Protein 4FZV (pdb70)

Radius of gyration: 33.19 Å; Cα contacts (8 Å, |Δi|>4): 968; chains: 2; bounding box: 108×56×53 Å

Solvent-accessible surface area: 26305 Å² total

Secondary structure (DSSP, 8-state):
--HHHHHHHHH--HHHHHGGGHHHHHHHHTSPPP--EEE-TTS-HHHHHHHHHHTT-EEHHHHHHHTTT-----SS-HHHHS-SS--EEEPPTT----PPPP---TT---EE--GGGHHHHHHH---TTEEEEESS-TT-HHHHHHHHTT-EEEEEEE-S-HHHHHHHHHHHHHHS-TTTTTSSSEEEE---GGGHHHHSTT-EEEEEEE-----HHHHTT--TT-TTSGGGHHHHHTHHHHHHHHHHHHHHTEEEEEEEEEE-S---TTTTHHHHHHHHHHHHHHH---B-----HHHHHH----EE-TT-SSSB-EE---------EE--B--/-HHHHHHHHHHS---SSHHHHHHHH--TTTHHHHHHHHH---TTHHHHHHHS-GGGGTS-HHHHHHHHHHHIIIII-SS--HHHHHH-GGGGTS-HHHHHHHHHHHHHHS---HHHHHHHHHH-GGGGTSPTTHHHHHHHIIIIIS---HHHHHHTTGGGS-HHHHHHHHHHHHHHT------SSS--SS----HHHHHTS-HHHIIIIIS-S-HHHHHHHHHHHHHHHHHH-

Structure (mmCIF, N/CA/C/O backbone):
data_4FZV
#
_entry.id   4FZV
#
_cell.length_a   298.667
_cell.length_b   53.226
_cell.length_c   52.963
_cell.angle_alpha   90.00
_cell.angle_beta   98.75
_cell.angle_gamma   90.00
#
_symmetry.space_group_name_H-M   'C 1 2 1'
#
loop_
_entity.id
_entity.type
_entity.pdbx_description
1 polymer 'Putative methyltransferase NSUN4'
2 polymer 'mTERF domain-containing protein 2'
3 non-polymer S-ADENOSYLMETHIONINE
4 non-polymer 'FORMIC ACID'
5 non-polymer 1,2-ETHANEDIOL
6 water water
#
loop_
_atom_site.group_PDB
_atom_site.id
_atom_site.type_symbol
_atom_site.label_atom_id
_atom_site.label_alt_id
_atom_site.label_comp_id
_atom_site.label_asym_id
_atom_site.label_entity_id
_atom_site.label_seq_id
_atom_site.pdbx_PDB_ins_code
_atom_site.Cartn_x
_atom_site.Cartn_y
_atom_site.Cartn_z
_atom_site.occupancy
_atom_site.B_iso_or_equiv
_atom_site.auth_seq_id
_atom_site.auth_comp_id
_atom_site.auth_asym_id
_atom_site.auth_atom_id
_atom_site.pdbx_PDB_model_num
ATOM 1 N N . PHE A 1 13 ? 108.817 -5.197 4.301 1.00 90.44 38 PHE A N 1
ATOM 2 C CA . PHE A 1 13 ? 108.392 -6.541 4.690 1.00 83.07 38 PHE A CA 1
ATOM 3 C C . PHE A 1 13 ? 107.798 -6.616 6.106 1.00 77.17 38 PHE A C 1
ATOM 4 O O . PHE A 1 13 ? 106.817 -7.330 6.328 1.00 79.86 38 PHE A O 1
ATOM 6 N N . PRO A 1 14 ? 108.395 -5.903 7.079 1.00 73.01 39 PRO A N 1
ATOM 7 C CA . PRO A 1 14 ? 107.613 -5.795 8.308 1.00 62.76 39 PRO A CA 1
ATOM 8 C C . PRO A 1 14 ? 106.327 -5.051 7.967 1.00 62.82 39 PRO A C 1
ATOM 9 O O . PRO A 1 14 ? 106.357 -4.174 7.101 1.00 57.99 39 PRO A O 1
ATOM 13 N N . ALA A 1 15 ? 105.217 -5.414 8.602 1.00 50.18 40 ALA A N 1
ATOM 14 C CA . ALA A 1 15 ? 103.953 -4.727 8.359 1.00 52.44 40 ALA A CA 1
ATOM 15 C C . ALA A 1 15 ? 104.069 -3.269 8.790 1.00 52.69 40 ALA A C 1
ATOM 16 O O . ALA A 1 15 ? 103.463 -2.377 8.195 1.00 50.54 40 ALA A O 1
ATOM 18 N N . VAL A 1 16 ? 104.855 -3.031 9.834 1.00 48.20 41 VAL A N 1
ATOM 19 C CA . VAL A 1 16 ? 105.102 -1.677 10.306 1.00 47.12 41 VAL A CA 1
ATOM 20 C C . VAL A 1 16 ? 105.736 -0.838 9.187 1.00 52.42 41 VAL A C 1
ATOM 21 O O . VAL A 1 16 ? 105.457 0.361 9.054 1.00 55.24 41 VAL A O 1
ATOM 25 N N . ARG A 1 17 ? 106.553 -1.479 8.357 1.00 51.45 42 ARG A N 1
ATOM 26 C CA . ARG A 1 17 ? 107.195 -0.787 7.241 1.00 55.29 42 ARG A CA 1
ATOM 27 C C . ARG A 1 17 ? 106.270 -0.575 6.041 1.00 54.00 42 ARG A C 1
ATOM 28 O O . ARG A 1 17 ? 106.368 0.437 5.347 1.00 51.74 42 ARG A O 1
ATOM 32 N N . LEU A 1 18 ? 105.389 -1.535 5.782 1.00 54.78 43 LEU A N 1
ATOM 33 C CA . LEU A 1 18 ? 104.382 -1.366 4.737 1.00 56.41 43 LEU A CA 1
ATOM 34 C C . LEU A 1 18 ? 103.408 -0.244 5.116 1.00 41.60 43 LEU A C 1
ATOM 35 O O . LEU A 1 18 ? 102.903 0.475 4.253 1.00 50.84 43 LEU A O 1
ATOM 40 N N . ALA A 1 19 ? 103.160 -0.088 6.412 1.00 39.52 44 ALA A N 1
ATOM 41 C CA . ALA A 1 19 ? 102.309 1.001 6.886 1.00 36.98 44 ALA A CA 1
ATOM 42 C C . ALA A 1 19 ? 102.939 2.353 6.558 1.00 49.42 44 ALA A C 1
ATOM 43 O O . ALA A 1 19 ? 102.277 3.233 6.029 1.00 36.26 44 ALA A O 1
ATOM 45 N N . LEU A 1 20 ? 104.221 2.512 6.872 1.00 38.43 45 LEU A N 1
ATOM 46 C CA . LEU A 1 20 ? 104.907 3.784 6.663 1.00 39.63 45 LEU A CA 1
ATOM 47 C C . LEU A 1 20 ? 105.004 4.124 5.174 1.00 41.84 45 LEU A C 1
ATOM 48 O O . LEU A 1 20 ? 104.847 5.274 4.762 1.00 43.53 45 LEU A O 1
ATOM 53 N N . GLN A 1 21 ? 105.256 3.103 4.372 1.00 41.98 46 GLN A N 1
ATOM 54 C CA . GLN A 1 21 ? 105.315 3.259 2.932 1.00 43.98 46 GLN A CA 1
ATOM 55 C C . GLN A 1 21 ? 103.950 3.702 2.386 1.00 42.86 46 GLN A C 1
ATOM 56 O O . GLN A 1 21 ? 103.860 4.615 1.560 1.00 44.24 46 GLN A O 1
ATOM 62 N N . ASN A 1 22 ? 102.887 3.067 2.863 1.00 43.84 47 ASN A N 1
ATOM 63 C CA A ASN A 1 22 ? 101.549 3.413 2.463 0.54 40.33 47 ASN A CA 1
ATOM 64 C CA B ASN A 1 22 ? 101.548 3.412 2.454 0.46 40.35 47 ASN A CA 1
ATOM 65 C C . ASN A 1 22 ? 101.232 4.837 2.910 1.00 51.34 47 ASN A C 1
ATOM 66 O O . ASN A 1 22 ? 100.664 5.608 2.178 1.00 38.69 47 ASN A O 1
ATOM 75 N N . PHE A 1 23 ? 101.606 5.199 4.144 1.00 39.30 48 PHE A N 1
ATOM 76 C CA . PHE A 1 23 ? 101.277 6.545 4.636 1.00 35.31 48 PHE A CA 1
ATOM 77 C C . PHE A 1 23 ? 102.094 7.596 3.864 1.00 43.13 48 PHE A C 1
ATOM 78 O O . PHE A 1 23 ? 101.620 8.691 3.611 1.00 45.49 48 PHE A O 1
ATOM 86 N N . ASP A 1 24 ? 103.327 7.267 3.536 1.00 38.74 49 ASP A N 1
ATOM 87 C CA . ASP A 1 24 ? 104.175 8.227 2.853 1.00 47.11 49 ASP A CA 1
ATOM 88 C C . ASP A 1 24 ? 103.554 8.605 1.510 1.00 51.18 49 ASP A C 1
ATOM 89 O O . ASP A 1 24 ? 103.577 9.749 1.116 1.00 51.68 49 ASP A O 1
ATOM 102 N N . THR A 1 26 ? 100.326 8.234 0.569 1.00 40.12 51 THR A N 1
ATOM 103 C CA . THR A 1 26 ? 99.029 8.862 0.585 1.00 44.18 51 THR A CA 1
ATOM 104 C C . THR A 1 26 ? 99.003 10.237 1.307 1.00 43.36 51 THR A C 1
ATOM 105 O O . THR A 1 26 ? 98.260 11.145 0.932 1.00 37.59 51 THR A O 1
ATOM 109 N N . TYR A 1 27 ? 99.809 10.380 2.350 1.00 37.16 52 TYR A N 1
ATOM 110 C CA . TYR A 1 27 ? 99.645 11.535 3.241 1.00 35.86 52 TYR A CA 1
ATOM 111 C C . TYR A 1 27 ? 100.586 12.669 2.733 1.00 38.02 52 TYR A C 1
ATOM 112 O O . TYR A 1 27 ? 100.307 13.848 2.968 1.00 38.93 52 TYR A O 1
ATOM 121 N N . SER A 1 28 ? 101.664 12.320 2.027 1.00 38.85 53 SER A N 1
ATOM 122 C CA . SER A 1 28 ? 102.414 13.396 1.393 1.00 42.40 53 SER A CA 1
ATOM 123 C C . SER A 1 28 ? 101.479 14.051 0.315 1.00 52.35 53 SER A C 1
ATOM 124 O O . SER A 1 28 ? 101.432 15.256 0.165 1.00 42.49 53 SER A O 1
ATOM 127 N N . VAL A 1 29 ? 100.647 13.260 -0.347 1.00 49.19 54 VAL A N 1
ATOM 128 C CA . VAL A 1 29 ? 99.637 13.828 -1.241 1.00 50.20 54 VAL A CA 1
ATOM 129 C C . VAL A 1 29 ? 98.601 14.637 -0.433 1.00 52.64 54 VAL A C 1
ATOM 130 O O . VAL A 1 29 ? 98.280 15.764 -0.771 1.00 41.80 54 VAL A O 1
ATOM 134 N N . GLN A 1 30 ? 98.066 14.080 0.656 1.00 38.99 55 GLN A N 1
ATOM 135 C CA . GLN A 1 30 ? 97.006 14.820 1.327 1.00 36.90 55 GLN A CA 1
ATOM 136 C C . GLN A 1 30 ? 97.488 16.120 1.943 1.00 43.37 55 GLN A C 1
ATOM 137 O O . GLN A 1 30 ? 96.767 17.114 1.933 1.00 40.84 55 GLN A O 1
ATOM 143 N N . PHE A 1 31 ? 98.689 16.090 2.526 1.00 42.62 56 PHE A N 1
ATOM 144 C CA . PHE A 1 31 ? 99.137 17.164 3.405 1.00 36.36 56 PHE A CA 1
ATOM 145 C C . PHE A 1 31 ? 100.245 18.051 2.838 1.00 38.66 56 PHE A C 1
ATOM 146 O O . PHE A 1 31 ? 100.481 19.142 3.354 1.00 53.32 56 PHE A O 1
ATOM 154 N N . GLY A 1 32 ? 100.932 17.575 1.804 1.00 41.18 57 GLY A N 1
ATOM 155 C CA . GLY A 1 32 ? 101.997 18.348 1.179 1.00 43.01 57 GLY A CA 1
ATOM 156 C C . GLY A 1 32 ? 103.113 18.695 2.157 1.00 45.30 57 GLY A C 1
ATOM 157 O O . GLY A 1 32 ? 103.601 17.828 2.881 1.00 44.42 57 GLY A O 1
ATOM 158 N N . ASP A 1 33 ? 103.486 19.973 2.201 1.00 44.49 58 ASP A N 1
ATOM 159 C CA . ASP A 1 33 ? 104.594 20.447 3.030 1.00 49.88 58 ASP A CA 1
ATOM 160 C C . ASP A 1 33 ? 104.366 20.187 4.515 1.00 43.61 58 ASP A C 1
ATOM 161 O O . ASP A 1 33 ? 105.280 20.302 5.326 1.00 42.41 58 ASP A O 1
ATOM 166 N N . LEU A 1 34 ? 103.138 19.840 4.866 1.00 39.78 59 LEU A N 1
ATOM 167 C CA . LEU A 1 34 ? 102.767 19.634 6.255 1.00 37.46 59 LEU A CA 1
ATOM 168 C C . LEU A 1 34 ? 103.081 18.206 6.711 1.00 42.69 59 LEU A C 1
ATOM 169 O O . LEU A 1 34 ? 103.250 17.942 7.913 1.00 34.81 59 LEU A O 1
ATOM 174 N N . TRP A 1 35 ? 103.171 17.290 5.748 1.00 38.02 60 TRP A N 1
ATOM 175 C CA . TRP A 1 35 ? 103.384 15.865 6.049 1.00 37.40 60 TRP A CA 1
ATOM 176 C C . TRP A 1 35 ? 104.611 15.530 6.947 1.00 36.13 60 TRP A C 1
ATOM 177 O O . TRP A 1 35 ? 104.463 14.797 7.929 1.00 36.88 60 TRP A O 1
ATOM 188 N N . PRO A 1 36 ? 105.805 16.064 6.629 1.00 38.14 61 PRO A N 1
ATOM 189 C CA . PRO A 1 36 ? 106.963 15.762 7.490 1.00 38.47 61 PRO A CA 1
ATOM 190 C C . PRO A 1 36 ? 106.729 16.014 8.989 1.00 36.70 61 PRO A C 1
ATOM 191 O O . PRO A 1 36 ? 107.068 15.155 9.809 1.00 41.25 61 PRO A O 1
ATOM 195 N N . SER A 1 37 ? 106.135 17.153 9.337 1.00 37.65 62 SER A N 1
ATOM 196 C CA . SER A 1 37 ? 105.907 17.491 10.743 1.00 37.27 62 SER A CA 1
ATOM 197 C C . SER A 1 37 ? 104.962 16.490 11.405 1.00 39.17 62 SER A C 1
ATOM 198 O O . SER A 1 37 ? 105.086 16.189 12.589 1.00 33.57 62 SER A O 1
ATOM 201 N N . ILE A 1 38 ? 104.011 15.976 10.632 1.00 31.86 63 ILE A N 1
ATOM 202 C CA . ILE A 1 38 ? 103.098 14.961 11.133 1.00 29.99 63 ILE A CA 1
ATOM 203 C C . ILE A 1 38 ? 103.807 13.615 11.251 1.00 30.26 63 ILE A C 1
ATOM 204 O O . ILE A 1 38 ? 103.678 12.909 12.246 1.00 29.45 63 ILE A O 1
ATOM 209 N N . ARG A 1 39 ? 104.547 13.271 10.206 1.00 31.95 64 ARG A N 1
ATOM 210 C CA . ARG A 1 39 ? 105.321 12.034 10.143 1.00 36.60 64 ARG A CA 1
ATOM 211 C C . ARG A 1 39 ? 106.284 11.860 11.331 1.00 36.31 64 ARG A C 1
ATOM 212 O O . ARG A 1 39 ? 106.296 10.814 11.985 1.00 32.40 64 ARG A O 1
ATOM 220 N N . VAL A 1 40 ? 107.083 12.885 11.613 1.00 33.88 65 VAL A N 1
ATOM 221 C CA . VAL A 1 40 ? 108.041 12.794 12.728 1.00 34.35 65 VAL A CA 1
ATOM 222 C C . VAL A 1 40 ? 107.310 12.571 14.063 1.00 32.43 65 VAL A C 1
ATOM 223 O O . VAL A 1 40 ? 107.810 11.884 14.956 1.00 33.44 65 VAL A O 1
ATOM 227 N N . SER A 1 41 ? 106.104 13.125 14.173 1.00 31.44 66 SER A N 1
ATOM 228 C CA . SER A 1 41 ? 105.314 13.022 15.396 1.00 32.50 66 SER A CA 1
ATOM 229 C C . SER A 1 41 ? 104.711 11.628 15.555 1.00 32.06 66 SER A C 1
ATOM 230 O O . SER A 1 41 ? 104.663 11.080 16.664 1.00 30.66 66 SER A O 1
ATOM 233 N N . LEU A 1 42 ? 104.228 11.070 14.449 1.00 28.13 67 LEU A N 1
ATOM 234 C CA . LEU A 1 42 ? 103.752 9.686 14.420 1.00 31.88 67 LEU A CA 1
ATOM 235 C C . LEU A 1 42 ? 104.836 8.703 14.840 1.00 33.27 67 LEU A C 1
ATOM 236 O O . LEU A 1 42 ? 104.541 7.655 15.403 1.00 36.47 67 LEU A O 1
ATOM 241 N N . LEU A 1 43 ? 106.089 9.043 14.554 1.00 30.58 68 LEU A N 1
ATOM 242 C CA . LEU A 1 43 ? 107.205 8.156 14.839 1.00 35.07 68 LEU A CA 1
ATOM 243 C C . LEU A 1 43 ? 107.907 8.482 16.161 1.00 36.81 68 LEU A C 1
ATOM 244 O O . LEU A 1 43 ? 108.972 7.939 16.445 1.00 39.59 68 LEU A O 1
ATOM 249 N N . SER A 1 44 ? 107.330 9.384 16.945 1.00 34.96 69 SER A N 1
ATOM 250 C CA . SER A 1 44 ? 107.901 9.760 18.248 1.00 37.58 69 SER A CA 1
ATOM 251 C C . SER A 1 44 ? 106.870 9.556 19.357 1.00 35.19 69 SER A C 1
ATOM 252 O O . SER A 1 44 ? 105.702 9.316 19.080 1.00 31.27 69 SER A O 1
ATOM 255 N N . GLU A 1 45 ? 107.280 9.652 20.615 1.00 33.89 70 GLU A N 1
ATOM 256 C CA . GLU A 1 45 ? 106.336 9.348 21.693 1.00 29.96 70 GLU A CA 1
ATOM 257 C C . GLU A 1 45 ? 105.103 10.261 21.728 1.00 26.98 70 GLU A C 1
ATOM 258 O O . GLU A 1 45 ? 105.223 11.490 21.708 1.00 32.09 70 GLU A O 1
ATOM 264 N N . GLN A 1 46 ? 103.927 9.626 21.760 1.00 25.62 71 GLN A N 1
ATOM 265 C CA . GLN A 1 46 ? 102.634 10.286 21.870 1.00 28.30 71 GLN A CA 1
ATOM 266 C C . GLN A 1 46 ? 102.505 11.031 23.199 1.00 32.03 71 GLN A C 1
ATOM 267 O O . GLN A 1 46 ? 103.031 10.592 24.224 1.00 27.61 71 GLN A O 1
ATOM 273 N N . LYS A 1 47 ? 101.793 12.151 23.175 1.00 27.69 72 LYS A N 1
ATOM 274 C CA . LYS A 1 47 ? 101.545 12.939 24.382 1.00 27.01 72 LYS A CA 1
ATOM 275 C C . LYS A 1 47 ? 100.237 12.461 25.009 1.00 31.45 72 LYS A C 1
ATOM 276 O O . LYS A 1 47 ? 99.303 12.144 24.291 1.00 25.38 72 LYS A O 1
ATOM 282 N N . TYR A 1 48 ? 100.154 12.426 26.338 1.00 24.88 73 TYR A N 1
ATOM 283 C CA . TYR A 1 48 ? 98.945 11.932 26.997 1.00 28.69 73 TYR A CA 1
ATOM 284 C C . TYR A 1 48 ? 98.234 12.987 27.839 1.00 26.11 73 TYR A C 1
ATOM 285 O O . TYR A 1 48 ? 98.855 13.906 28.353 1.00 26.49 73 TYR A O 1
ATOM 294 N N . GLY A 1 49 ? 96.925 12.837 27.977 1.00 22.58 74 GLY A N 1
ATOM 295 C CA . GLY A 1 49 ? 96.182 13.598 28.963 1.00 22.64 74 GLY A CA 1
ATOM 296 C C . GLY A 1 49 ? 95.685 12.674 30.064 1.00 28.64 74 GLY A C 1
ATOM 297 O O . GLY A 1 49 ? 95.530 11.472 29.848 1.00 24.62 74 GLY A O 1
ATOM 298 N N . ALA A 1 50 ? 95.430 13.243 31.241 1.00 22.99 75 ALA A N 1
ATOM 299 C CA . ALA A 1 50 ? 94.935 12.479 32.381 1.00 23.21 75 ALA A CA 1
ATOM 300 C C . ALA A 1 50 ? 93.488 12.869 32.638 1.00 22.11 75 ALA A C 1
ATOM 301 O O . ALA A 1 50 ? 93.212 13.961 33.145 1.00 21.10 75 ALA A O 1
ATOM 303 N N . LEU A 1 51 ? 92.574 11.995 32.233 1.00 21.18 76 LEU A N 1
ATOM 304 C CA . LEU A 1 51 ? 91.147 12.187 32.480 1.00 20.02 76 LEU A CA 1
ATOM 305 C C . LEU A 1 51 ? 90.836 11.859 33.922 1.00 20.49 76 LEU A C 1
ATOM 306 O O . LEU A 1 51 ? 90.949 10.697 34.334 1.00 20.36 76 LEU A O 1
ATOM 311 N N . VAL A 1 52 ? 90.427 12.873 34.673 1.00 20.49 77 VAL A N 1
ATOM 312 C CA . VAL A 1 52 ? 90.178 12.692 36.104 1.00 22.69 77 VAL A CA 1
ATOM 313 C C . VAL A 1 52 ? 88.950 11.828 36.287 1.00 20.44 77 VAL A C 1
ATOM 314 O O . VAL A 1 52 ? 87.933 12.019 35.598 1.00 21.62 77 VAL A O 1
ATOM 318 N N . ASN A 1 53 ? 89.027 10.868 37.202 1.00 27.41 78 ASN A N 1
ATOM 319 C CA . ASN A 1 53 ? 87.847 10.078 37.533 1.00 28.55 78 ASN A CA 1
ATOM 320 C C . ASN A 1 53 ? 86.843 10.869 38.382 1.00 27.49 78 ASN A C 1
ATOM 321 O O . ASN A 1 53 ? 87.072 11.074 39.570 1.00 22.95 78 ASN A O 1
ATOM 326 N N . ASN A 1 54 ? 85.703 11.275 37.812 1.00 22.31 79 ASN A N 1
ATOM 327 C CA . ASN A 1 54 ? 84.712 12.015 38.629 1.00 24.30 79 ASN A CA 1
ATOM 328 C C . ASN A 1 54 ? 84.071 11.173 39.726 1.00 28.13 79 ASN A C 1
ATOM 329 O O . ASN A 1 54 ? 83.396 11.718 40.600 1.00 28.19 79 ASN A O 1
ATOM 334 N N . PHE A 1 55 ? 84.258 9.853 39.667 1.00 24.12 80 PHE A N 1
ATOM 335 C CA . PHE A 1 55 ? 83.747 8.959 40.718 1.00 29.10 80 PHE A CA 1
ATOM 336 C C . PHE A 1 55 ? 84.758 8.812 41.861 1.00 31.98 80 PHE A C 1
ATOM 337 O O . PHE A 1 55 ? 84.428 8.263 42.895 1.00 39.45 80 PHE A O 1
ATOM 345 N N . ALA A 1 56 ? 85.993 9.273 41.650 1.00 36.13 81 ALA A N 1
ATOM 346 C CA . ALA A 1 56 ? 86.983 9.330 42.739 1.00 36.17 81 ALA A CA 1
ATOM 347 C C . ALA A 1 56 ? 86.919 10.706 43.410 1.00 30.81 81 ALA A C 1
ATOM 348 O O . ALA A 1 56 ? 85.929 11.431 43.257 1.00 39.18 81 ALA A O 1
ATOM 350 N N . ALA A 1 57 ? 87.966 11.075 44.146 1.00 29.95 82 ALA A N 1
ATOM 351 C CA . ALA A 1 57 ? 87.992 12.384 44.796 1.00 32.85 82 ALA A CA 1
ATOM 352 C C . ALA A 1 57 ? 88.525 13.383 43.759 1.00 33.82 82 ALA A C 1
ATOM 353 O O . ALA A 1 57 ? 89.717 13.710 43.742 1.00 30.47 82 ALA A O 1
ATOM 355 N N . TRP A 1 58 ? 87.631 13.826 42.875 1.00 28.30 83 TRP A N 1
ATOM 356 C CA . TRP A 1 58 ? 88.038 14.510 41.629 1.00 26.94 83 TRP A CA 1
ATOM 357 C C . TRP A 1 58 ? 88.745 15.839 41.889 1.00 29.93 83 TRP A C 1
ATOM 358 O O . TRP A 1 58 ? 89.675 16.212 41.165 1.00 35.75 83 TRP A O 1
ATOM 369 N N . ASP A 1 59 ? 88.340 16.517 42.959 1.00 30.01 84 ASP A N 1
ATOM 370 C CA . ASP A 1 59 ? 88.877 17.826 43.299 1.00 31.61 84 ASP A CA 1
ATOM 371 C C . ASP A 1 59 ? 90.315 17.666 43.790 1.00 41.47 84 ASP A C 1
ATOM 372 O O . ASP A 1 59 ? 91.217 18.391 43.367 1.00 33.27 84 ASP A O 1
ATOM 377 N N . HIS A 1 60 ? 90.507 16.706 44.689 1.00 34.31 85 HIS A N 1
ATOM 378 C CA . HIS A 1 60 ? 91.817 16.357 45.208 1.00 39.43 85 HIS A CA 1
ATOM 379 C C . HIS A 1 60 ? 92.777 15.927 44.091 1.00 33.77 85 HIS A C 1
ATOM 380 O O . HIS A 1 60 ? 93.922 16.391 44.010 1.00 36.29 85 HIS A O 1
ATOM 387 N N . VAL A 1 61 ? 92.299 15.025 43.247 1.00 31.69 86 VAL A N 1
ATOM 388 C CA . VAL A 1 61 ? 93.097 14.487 42.165 1.00 30.76 86 VAL A CA 1
ATOM 389 C C . VAL A 1 61 ? 93.459 15.603 41.184 1.00 39.68 86 VAL A C 1
ATOM 390 O O . VAL A 1 61 ? 94.605 15.699 40.758 1.00 31.36 86 VAL A O 1
ATOM 394 N N . SER A 1 62 ? 92.488 16.452 40.846 1.00 34.84 87 SER A N 1
ATOM 395 C CA . SER A 1 62 ? 92.758 17.640 40.031 1.00 33.71 87 SER A CA 1
ATOM 396 C C . SER A 1 62 ? 93.867 18.511 40.623 1.00 37.42 87 SER A C 1
ATOM 397 O O . SER A 1 62 ? 94.736 18.979 39.884 1.00 35.63 87 SER A O 1
ATOM 400 N N . ALA A 1 63 ? 93.833 18.734 41.943 1.00 33.04 88 ALA A N 1
ATOM 401 C CA . ALA A 1 63 ? 94.882 19.497 42.606 1.00 35.40 88 ALA A CA 1
ATOM 402 C C . ALA A 1 63 ? 96.255 18.828 42.498 1.00 42.19 88 ALA A C 1
ATOM 403 O O . ALA A 1 63 ? 97.263 19.502 42.283 1.00 37.49 88 ALA A O 1
ATOM 405 N N . LYS A 1 64 ? 96.310 17.511 42.662 1.00 38.72 89 LYS A N 1
ATOM 406 C CA . LYS A 1 64 ? 97.590 16.810 42.506 1.00 37.01 89 LYS A CA 1
ATOM 407 C C . LYS A 1 64 ? 98.104 16.944 41.066 1.00 34.13 89 LYS A C 1
ATOM 408 O O . LYS A 1 64 ? 99.301 17.114 40.839 1.00 39.16 89 LYS A O 1
ATOM 414 N N . LEU A 1 65 ? 97.204 16.872 40.091 1.00 31.91 90 LEU A N 1
ATOM 415 C CA . LEU A 1 65 ? 97.659 16.989 38.701 1.00 32.47 90 LEU A CA 1
ATOM 416 C C . LEU A 1 65 ? 98.185 18.401 38.407 1.00 34.74 90 LEU A C 1
ATOM 417 O O . LEU A 1 65 ? 99.221 18.558 37.768 1.00 39.81 90 LEU A O 1
ATOM 422 N N . GLU A 1 66 ? 97.479 19.415 38.899 1.00 33.37 91 GLU A N 1
ATOM 423 C CA . GLU A 1 66 ? 97.928 20.799 38.799 1.00 37.96 91 GLU A CA 1
ATOM 424 C C . GLU A 1 66 ? 99.316 21.003 39.400 1.00 40.65 91 GLU A C 1
ATOM 425 O O . GLU A 1 66 ? 100.144 21.718 38.833 1.00 42.37 91 GLU A O 1
ATOM 431 N N . GLN A 1 67 ? 99.575 20.361 40.538 1.00 39.44 92 GLN A N 1
ATOM 432 C CA . GLN A 1 67 ? 100.874 20.489 41.210 1.00 39.80 92 GLN A CA 1
ATOM 433 C C . GLN A 1 67 ? 102.018 19.947 40.364 1.00 43.27 92 GLN A C 1
ATOM 434 O O . GLN A 1 67 ? 103.165 20.333 40.545 1.00 44.73 92 GLN A O 1
ATOM 440 N N . LEU A 1 68 ? 101.699 19.045 39.440 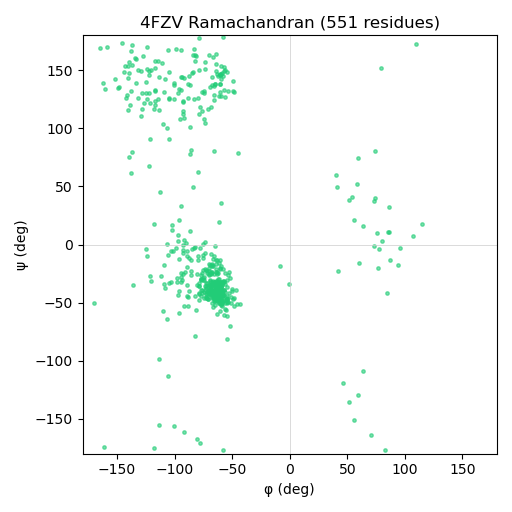1.00 40.20 93 LEU A N 1
ATOM 441 C CA . LEU A 1 68 ? 102.693 18.503 38.524 1.00 45.62 93 LEU A CA 1
ATOM 442 C C . LEU A 1 68 ? 103.073 19.503 37.430 1.00 43.01 93 LEU A C 1
ATOM 443 O O . LEU A 1 68 ? 103.998 19.243 36.666 1.00 44.96 93 LEU A O 1
ATOM 448 N N . SER A 1 69 ? 102.330 20.615 37.369 1.00 41.42 94 SER A N 1
ATOM 449 C CA . SER A 1 69 ? 102.399 21.661 36.327 1.00 44.70 94 SER A CA 1
ATOM 450 C C . SER A 1 69 ? 101.541 21.361 35.090 1.00 40.22 94 SER A C 1
ATOM 451 O O . SER A 1 69 ? 101.648 22.045 34.078 1.00 40.30 94 SER A O 1
ATOM 454 N N . ALA A 1 70 ? 100.686 20.348 35.183 1.00 35.96 95 ALA A N 1
ATOM 455 C CA . ALA A 1 70 ? 99.715 20.066 34.131 1.00 35.44 95 ALA A CA 1
ATOM 456 C C . ALA A 1 70 ? 98.482 20.965 34.296 1.00 38.08 95 ALA A C 1
ATOM 457 O O . ALA A 1 70 ? 98.269 21.541 35.359 1.00 31.71 95 ALA A O 1
ATOM 459 N N . LYS A 1 71 ? 97.663 21.084 33.252 1.00 30.06 96 LYS A N 1
ATOM 460 C CA . LYS A 1 71 ? 96.478 21.945 33.339 1.00 32.17 96 LYS A CA 1
ATOM 461 C C . LYS A 1 71 ? 95.282 21.297 32.668 1.00 29.26 96 LYS A C 1
ATOM 462 O O . LYS A 1 71 ? 95.438 20.554 31.699 1.00 25.78 96 LYS A O 1
ATOM 468 N N . ASP A 1 72 ? 94.089 21.580 33.199 1.00 26.03 97 ASP A N 1
ATOM 469 C CA . ASP A 1 72 ? 92.872 20.963 32.615 1.00 27.48 97 ASP A CA 1
ATOM 470 C C . ASP A 1 72 ? 92.619 21.691 31.271 1.00 26.33 97 ASP A C 1
ATOM 471 O O . ASP A 1 72 ? 92.096 22.798 31.269 1.00 24.88 97 ASP A O 1
ATOM 476 N N . PHE A 1 73 ? 92.934 21.020 30.136 1.00 28.05 98 PHE A N 1
ATOM 477 C CA . PHE A 1 73 ? 92.785 21.681 28.836 1.00 27.59 98 PHE A CA 1
ATOM 478 C C . PHE A 1 73 ? 91.305 21.876 28.506 1.00 26.86 98 PHE A C 1
ATOM 479 O O . PHE A 1 73 ? 90.976 22.744 27.726 1.00 24.28 98 PHE A O 1
ATOM 487 N N . VAL A 1 74 ? 90.411 21.059 29.061 1.00 23.66 99 VAL A N 1
ATOM 488 C CA . VAL A 1 74 ? 88.962 21.262 28.847 1.00 23.66 99 VAL A CA 1
ATOM 489 C C . VAL A 1 74 ? 88.467 22.528 29.506 1.00 28.75 99 VAL A C 1
ATOM 490 O O . VAL A 1 74 ? 87.828 23.402 28.877 1.00 31.12 99 VAL A O 1
ATOM 494 N N . ASN A 1 75 ? 88.808 22.696 30.781 1.00 23.16 100 ASN A N 1
ATOM 495 C CA . ASN A 1 75 ? 88.396 23.920 31.430 1.00 26.26 100 ASN A CA 1
ATOM 496 C C . ASN A 1 75 ? 89.013 25.157 30.718 1.00 30.90 100 ASN A C 1
ATOM 497 O O . ASN A 1 75 ? 88.412 26.208 30.602 1.00 32.67 100 ASN A O 1
ATOM 502 N N . GLU A 1 76 ? 90.255 25.033 30.298 1.00 32.34 101 GLU A N 1
ATOM 503 C CA . GLU A 1 76 ? 90.943 26.144 29.694 1.00 37.36 101 GLU A CA 1
ATOM 504 C C . GLU A 1 76 ? 90.242 26.533 28.365 1.00 42.56 101 GLU A C 1
ATOM 505 O O . GLU A 1 76 ? 90.007 27.685 28.111 1.00 44.21 101 GLU A O 1
ATOM 511 N N . ALA A 1 77 ? 89.940 25.552 27.516 1.00 33.95 102 ALA A N 1
ATOM 512 C CA . ALA A 1 77 ? 89.195 25.811 26.271 1.00 36.89 102 ALA A CA 1
ATOM 513 C C . ALA A 1 77 ? 87.808 26.394 26.539 1.00 33.44 102 ALA A C 1
ATOM 514 O O . ALA A 1 77 ? 87.408 27.438 25.999 1.00 39.67 102 ALA A O 1
ATOM 516 N N . ILE A 1 78 ? 87.082 25.769 27.452 1.00 28.81 103 ILE A N 1
ATOM 517 C CA . ILE A 1 78 ? 85.728 26.233 27.794 1.00 35.30 103 ILE A CA 1
ATOM 518 C C . ILE A 1 78 ? 85.671 27.636 28.384 1.00 47.56 103 ILE A C 1
ATOM 519 O O . ILE A 1 78 ? 84.730 28.446 28.151 1.00 42.88 103 ILE A O 1
ATOM 524 N N . SER A 1 79 ? 86.704 27.989 29.125 1.00 40.73 104 SER A N 1
ATOM 525 C CA . SER A 1 79 ? 86.690 29.294 29.696 1.00 44.84 104 SER A CA 1
ATOM 526 C C . SER A 1 79 ? 86.844 30.310 28.550 1.00 45.42 104 SER A C 1
ATOM 527 O O . SER A 1 79 ? 86.552 31.470 28.728 1.00 44.06 104 SER A O 1
ATOM 530 N N . HIS A 1 80 ? 87.308 29.887 27.381 1.00 38.85 105 HIS A N 1
ATOM 531 C CA . HIS A 1 80 ? 87.453 30.829 26.252 1.00 46.66 105 HIS A CA 1
ATOM 532 C C . HIS A 1 80 ? 86.330 30.698 25.213 1.00 41.59 105 HIS A C 1
ATOM 533 O O . HIS A 1 80 ? 86.450 31.225 24.106 1.00 40.49 105 HIS A O 1
ATOM 540 N N . TRP A 1 81 ? 85.246 30.048 25.594 1.00 33.27 106 TRP A N 1
ATOM 541 C CA . TRP A 1 81 ? 84.166 29.757 24.661 1.00 38.09 106 TRP A CA 1
ATOM 542 C C . TRP A 1 81 ? 83.557 30.997 24.003 1.00 42.83 106 TRP A C 1
ATOM 543 O O . TRP A 1 81 ? 83.348 30.999 22.796 1.00 39.54 106 TRP A O 1
ATOM 554 N N . GLU A 1 82 ? 83.288 32.038 24.796 1.00 39.49 107 GLU A N 1
ATOM 555 C CA . GLU A 1 82 ? 82.610 33.249 24.319 1.00 58.71 107 GLU A CA 1
ATOM 556 C C . GLU A 1 82 ? 83.617 34.336 23.975 1.00 64.07 107 GLU A C 1
ATOM 557 O O . GLU A 1 82 ? 83.255 35.441 23.588 1.00 67.45 107 GLU A O 1
ATOM 563 N N . LEU A 1 83 ? 84.892 33.990 24.098 1.00 68.64 108 LEU A N 1
ATOM 564 C CA . LEU A 1 83 ? 85.969 34.759 23.497 1.00 82.47 108 LEU A CA 1
ATOM 565 C C . LEU A 1 83 ? 85.946 34.282 22.055 1.00 91.76 108 LEU A C 1
ATOM 566 O O . LEU A 1 83 ? 84.956 33.680 21.635 1.00 96.80 108 LEU A O 1
ATOM 568 N N . GLN A 1 84 ? 86.986 34.606 21.288 1.00 94.73 109 GLN A N 1
ATOM 569 C CA . GLN A 1 84 ? 87.038 34.411 19.826 1.00 97.57 109 GLN A CA 1
ATOM 570 C C . GLN A 1 84 ? 86.223 35.520 19.160 1.00 98.89 109 GLN A C 1
ATOM 571 O O . GLN A 1 84 ? 86.152 35.607 17.932 1.00 107.07 109 GLN A O 1
ATOM 577 N N . SER A 1 85 ? 85.596 36.346 19.998 1.00 91.34 110 SER A N 1
ATOM 578 C CA . SER A 1 85 ? 84.726 37.439 19.569 1.00 88.24 110 SER A CA 1
ATOM 579 C C . SER A 1 85 ? 83.536 36.942 18.755 1.00 85.78 110 SER A C 1
ATOM 580 O O . SER A 1 85 ? 82.435 37.482 18.860 1.00 87.62 110 SER A O 1
ATOM 583 N N . ALA A 1 91 ? 80.829 34.461 16.339 1.00 73.58 116 ALA A N 1
ATOM 584 C CA . ALA A 1 91 ? 80.626 34.224 17.760 1.00 71.53 116 ALA A CA 1
ATOM 585 C C . ALA A 1 91 ? 80.271 32.755 18.000 1.00 64.85 116 ALA A C 1
ATOM 586 O O . ALA A 1 91 ? 80.087 31.978 17.057 1.00 58.69 116 ALA A O 1
ATOM 588 N N . ALA A 1 92 ? 80.196 32.364 19.263 1.00 50.55 117 ALA A N 1
ATOM 589 C CA . ALA A 1 92 ? 79.752 31.017 19.581 1.00 46.11 117 ALA A CA 1
ATOM 590 C C . ALA A 1 92 ? 78.292 30.820 19.153 1.00 35.83 117 ALA A C 1
ATOM 591 O O . ALA A 1 92 ? 77.463 31.693 19.351 1.00 41.91 117 ALA A O 1
ATOM 593 N N . PRO A 1 93 ? 77.980 29.662 18.567 1.00 41.98 118 PRO A N 1
ATOM 594 C CA . PRO A 1 93 ? 76.607 29.272 18.212 1.00 53.69 118 PRO A CA 1
ATOM 595 C C . PRO A 1 93 ? 75.688 29.171 19.441 1.00 46.55 118 PRO A C 1
ATOM 596 O O . PRO A 1 93 ? 74.483 29.370 19.329 1.00 37.22 118 PRO A O 1
ATOM 600 N N . SER A 1 94 ? 76.269 28.836 20.588 1.00 36.21 119 SER A N 1
ATOM 601 C CA . SER A 1 94 ? 75.499 28.615 21.809 1.00 33.54 119 SER A CA 1
ATOM 602 C C . SER A 1 94 ? 76.469 28.632 22.996 1.00 46.31 119 SER A C 1
ATOM 603 O O . SER A 1 94 ? 77.686 28.587 22.797 1.00 30.99 119 SER A O 1
ATOM 606 N N . PRO A 1 95 ? 75.943 28.672 24.237 1.00 37.32 120 PRO A N 1
ATOM 607 C CA . PRO A 1 95 ? 76.870 28.541 25.368 1.00 31.23 120 PRO A CA 1
ATOM 608 C C . PRO A 1 95 ? 77.616 27.213 25.301 1.00 28.61 120 PRO A C 1
ATOM 609 O O . PRO A 1 95 ? 77.085 26.252 24.708 1.00 27.29 120 PRO A O 1
ATOM 613 N N . ALA A 1 96 ? 78.814 27.155 25.886 1.00 28.08 121 ALA A N 1
ATOM 614 C CA . ALA A 1 96 ? 79.556 25.899 25.952 1.00 27.20 121 ALA A CA 1
ATOM 615 C C . ALA A 1 96 ? 78.715 24.734 26.479 1.00 24.52 121 ALA A C 1
ATOM 616 O O . ALA A 1 96 ? 78.827 23.622 25.992 1.00 23.71 121 ALA A O 1
ATOM 618 N N . SER A 1 97 ? 77.868 24.999 27.464 1.00 25.50 122 SER A N 1
ATOM 619 C CA . SER A 1 97 ? 77.072 23.934 28.075 1.00 30.39 122 SER A CA 1
ATOM 620 C C . SER A 1 97 ? 76.011 23.374 27.123 1.00 28.60 122 SER A C 1
ATOM 621 O O . SER A 1 97 ? 75.553 22.252 27.305 1.00 24.58 122 SER A O 1
ATOM 624 N N . TRP A 1 98 ? 75.598 24.166 26.141 1.00 25.17 123 TRP A N 1
ATOM 625 C CA . TRP A 1 98 ? 74.714 23.645 25.108 1.00 28.54 123 TRP A CA 1
ATOM 626 C C . TRP A 1 98 ? 75.491 22.743 24.159 1.00 28.63 123 TRP A C 1
ATOM 627 O O . TRP A 1 98 ? 74.959 21.772 23.656 1.00 27.84 123 TRP A O 1
ATOM 638 N N . ALA A 1 99 ? 76.747 23.089 23.901 1.00 28.22 124 ALA A N 1
ATOM 639 C CA . ALA A 1 99 ? 77.500 22.449 22.823 1.00 26.13 124 ALA A CA 1
ATOM 640 C C . ALA A 1 99 ? 78.376 21.261 23.241 1.00 28.36 124 ALA A C 1
ATOM 641 O O . ALA A 1 99 ? 78.570 20.346 22.447 1.00 23.93 124 ALA A O 1
ATOM 643 N N . CYS A 1 100 ? 78.918 21.283 24.460 1.00 20.69 125 CYS A N 1
ATOM 644 C CA . CYS A 1 100 ? 79.894 20.271 24.884 1.00 19.07 125 CYS A CA 1
ATOM 645 C C . CYS A 1 100 ? 79.374 19.380 25.993 1.00 24.20 125 CYS A C 1
ATOM 646 O O . CYS A 1 100 ? 78.640 19.838 26.873 1.00 26.96 125 CYS A O 1
ATOM 649 N N . SER A 1 101 ? 79.751 18.104 25.955 1.00 20.03 126 SER A N 1
ATOM 650 C CA . SER A 1 101 ? 79.436 17.210 27.065 1.00 17.71 126 SER A CA 1
ATOM 651 C C . SER A 1 101 ? 80.119 17.766 28.349 1.00 23.28 126 SER A C 1
ATOM 652 O O . SER A 1 101 ? 81.258 18.229 28.290 1.00 23.47 126 SER A O 1
ATOM 655 N N . PRO A 1 102 ? 79.415 17.743 29.493 1.00 23.36 127 PRO A N 1
ATOM 656 C CA . PRO A 1 102 ? 79.922 18.467 30.676 1.00 23.29 127 PRO A CA 1
ATOM 657 C C . PRO A 1 102 ? 80.754 17.612 31.643 1.00 22.27 127 PRO A C 1
ATOM 658 O O . PRO A 1 102 ? 80.789 16.389 31.505 1.00 20.70 127 PRO A O 1
ATOM 662 N N . ASN A 1 103 ? 81.439 18.277 32.579 1.00 21.15 128 ASN A N 1
ATOM 663 C CA . ASN A 1 103 ? 82.066 17.634 33.741 1.00 24.27 128 ASN A CA 1
ATOM 664 C C . ASN A 1 103 ? 83.350 16.877 33.447 1.00 31.52 128 ASN A C 1
ATOM 665 O O . ASN A 1 103 ? 83.849 16.146 34.305 1.00 24.21 128 ASN A O 1
ATOM 670 N N . LEU A 1 104 ? 83.888 17.038 32.239 1.00 19.49 129 LEU A N 1
ATOM 671 C CA . LEU A 1 104 ? 85.093 16.301 31.882 1.00 20.04 129 LEU A CA 1
ATOM 672 C C . LEU A 1 104 ? 86.340 17.117 32.189 1.00 24.00 129 LEU A C 1
ATOM 673 O O . LEU A 1 104 ? 86.499 18.245 31.710 1.00 26.30 129 LEU A O 1
ATOM 678 N N . ARG A 1 105 ? 87.214 16.551 33.012 1.00 21.40 130 ARG A N 1
ATOM 679 C CA . ARG A 1 105 ? 88.452 17.221 33.387 1.00 23.30 130 ARG A CA 1
ATOM 680 C C . ARG A 1 105 ? 89.620 16.396 32.897 1.00 24.69 130 ARG A C 1
ATOM 681 O O . ARG A 1 105 ? 89.780 15.235 33.291 1.00 25.23 130 ARG A O 1
ATOM 689 N N . CYS A 1 106 ? 90.440 16.987 32.036 1.00 22.08 131 CYS A N 1
ATOM 690 C CA . CYS A 1 106 ? 91.540 16.235 31.447 1.00 21.47 131 CYS A CA 1
ATOM 691 C C . CYS A 1 106 ? 92.798 17.103 31.405 1.00 26.29 131 CYS A C 1
ATOM 692 O O . CYS A 1 106 ? 92.828 18.170 30.775 1.00 23.39 131 CYS A O 1
ATOM 695 N N . PHE A 1 107 ? 93.839 16.636 32.083 1.00 21.07 132 PHE A N 1
ATOM 696 C CA . PHE A 1 107 ? 95.008 17.442 32.331 1.00 22.54 132 PHE A CA 1
ATOM 697 C C . PHE A 1 107 ? 96.085 17.066 31.347 1.00 29.20 132 PHE A C 1
ATOM 698 O O . PHE A 1 107 ? 96.287 15.887 31.082 1.00 27.37 132 PHE A O 1
ATOM 706 N N . THR A 1 108 ? 96.761 18.077 30.808 1.00 24.29 133 THR A N 1
ATOM 707 C CA . THR A 1 108 ? 97.870 17.868 29.890 1.00 23.86 133 THR A CA 1
ATOM 708 C C . THR A 1 108 ? 98.964 18.832 30.267 1.00 29.16 133 THR A C 1
ATOM 709 O O . THR A 1 108 ? 98.712 19.889 30.875 1.00 30.45 133 THR A O 1
ATOM 713 N N . PHE A 1 109 ? 100.198 18.480 29.928 1.00 29.31 134 PHE A N 1
ATOM 714 C CA . PHE A 1 109 ? 101.302 19.394 30.191 1.00 28.15 134 PHE A CA 1
ATOM 715 C C . PHE A 1 109 ? 101.342 20.429 29.064 1.00 33.09 134 PHE A C 1
ATOM 716 O O . PHE A 1 109 ? 100.741 20.209 28.016 1.00 29.63 134 PHE A O 1
ATOM 724 N N . ASP A 1 110 ? 102.026 21.545 29.300 1.00 33.28 135 ASP A N 1
ATOM 725 C CA . ASP A 1 110 ? 102.108 22.647 28.337 1.00 33.51 135 ASP A CA 1
ATOM 726 C C . ASP A 1 110 ? 102.666 22.205 26.986 1.00 38.06 135 ASP A C 1
ATOM 727 O O . ASP A 1 110 ? 103.452 21.253 26.911 1.00 34.58 135 ASP A O 1
ATOM 732 N N . ARG A 1 111 ? 102.285 22.919 25.929 1.00 37.31 136 ARG A N 1
ATOM 733 C CA . ARG A 1 111 ? 102.831 22.630 24.606 1.00 42.30 136 ARG A CA 1
ATOM 734 C C . ARG A 1 111 ? 104.364 22.636 24.650 1.00 36.28 136 ARG A C 1
ATOM 735 O O . ARG A 1 111 ? 105.000 23.515 25.260 1.00 36.22 136 ARG A O 1
ATOM 743 N N . GLY A 1 112 ? 104.955 21.598 24.075 1.00 38.58 137 GLY A N 1
ATOM 744 C CA . GLY A 1 112 ? 106.401 21.463 24.089 1.00 40.20 137 GLY A CA 1
ATOM 745 C C . GLY A 1 112 ? 106.945 20.756 25.319 1.00 43.27 137 GLY A C 1
ATOM 746 O O . GLY A 1 112 ? 108.113 20.367 25.352 1.00 41.99 137 GLY A O 1
ATOM 747 N N . ASP A 1 113 ? 106.112 20.594 26.341 1.00 37.49 138 ASP A N 1
ATOM 748 C CA . ASP A 1 113 ? 106.543 19.891 27.559 1.00 41.65 138 ASP A CA 1
ATOM 749 C C . ASP A 1 113 ? 106.252 18.408 27.328 1.00 40.44 138 ASP A C 1
ATOM 750 O O . ASP A 1 113 ? 105.135 18.034 26.967 1.00 37.42 138 ASP A O 1
ATOM 755 N N . ILE A 1 114 ? 107.268 17.569 27.495 1.00 33.35 139 ILE A N 1
ATOM 756 C CA . ILE A 1 114 ? 107.118 16.160 27.138 1.00 36.00 139 ILE A CA 1
ATOM 757 C C . ILE A 1 114 ? 106.908 15.252 28.345 1.00 39.91 139 ILE A C 1
ATOM 758 O O . ILE A 1 114 ? 107.004 14.030 28.218 1.00 39.59 139 ILE A O 1
ATOM 763 N N . SER A 1 115 ? 106.625 15.845 29.504 1.00 37.05 140 SER A N 1
ATOM 764 C CA . SER A 1 115 ? 106.483 15.073 30.744 1.00 38.51 140 SER A CA 1
ATOM 765 C C . SER A 1 115 ? 105.427 13.968 30.640 1.00 33.29 140 SER A C 1
ATOM 766 O O . SER A 1 115 ? 104.451 14.073 29.882 1.00 32.05 140 SER A O 1
ATOM 769 N N . ARG A 1 116 ? 105.637 12.896 31.397 1.00 33.56 141 ARG A N 1
ATOM 770 C CA . ARG A 1 116 ? 104.655 11.830 31.489 1.00 33.57 141 ARG A CA 1
ATOM 771 C C . ARG A 1 116 ? 103.960 11.956 32.828 1.00 37.55 141 ARG A C 1
ATOM 772 O O . ARG A 1 116 ? 104.568 12.393 33.806 1.00 33.58 141 ARG A O 1
ATOM 780 N N . PHE A 1 117 ? 102.690 11.574 32.881 1.00 29.80 142 PHE A N 1
ATOM 781 C CA . PHE A 1 117 ? 102.022 11.451 34.172 1.00 33.59 142 PHE A CA 1
ATOM 782 C C . PHE A 1 117 ? 102.445 10.128 34.818 1.00 36.57 142 PHE A C 1
ATOM 783 O O . PHE A 1 117 ? 102.721 9.157 34.108 1.00 36.44 142 PHE A O 1
ATOM 791 N N . PRO A 1 118 ? 102.478 10.064 36.166 1.00 36.61 143 PRO A N 1
ATOM 792 C CA . PRO A 1 118 ? 102.652 8.738 36.762 1.00 34.93 143 PRO A CA 1
ATOM 793 C C . PRO A 1 118 ? 101.448 7.860 36.418 1.00 34.55 143 PRO A C 1
ATOM 794 O O . PRO A 1 118 ? 100.366 8.394 36.143 1.00 33.03 143 PRO A O 1
ATOM 798 N N . PRO A 1 119 ? 101.628 6.530 36.424 1.00 37.49 144 PRO A N 1
ATOM 799 C CA . PRO A 1 119 ? 100.483 5.638 36.223 1.00 36.07 144 PRO A CA 1
ATOM 800 C C . PRO A 1 119 ? 99.466 5.871 37.342 1.00 37.18 144 PRO A C 1
ATOM 801 O O . PRO A 1 119 ? 99.848 6.158 38.465 1.00 33.38 144 PRO A O 1
ATOM 805 N N . ALA A 1 120 ? 98.183 5.747 37.038 1.00 35.77 145 ALA A N 1
ATOM 806 C CA . ALA A 1 120 ? 97.155 5.984 38.035 1.00 36.27 145 ALA A CA 1
ATOM 807 C C . ALA A 1 120 ? 97.082 4.842 39.039 1.00 33.99 145 ALA A C 1
ATOM 808 O O . ALA A 1 120 ? 97.390 3.695 38.728 1.00 36.16 145 ALA A O 1
ATOM 810 N N . ARG A 1 121 ? 96.664 5.157 40.254 1.00 34.05 146 ARG A N 1
ATOM 811 C CA . ARG A 1 121 ? 96.471 4.151 41.276 1.00 34.23 146 ARG A CA 1
ATOM 812 C C . ARG A 1 121 ? 95.068 4.315 41.836 1.00 38.67 146 ARG A C 1
ATOM 813 O O . ARG A 1 121 ? 94.466 5.376 41.670 1.00 34.48 146 ARG A O 1
ATOM 818 N N . PRO A 1 122 ? 94.546 3.278 42.515 1.00 38.96 147 PRO A N 1
ATOM 819 C CA . PRO A 1 122 ? 93.245 3.462 43.171 1.00 39.24 147 PRO A CA 1
ATOM 820 C C . PRO A 1 122 ? 93.361 4.462 44.325 1.00 42.31 147 PRO A C 1
ATOM 821 O O . PRO A 1 122 ? 94.385 4.466 45.011 1.00 37.74 147 PRO A O 1
ATOM 825 N N . GLY A 1 123 ? 92.328 5.278 44.531 1.00 35.15 148 GLY A N 1
ATOM 826 C CA . GLY A 1 123 ? 92.261 6.202 45.652 1.00 38.85 148 GLY A CA 1
ATOM 827 C C . GLY A 1 123 ? 91.396 5.660 46.770 1.00 48.50 148 GLY A C 1
ATOM 828 O O . GLY A 1 123 ? 91.208 4.452 46.879 1.00 45.88 148 GLY A O 1
ATOM 829 N N . SER A 1 124 ? 90.856 6.546 47.602 1.00 62.02 149 SER A N 1
ATOM 830 C CA . SER A 1 124 ? 90.157 6.120 48.816 1.00 70.92 149 SER A CA 1
ATOM 831 C C . SER A 1 124 ? 88.917 5.264 48.550 1.00 59.17 149 SER A C 1
ATOM 832 O O . SER A 1 124 ? 88.677 4.272 49.241 1.00 64.55 149 SER A O 1
ATOM 835 N N . LEU A 1 125 ? 88.148 5.650 47.537 1.00 38.00 150 LEU A N 1
ATOM 836 C CA . LEU A 1 125 ? 86.950 4.919 47.139 1.00 48.26 150 LEU A CA 1
ATOM 837 C C . LEU A 1 125 ? 87.278 3.603 46.425 1.00 53.28 150 LEU A C 1
ATOM 838 O O . LEU A 1 125 ? 86.370 2.879 45.994 1.00 46.71 150 LEU A O 1
ATOM 843 N N . GLY A 1 126 ? 88.570 3.292 46.310 1.00 42.21 151 GLY A N 1
ATOM 844 C CA . GLY A 1 126 ? 88.996 2.050 45.697 1.00 44.69 151 GLY A CA 1
ATOM 845 C C . GLY A 1 126 ? 88.993 2.072 44.172 1.00 46.27 151 GLY A C 1
ATOM 846 O O . GLY A 1 126 ? 89.286 1.053 43.545 1.00 48.66 151 GLY A O 1
ATOM 847 N N . VAL A 1 127 ? 88.673 3.213 43.567 1.00 31.13 152 VAL A N 1
ATOM 848 C CA . VAL A 1 127 ? 88.717 3.318 42.109 1.00 28.73 152 VAL A CA 1
ATOM 849 C C . VAL A 1 127 ? 89.931 4.123 41.626 1.00 30.00 152 VAL A C 1
ATOM 850 O O . VAL A 1 127 ? 90.497 4.932 42.378 1.00 33.48 152 VAL A O 1
ATOM 862 N N . GLU A 1 129 ? 92.267 6.865 40.093 1.00 29.71 154 GLU A N 1
ATOM 863 C CA . GLU A 1 129 ? 92.112 8.325 40.189 1.00 28.69 154 GLU A CA 1
ATOM 864 C C . GLU A 1 129 ? 91.970 9.024 38.849 1.00 26.55 154 GLU A C 1
ATOM 865 O O . GLU A 1 129 ? 91.326 10.080 38.751 1.00 27.12 154 GLU A O 1
ATOM 871 N N . TYR A 1 130 ? 92.599 8.472 37.825 1.00 24.52 155 TYR A N 1
ATOM 872 C CA . TYR A 1 130 ? 92.486 9.074 36.495 1.00 23.33 155 TYR A CA 1
ATOM 873 C C . TYR A 1 130 ? 92.824 8.038 35.450 1.00 23.59 155 TYR A C 1
ATOM 874 O O . TYR A 1 130 ? 93.287 6.959 35.775 1.00 27.19 155 TYR A O 1
ATOM 883 N N . TYR A 1 131 ? 92.558 8.374 34.197 1.00 21.54 156 TYR A N 1
ATOM 884 C CA . TYR A 1 131 ? 92.748 7.457 33.077 1.00 19.90 156 TYR A CA 1
ATOM 885 C C . TYR A 1 131 ? 93.621 8.168 32.052 1.00 22.10 156 TYR A C 1
ATOM 886 O O . TYR A 1 131 ? 93.264 9.264 31.588 1.00 22.32 156 TYR A O 1
ATOM 895 N N . LEU A 1 132 ? 94.772 7.574 31.716 1.00 24.75 157 LEU A N 1
ATOM 896 C CA . LEU A 1 132 ? 95.711 8.204 30.775 1.00 22.97 157 LEU A CA 1
ATOM 897 C C . LEU A 1 132 ? 95.321 7.889 29.345 1.00 23.97 157 LEU A C 1
ATOM 898 O O . LEU A 1 132 ? 95.163 6.733 28.991 1.00 23.80 157 LEU A O 1
ATOM 911 N N . ASP A 1 134 ? 95.238 9.400 24.923 1.00 19.72 159 ASP A N 1
ATOM 912 C CA . ASP A 1 134 ? 95.471 10.455 23.945 1.00 19.91 159 ASP A CA 1
ATOM 913 C C . ASP A 1 134 ? 94.442 11.533 24.209 1.00 20.72 159 ASP A C 1
ATOM 914 O O . ASP A 1 134 ? 93.236 11.258 24.145 1.00 23.03 159 ASP A O 1
ATOM 919 N N . ALA A 1 135 ? 94.886 12.753 24.547 1.00 20.47 160 ALA A N 1
ATOM 920 C CA . ALA A 1 135 ? 93.919 13.815 24.868 1.00 21.04 160 ALA A CA 1
ATOM 921 C C . ALA A 1 135 ? 92.943 14.049 23.722 1.00 24.09 160 ALA A C 1
ATOM 922 O O . ALA A 1 135 ? 91.783 14.400 23.956 1.00 20.52 160 ALA A O 1
ATOM 924 N N . ALA A 1 136 ? 93.406 13.839 22.490 1.00 20.63 161 ALA A N 1
ATOM 925 C CA . ALA A 1 136 ? 92.535 14.043 21.321 1.00 23.43 161 ALA A CA 1
ATOM 926 C C . ALA A 1 136 ? 91.297 13.143 21.351 1.00 22.54 161 ALA A C 1
ATOM 927 O O . ALA A 1 136 ? 90.229 13.513 20.866 1.00 21.46 161 ALA A O 1
ATOM 929 N N . SER A 1 137 ? 91.434 11.952 21.921 1.00 18.90 162 SER A N 1
ATOM 930 C CA A SER A 1 137 ? 90.324 10.998 22.044 0.36 20.54 162 SER A CA 1
ATOM 931 C CA B SER A 1 137 ? 90.336 10.996 22.036 0.35 20.62 162 SER A CA 1
ATOM 932 C CA C SER A 1 137 ? 90.293 11.044 21.940 0.29 20.24 162 SER A CA 1
ATOM 933 C C . SER A 1 137 ? 89.138 11.558 22.808 1.00 25.88 162 SER A C 1
ATOM 934 O O . SER A 1 137 ? 88.005 11.085 22.672 1.00 20.68 162 SER A O 1
ATOM 941 N N . LEU A 1 138 ? 89.395 12.554 23.657 1.00 19.55 163 LEU A N 1
ATOM 942 C CA . LEU A 1 138 ? 88.301 13.131 24.412 1.00 22.02 163 LEU A CA 1
ATOM 943 C C . LEU A 1 138 ? 87.424 14.042 23.543 1.00 25.15 163 LEU A C 1
ATOM 944 O O . LEU A 1 138 ? 86.271 14.298 23.868 1.00 19.94 163 LEU A O 1
ATOM 949 N N . LEU A 1 139 ? 87.965 14.544 22.435 1.00 16.19 164 LEU A N 1
ATOM 950 C CA . LEU A 1 139 ? 87.243 15.550 21.652 1.00 14.87 164 LEU A CA 1
ATOM 951 C C . LEU A 1 139 ? 85.927 15.063 21.028 1.00 19.30 164 LEU A C 1
ATOM 952 O O . LEU A 1 139 ? 84.935 15.787 21.089 1.00 18.65 164 LEU A O 1
ATOM 957 N N . PRO A 1 140 ? 85.914 13.852 20.422 1.00 19.96 165 PRO A N 1
ATOM 958 C CA . PRO A 1 140 ? 84.623 13.372 19.899 1.00 21.15 165 PRO A CA 1
ATOM 959 C C . PRO A 1 140 ? 83.574 13.240 21.007 1.00 21.19 165 PRO A C 1
ATOM 960 O O . PRO A 1 140 ? 82.391 13.479 20.760 1.00 17.02 165 PRO A O 1
ATOM 964 N N . VAL A 1 141 ? 83.993 12.838 22.200 1.00 19.10 166 VAL A N 1
ATOM 965 C CA . VAL A 1 141 ? 83.049 12.763 23.329 1.00 19.02 166 VAL A CA 1
ATOM 966 C C . VAL A 1 141 ? 82.527 14.153 23.710 1.00 20.63 166 VAL A C 1
ATOM 967 O O . VAL A 1 141 ? 81.328 14.357 23.880 1.00 18.85 166 VAL A O 1
ATOM 971 N N . LEU A 1 142 ? 83.439 15.107 23.816 1.00 16.55 167 LEU A N 1
ATOM 972 C CA . LEU A 1 142 ? 83.049 16.492 24.103 1.00 18.38 167 LEU A CA 1
ATOM 973 C C . LEU A 1 142 ? 82.127 17.033 23.033 1.00 22.65 167 LEU A C 1
ATOM 974 O O . LEU A 1 142 ? 81.139 17.684 23.355 1.00 18.57 167 LEU A O 1
ATOM 979 N N . ALA A 1 143 ? 82.449 16.755 21.763 1.00 18.21 168 ALA A N 1
ATOM 980 C CA . ALA A 1 143 ? 81.715 17.359 20.649 1.00 19.48 168 ALA A CA 1
ATOM 981 C C . ALA A 1 143 ? 80.336 16.740 20.532 1.00 19.39 168 ALA A C 1
ATOM 982 O O . ALA A 1 143 ? 79.440 17.348 19.968 1.00 19.12 168 ALA A O 1
ATOM 984 N N . LEU A 1 144 ? 80.160 15.531 21.070 1.00 18.04 169 LEU A N 1
ATOM 985 C CA . LEU A 1 144 ? 78.865 14.850 20.960 1.00 18.53 169 LEU A CA 1
ATOM 986 C C . LEU A 1 144 ? 77.728 15.603 21.701 1.00 22.90 169 LEU A C 1
ATOM 987 O O . LEU A 1 144 ? 76.556 15.447 21.384 1.00 23.97 169 LEU A O 1
ATOM 992 N N . GLY A 1 145 ? 78.092 16.412 22.687 1.00 19.95 170 GLY A N 1
ATOM 993 C CA . GLY A 1 145 ? 77.148 17.327 23.326 1.00 21.95 170 GLY A CA 1
ATOM 994 C C . GLY A 1 145 ? 76.155 16.658 24.269 1.00 20.00 170 GLY A C 1
ATOM 995 O O . GLY A 1 145 ? 74.969 17.017 24.282 1.00 18.74 170 GLY A O 1
ATOM 996 N N . LEU A 1 146 ? 76.614 15.673 25.046 1.00 17.52 171 LEU A N 1
ATOM 997 C CA . LEU A 1 146 ? 75.686 14.981 25.970 1.00 21.82 171 LEU A CA 1
ATOM 998 C C . LEU A 1 146 ? 75.002 16.000 26.868 1.00 26.35 171 LEU A C 1
ATOM 999 O O . LEU A 1 146 ? 75.585 17.030 27.180 1.00 18.59 171 LEU A O 1
ATOM 1004 N N . GLN A 1 147 ? 73.762 15.722 27.264 1.00 23.89 172 GLN A N 1
ATOM 1005 C CA . GLN A 1 147 ? 73.071 16.579 28.211 1.00 26.88 172 GLN A CA 1
ATOM 1006 C C . GLN A 1 147 ? 72.327 15.643 29.158 1.00 22.64 172 GLN A C 1
ATOM 1007 O O . GLN A 1 147 ? 72.047 14.501 28.809 1.00 22.21 172 GLN A O 1
ATOM 1013 N N . PRO A 1 148 ? 72.010 16.120 30.366 1.00 22.06 173 PRO A N 1
ATOM 1014 C CA . PRO A 1 148 ? 71.330 15.263 31.346 1.00 24.82 173 PRO A CA 1
ATOM 1015 C C . PRO A 1 148 ? 70.097 14.531 30.807 1.00 26.16 173 PRO A C 1
ATOM 1016 O O . PRO A 1 148 ? 69.238 15.140 30.167 1.00 22.76 173 PRO A O 1
ATOM 1020 N N . GLY A 1 149 ? 70.011 13.226 31.073 1.00 24.32 174 GLY A N 1
ATOM 1021 C CA . GLY A 1 149 ? 68.831 12.443 30.724 1.00 22.31 174 GLY A CA 1
ATOM 1022 C C . GLY A 1 149 ? 69.017 11.732 29.385 1.00 21.53 174 GLY A C 1
ATOM 1023 O O . GLY A 1 149 ? 68.159 10.983 28.941 1.00 23.24 174 GLY A O 1
ATOM 1024 N N . ASP A 1 150 ? 70.147 11.962 28.737 1.00 21.62 175 ASP A N 1
ATOM 1025 C CA . ASP A 1 150 ? 70.409 11.343 27.430 1.00 20.39 175 ASP A CA 1
ATOM 1026 C C . ASP A 1 150 ? 70.527 9.812 27.436 1.00 23.61 175 ASP A C 1
ATOM 1027 O O . ASP A 1 150 ? 71.115 9.219 28.337 1.00 20.89 175 ASP A O 1
ATOM 1032 N N . ILE A 1 151 ? 69.921 9.203 26.420 1.00 19.27 176 ILE A N 1
ATOM 1033 C CA A ILE A 1 151 ? 70.074 7.782 26.137 0.58 20.38 176 ILE A CA 1
ATOM 1034 C CA B ILE A 1 151 ? 70.066 7.781 26.118 0.42 21.46 176 ILE A CA 1
ATOM 1035 C C . ILE A 1 151 ? 71.193 7.659 25.103 1.00 25.68 176 ILE A C 1
ATOM 1036 O O . ILE A 1 151 ? 71.108 8.228 23.995 1.00 19.60 176 ILE A O 1
ATOM 1045 N N . VAL A 1 152 ? 72.258 6.953 25.472 1.00 19.96 177 VAL A N 1
ATOM 1046 C CA . VAL A 1 152 ? 73.514 7.036 24.710 1.00 19.78 177 VAL A CA 1
ATOM 1047 C C . VAL A 1 152 ? 74.008 5.671 24.244 1.00 18.87 177 VAL A C 1
ATOM 1048 O O . VAL A 1 152 ? 73.910 4.682 24.971 1.00 18.40 177 VAL A O 1
ATOM 1052 N N . LEU A 1 153 ? 74.516 5.621 23.015 1.00 18.16 178 LEU A N 1
ATOM 1053 C CA . LEU A 1 153 ? 75.069 4.406 22.444 1.00 16.00 178 LEU A CA 1
ATOM 1054 C C . LEU A 1 153 ? 76.515 4.640 21.995 1.00 18.48 178 LEU A C 1
ATOM 1055 O O . LEU A 1 153 ? 76.803 5.576 21.216 1.00 21.43 178 LEU A O 1
ATOM 1060 N N . ASP A 1 154 ? 77.408 3.792 22.503 1.00 16.89 179 ASP A N 1
ATOM 1061 C CA . ASP A 1 154 ? 78.803 3.709 22.049 1.00 16.28 179 ASP A CA 1
ATOM 1062 C C . ASP A 1 154 ? 78.921 2.413 21.234 1.00 20.67 179 ASP A C 1
ATOM 1063 O O . ASP A 1 154 ? 79.036 1.329 21.785 1.00 17.80 179 ASP A O 1
ATOM 1068 N N . LEU A 1 155 ? 78.896 2.543 19.906 1.00 21.53 180 LEU A N 1
ATOM 1069 C CA . LEU A 1 155 ? 78.681 1.412 19.000 1.00 19.73 180 LEU A CA 1
ATOM 1070 C C . LEU A 1 155 ? 79.888 0.481 18.845 1.00 17.95 180 LEU A C 1
ATOM 1071 O O . LEU A 1 155 ? 79.734 -0.720 18.528 1.00 20.52 180 LEU A O 1
ATOM 1076 N N . CYS A 1 156 ? 81.082 1.042 19.035 1.00 19.11 181 CYS A N 1
ATOM 1077 C CA . CYS A 1 156 ? 82.348 0.317 18.870 1.00 19.71 181 CYS A CA 1
ATOM 1078 C C . CYS A 1 156 ? 83.189 0.745 20.056 1.00 19.68 181 CYS A C 1
ATOM 1079 O O . CYS A 1 156 ? 84.052 1.631 19.935 1.00 21.90 181 CYS A O 1
ATOM 1082 N N . ALA A 1 157 ? 82.918 0.140 21.214 1.00 17.44 182 ALA A N 1
ATOM 1083 C CA . ALA A 1 157 ? 83.241 0.784 22.483 1.00 19.43 182 ALA A CA 1
ATOM 1084 C C . ALA A 1 157 ? 84.591 0.405 23.089 1.00 20.17 182 ALA A C 1
ATOM 1085 O O . ALA A 1 157 ? 85.133 1.155 23.891 1.00 22.49 182 ALA A O 1
ATOM 1087 N N . ALA A 1 158 ? 85.111 -0.763 22.740 1.00 20.66 183 ALA A N 1
ATOM 1088 C CA . ALA A 1 158 ? 86.249 -1.325 23.471 1.00 24.49 183 ALA A CA 1
ATOM 1089 C C . ALA A 1 158 ? 87.564 -0.755 22.957 1.00 26.85 183 ALA A C 1
ATOM 1090 O O . ALA A 1 158 ? 87.688 -0.503 21.759 1.00 26.15 183 ALA A O 1
ATOM 1092 N N . PRO A 1 159 ? 88.579 -0.623 23.838 1.00 26.33 185 PRO A N 1
ATOM 1093 C CA . PRO A 1 159 ? 88.619 -1.088 25.235 1.00 24.98 185 PRO A CA 1
ATOM 1094 C C . PRO A 1 159 ? 87.934 -0.143 26.221 1.00 23.82 185 PRO A C 1
ATOM 1095 O O . PRO A 1 159 ? 87.928 -0.451 27.399 1.00 28.80 185 PRO A O 1
ATOM 1099 N N . GLY A 1 160 A 87.416 0.996 25.766 1.00 23.12 185 GLY A N 1
ATOM 1100 C CA . GLY A 1 160 A 86.509 1.775 26.601 1.00 20.66 185 GLY A CA 1
ATOM 1101 C C . GLY A 1 160 A 86.946 3.157 27.072 1.00 21.07 185 GLY A C 1
ATOM 1102 O O . GLY A 1 160 A 86.377 3.685 28.035 1.00 24.73 185 GLY A O 1
ATOM 1103 N N . GLY A 1 161 ? 87.955 3.749 26.435 1.00 24.48 186 GLY A N 1
ATOM 1104 C CA . GLY A 1 161 ? 88.362 5.109 26.793 1.00 20.66 186 GLY A CA 1
ATOM 1105 C C . GLY A 1 161 ? 87.231 6.123 26.618 1.00 29.46 186 GLY A C 1
ATOM 1106 O O . GLY A 1 161 ? 86.895 6.860 27.536 1.00 20.27 186 GLY A O 1
ATOM 1107 N N . LYS A 1 162 ? 86.611 6.146 25.440 1.00 19.03 187 LYS A N 1
ATOM 1108 C CA . LYS A 1 162 ? 85.495 7.064 25.213 1.00 20.95 187 LYS A CA 1
ATOM 1109 C C . LYS A 1 162 ? 84.244 6.668 26.013 1.00 16.89 187 LYS A C 1
ATOM 1110 O O . LYS A 1 162 ? 83.524 7.537 26.525 1.00 18.55 187 LYS A O 1
ATOM 1116 N N . THR A 1 163 ? 84.028 5.363 26.186 1.00 17.67 188 THR A N 1
ATOM 1117 C CA . THR A 1 163 ? 82.944 4.887 27.058 1.00 18.14 188 THR A CA 1
ATOM 1118 C C . THR A 1 163 ? 83.037 5.433 28.456 1.00 22.42 188 THR A C 1
ATOM 1119 O O . THR A 1 163 ? 82.050 5.885 29.023 1.00 16.36 188 THR A O 1
ATOM 1123 N N . LEU A 1 164 ? 84.235 5.346 29.028 1.00 20.99 189 LEU A N 1
ATOM 1124 C CA . LEU A 1 164 ? 84.494 5.885 30.338 1.00 22.45 189 LEU A CA 1
ATOM 1125 C C . LEU A 1 164 ? 84.220 7.396 30.386 1.00 25.11 189 LEU A C 1
ATOM 1126 O O . LEU A 1 164 ? 83.593 7.886 31.310 1.00 19.14 189 LEU A O 1
ATOM 1131 N N . ALA A 1 165 ? 84.664 8.133 29.373 1.00 17.10 190 ALA A N 1
ATOM 1132 C CA . ALA A 1 165 ? 84.433 9.571 29.355 1.00 19.56 190 ALA A CA 1
ATOM 1133 C C . ALA A 1 165 ? 82.927 9.863 29.268 1.00 21.19 190 ALA A C 1
ATOM 1134 O O . ALA A 1 165 ? 82.444 10.776 29.898 1.00 20.40 190 ALA A O 1
ATOM 1136 N N . LEU A 1 166 ? 82.195 9.097 28.461 1.00 17.86 191 LEU A N 1
ATOM 1137 C CA . LEU A 1 166 ? 80.746 9.300 28.350 1.00 18.04 191 LEU A CA 1
ATOM 1138 C C . LEU A 1 166 ? 80.082 9.141 29.718 1.00 17.00 191 LEU A C 1
ATOM 1139 O O . LEU A 1 166 ? 79.223 9.925 30.097 1.00 21.20 191 LEU A O 1
ATOM 1144 N N . LEU A 1 167 ? 80.519 8.132 30.472 1.00 16.41 192 LEU A N 1
ATOM 1145 C CA A LEU A 1 167 ? 79.965 7.872 31.788 0.59 19.79 192 LEU A CA 1
ATOM 1146 C CA B LEU A 1 167 ? 79.952 7.875 31.783 0.41 19.62 192 LEU A CA 1
ATOM 1147 C C . LEU A 1 167 ? 80.324 8.991 32.760 1.00 19.88 192 LEU A C 1
ATOM 1148 O O . LEU A 1 167 ? 79.507 9.397 33.589 1.00 21.63 192 LEU A O 1
ATOM 1157 N N . GLN A 1 168 ? 81.554 9.496 32.660 1.00 19.86 193 GLN A N 1
ATOM 1158 C CA A GLN A 1 168 ? 82.041 10.563 33.537 0.77 26.17 193 GLN A CA 1
ATOM 1159 C CA B GLN A 1 168 ? 81.974 10.529 33.593 0.23 25.38 193 GLN A CA 1
ATOM 1160 C C . GLN A 1 168 ? 81.189 11.834 33.431 1.00 29.72 193 GLN A C 1
ATOM 1161 O O . GLN A 1 168 ? 81.129 12.623 34.352 1.00 20.90 193 GLN A O 1
ATOM 1172 N N . THR A 1 169 ? 80.573 12.061 32.271 1.00 19.42 194 THR A N 1
ATOM 1173 C CA . THR A 1 169 ? 79.750 13.270 32.136 1.00 22.67 194 THR A CA 1
ATOM 1174 C C . THR A 1 169 ? 78.610 13.303 33.129 1.00 19.84 194 THR A C 1
ATOM 1175 O O . THR A 1 169 ? 78.096 14.375 33.429 1.00 26.09 194 THR A O 1
ATOM 1179 N N . GLY A 1 170 ? 78.234 12.123 33.663 1.00 22.63 195 GLY A N 1
ATOM 1180 C CA . GLY A 1 170 ? 77.047 11.978 34.501 1.00 23.58 195 GLY A CA 1
ATOM 1181 C C . GLY A 1 170 ? 75.758 12.285 33.726 1.00 28.68 195 GLY A C 1
ATOM 1182 O O . GLY A 1 170 ? 74.715 12.469 34.318 1.00 24.94 195 GLY A O 1
ATOM 1183 N N . CYS A 1 171 ? 75.808 12.308 32.387 1.00 20.86 196 CYS A N 1
ATOM 1184 C CA . CYS A 1 171 ? 74.626 12.615 31.586 1.00 21.43 196 CYS A CA 1
ATOM 1185 C C . CYS A 1 171 ? 73.931 11.391 30.979 1.00 31.29 196 CYS A C 1
ATOM 1186 O O . CYS A 1 171 ? 72.890 11.521 30.348 1.00 29.44 196 CYS A O 1
ATOM 1189 N N . CYS A 1 172 ? 74.504 10.210 31.138 1.00 20.91 197 CYS A N 1
ATOM 1190 C CA . CYS A 1 172 ? 73.907 9.039 30.496 1.00 21.40 197 CYS A CA 1
ATOM 1191 C C . CYS A 1 172 ? 72.848 8.464 31.404 1.00 22.31 197 CYS A C 1
ATOM 1192 O O . CYS A 1 172 ? 73.186 7.712 32.315 1.00 22.67 197 CYS A O 1
ATOM 1195 N N . ARG A 1 173 ? 71.577 8.743 31.121 1.00 22.52 198 ARG A N 1
ATOM 1196 C CA . ARG A 1 173 ? 70.491 8.040 31.791 1.00 26.24 198 ARG A CA 1
ATOM 1197 C C . ARG A 1 173 ? 70.693 6.533 31.513 1.00 25.54 198 ARG A C 1
ATOM 1198 O O . ARG A 1 173 ? 70.541 5.684 32.382 1.00 20.16 198 ARG A O 1
ATOM 1206 N N . ASN A 1 174 ? 71.025 6.204 30.278 1.00 20.35 199 ASN A N 1
ATOM 1207 C CA . ASN A 1 174 ? 71.445 4.842 29.920 1.00 25.13 199 ASN A CA 1
ATOM 1208 C C . ASN A 1 174 ? 72.575 4.930 28.932 1.00 20.59 199 ASN A C 1
ATOM 1209 O O . ASN A 1 174 ? 72.571 5.819 28.047 1.00 21.58 199 ASN A O 1
ATOM 1214 N N . LEU A 1 175 ? 73.518 3.999 29.061 1.00 17.10 200 LEU A N 1
ATOM 1215 C CA . LEU A 1 175 ? 74.634 3.902 28.135 1.00 18.89 200 LEU A CA 1
ATOM 1216 C C . LEU A 1 175 ? 74.766 2.481 27.602 1.00 24.96 200 LEU A C 1
ATOM 1217 O O . LEU A 1 175 ? 75.005 1.544 28.371 1.00 20.35 200 LEU A O 1
ATOM 1222 N N . ALA A 1 176 ? 74.584 2.314 26.303 1.00 16.80 201 ALA A N 1
ATOM 1223 C CA . ALA A 1 176 ? 74.804 1.002 25.693 1.00 17.97 201 ALA A CA 1
ATOM 1224 C C . ALA A 1 176 ? 76.266 1.031 25.223 1.00 21.13 201 ALA A C 1
ATOM 1225 O O . ALA A 1 176 ? 76.659 1.895 24.425 1.00 21.55 201 ALA A O 1
ATOM 1227 N N . ALA A 1 177 ? 77.053 0.077 25.690 1.00 19.21 202 ALA A N 1
ATOM 1228 C CA . ALA A 1 177 ? 78.455 0.006 25.253 1.00 23.60 202 ALA A CA 1
ATOM 1229 C C . ALA A 1 177 ? 78.606 -1.306 24.547 1.00 21.67 202 ALA A C 1
ATOM 1230 O O . ALA A 1 177 ? 78.382 -2.356 25.118 1.00 21.23 202 ALA A O 1
ATOM 1232 N N . ASN A 1 178 ? 78.911 -1.231 23.248 1.00 17.99 203 ASN A N 1
ATOM 1233 C CA . ASN A 1 178 ? 78.933 -2.391 22.401 1.00 19.21 203 ASN A CA 1
ATOM 1234 C C . ASN A 1 178 ? 80.284 -2.581 21.742 1.00 19.32 203 ASN A C 1
ATOM 1235 O O . ASN A 1 178 ? 80.888 -1.622 21.310 1.00 22.41 203 ASN A O 1
ATOM 1240 N N . ASP A 1 179 ? 80.691 -3.832 21.541 1.00 22.46 204 ASP A N 1
ATOM 1241 C CA . ASP A 1 179 ? 81.866 -4.070 20.729 1.00 26.75 204 ASP A CA 1
ATOM 1242 C C . ASP A 1 179 ? 81.838 -5.498 20.251 1.00 26.10 204 ASP A C 1
ATOM 1243 O O . ASP A 1 179 ? 81.587 -6.449 21.009 1.00 25.56 204 ASP A O 1
ATOM 1248 N N . LEU A 1 180 ? 82.106 -5.657 18.965 1.00 27.63 205 LEU A N 1
ATOM 1249 C CA . LEU A 1 180 ? 81.954 -6.979 18.359 1.00 27.89 205 LEU A CA 1
ATOM 1250 C C . LEU A 1 180 ? 82.906 -7.993 18.974 1.00 30.67 205 LEU A C 1
ATOM 1251 O O . LEU A 1 180 ? 82.657 -9.173 18.921 1.00 32.31 205 LEU A O 1
ATOM 1256 N N . SER A 1 181 ? 84.017 -7.535 19.524 1.00 29.66 206 SER A N 1
ATOM 1257 C CA . SER A 1 181 ? 85.025 -8.479 19.990 1.00 32.18 206 SER A CA 1
ATOM 1258 C C . SER A 1 181 ? 84.793 -8.803 21.478 1.00 34.92 206 SER A C 1
ATOM 1259 O O . SER A 1 181 ? 84.944 -7.897 22.336 1.00 30.54 206 SER A O 1
ATOM 1262 N N . PRO A 1 182 ? 84.461 -10.071 21.793 1.00 42.47 207 PRO A N 1
ATOM 1263 C CA . PRO A 1 182 ? 84.268 -10.504 23.199 1.00 44.16 207 PRO A CA 1
ATOM 1264 C C . PRO A 1 182 ? 85.519 -10.249 24.070 1.00 42.62 207 PRO A C 1
ATOM 1265 O O . PRO A 1 182 ? 85.426 -9.816 25.219 1.00 43.93 207 PRO A O 1
ATOM 1269 N N . SER A 1 183 ? 86.694 -10.470 23.504 1.00 35.25 208 SER A N 1
ATOM 1270 C CA . SER A 1 183 ? 87.929 -10.244 24.253 1.00 41.26 208 SER A CA 1
ATOM 1271 C C . SER A 1 183 ? 88.218 -8.782 24.524 1.00 40.07 208 SER A C 1
ATOM 1272 O O . SER A 1 183 ? 88.617 -8.429 25.637 1.00 43.20 208 SER A O 1
ATOM 1275 N N . ARG A 1 184 ? 88.024 -7.906 23.538 1.00 33.94 209 ARG A N 1
ATOM 1276 C CA . ARG A 1 184 ? 88.180 -6.487 23.816 1.00 27.88 209 ARG A CA 1
ATOM 1277 C C . ARG A 1 184 ? 87.103 -5.968 24.791 1.00 29.09 209 ARG A C 1
ATOM 1278 O O . ARG A 1 184 ? 87.337 -5.027 25.564 1.00 28.28 209 ARG A O 1
ATOM 1286 N N . ILE A 1 185 ? 85.914 -6.547 24.725 1.00 32.06 210 ILE A N 1
ATOM 1287 C CA . ILE A 1 185 ? 84.865 -6.228 25.696 1.00 34.29 210 ILE A CA 1
ATOM 1288 C C . ILE A 1 185 ? 85.300 -6.618 27.151 1.00 34.81 210 ILE A C 1
ATOM 1289 O O . ILE A 1 185 ? 84.938 -5.943 28.123 1.00 34.06 210 ILE A O 1
ATOM 1294 N N . ALA A 1 186 ? 86.072 -7.688 27.283 1.00 33.94 211 ALA A N 1
ATOM 1295 C CA . ALA A 1 186 ? 86.634 -8.065 28.584 1.00 34.44 211 ALA A CA 1
ATOM 1296 C C . ALA A 1 186 ? 87.577 -6.981 29.126 1.00 37.20 211 ALA A C 1
ATOM 1297 O O . ALA A 1 186 ? 87.517 -6.650 30.304 1.00 40.25 211 ALA A O 1
ATOM 1299 N N . ARG A 1 187 ? 88.395 -6.377 28.268 1.00 33.97 212 ARG A N 1
ATOM 1300 C CA . ARG A 1 187 ? 89.137 -5.183 28.654 1.00 32.06 212 ARG A CA 1
ATOM 1301 C C . ARG A 1 187 ? 88.239 -4.011 29.082 1.00 41.65 212 ARG A C 1
ATOM 1302 O O . ARG A 1 187 ? 88.537 -3.320 30.065 1.00 37.24 212 ARG A O 1
ATOM 1310 N N . LEU A 1 188 ? 87.158 -3.755 28.339 1.00 29.91 213 LEU A N 1
ATOM 1311 C CA . LEU A 1 188 ? 86.236 -2.688 28.724 1.00 26.50 213 LEU A CA 1
ATOM 1312 C C . LEU A 1 188 ? 85.645 -2.988 30.108 1.00 27.25 213 LEU A C 1
ATOM 1313 O O . LEU A 1 188 ? 85.509 -2.087 30.921 1.00 24.06 213 LEU A O 1
ATOM 1318 N N . GLN A 1 189 ? 85.296 -4.243 30.357 1.00 27.42 214 GLN A N 1
ATOM 1319 C CA . GLN A 1 189 ? 84.702 -4.598 31.656 1.00 38.92 214 GLN A CA 1
ATOM 1320 C C . GLN A 1 189 ? 85.705 -4.374 32.806 1.00 37.02 214 GLN A C 1
ATOM 1321 O O . GLN A 1 189 ? 85.318 -3.985 33.920 1.00 34.82 214 GLN A O 1
ATOM 1327 N N . LYS A 1 190 ? 86.980 -4.636 32.529 1.00 35.28 215 LYS A N 1
ATOM 1328 C CA . LYS A 1 190 ? 88.056 -4.412 33.508 1.00 42.17 215 LYS A CA 1
ATOM 1329 C C . LYS A 1 190 ? 88.143 -2.934 33.837 1.00 43.53 215 LYS A C 1
ATOM 1330 O O . LYS A 1 190 ? 88.259 -2.553 34.997 1.00 35.15 215 LYS A O 1
ATOM 1332 N N . ILE A 1 191 ? 88.095 -2.101 32.802 1.00 32.54 216 ILE A N 1
ATOM 1333 C CA . ILE A 1 191 ? 88.121 -0.669 33.004 1.00 30.40 216 ILE A CA 1
ATOM 1334 C C . ILE A 1 191 ? 86.913 -0.180 33.809 1.00 30.87 216 ILE A C 1
ATOM 1335 O O . ILE A 1 191 ? 87.086 0.588 34.769 1.00 31.01 216 ILE A O 1
ATOM 1340 N N . LEU A 1 192 ? 85.692 -0.624 33.448 1.00 22.75 217 LEU A N 1
ATOM 1341 C CA . LEU A 1 192 ? 84.501 -0.229 34.230 1.00 31.70 217 LEU A CA 1
ATOM 1342 C C . LEU A 1 192 ? 84.633 -0.663 35.691 1.00 27.55 217 LEU A C 1
ATOM 1343 O O . LEU A 1 192 ? 84.216 0.053 36.607 1.00 32.06 217 LEU A O 1
ATOM 1348 N N . HIS A 1 193 ? 85.172 -1.845 35.909 1.00 30.11 218 HIS A N 1
ATOM 1349 C CA . HIS A 1 193 ? 85.356 -2.307 37.304 1.00 33.64 218 HIS A CA 1
ATOM 1350 C C . HIS A 1 193 ? 86.419 -1.493 38.086 1.00 35.62 218 HIS A C 1
ATOM 1351 O O . HIS A 1 193 ? 86.324 -1.332 39.291 1.00 40.45 218 HIS A O 1
ATOM 1358 N N . SER A 1 194 ? 87.465 -1.061 37.403 1.00 31.81 219 SER A N 1
ATOM 1359 C CA . SER A 1 194 ? 88.507 -0.273 38.043 1.00 33.45 219 SER A CA 1
ATOM 1360 C C . SER A 1 194 ? 88.108 1.183 38.323 1.00 30.75 219 SER A C 1
ATOM 1361 O O . SER A 1 194 ? 88.693 1.802 39.221 1.00 31.75 219 SER A O 1
ATOM 1364 N N . TYR A 1 195 ? 87.226 1.755 37.480 1.00 31.03 220 TYR A N 1
ATOM 1365 C CA . TYR A 1 195 ? 86.916 3.184 37.507 1.00 31.98 220 TYR A CA 1
ATOM 1366 C C . TYR A 1 195 ? 85.557 3.500 38.125 1.00 35.54 220 TYR A C 1
ATOM 1367 O O . TYR A 1 195 ? 85.360 4.555 38.773 1.00 32.09 220 TYR A O 1
ATOM 1376 N N . VAL A 1 196 ? 84.605 2.593 37.919 1.00 33.93 221 VAL A N 1
ATOM 1377 C CA . VAL A 1 196 ? 83.193 2.951 38.172 1.00 38.66 221 VAL A CA 1
ATOM 1378 C C . VAL A 1 196 ? 82.699 2.109 39.330 1.00 43.77 221 VAL A C 1
ATOM 1379 O O . VAL A 1 196 ? 82.848 0.882 39.318 1.00 48.53 221 VAL A O 1
ATOM 1383 N N . PRO A 1 197 ? 82.166 2.744 40.380 1.00 54.02 222 PRO A N 1
ATOM 1384 C CA . PRO A 1 197 ? 81.639 1.873 41.434 1.00 52.97 222 PRO A CA 1
ATOM 1385 C C . PRO A 1 197 ? 80.557 0.861 40.991 1.00 62.20 222 PRO A C 1
ATOM 1386 O O . PRO A 1 197 ? 79.784 1.083 40.037 1.00 50.34 222 PRO A O 1
ATOM 1390 N N . GLU A 1 198 ? 80.556 -0.270 41.689 1.00 67.02 223 GLU A N 1
ATOM 1391 C CA . GLU A 1 198 ? 79.559 -1.311 41.539 1.00 74.82 223 GLU A CA 1
ATOM 1392 C C . GLU A 1 198 ? 78.245 -0.731 42.003 1.00 84.95 223 GLU A C 1
ATOM 1393 O O . GLU A 1 198 ? 77.833 -0.950 43.141 1.00 94.05 223 GLU A O 1
ATOM 1395 N N . GLU A 1 199 ? 77.594 0.032 41.137 1.00 82.88 224 GLU A N 1
ATOM 1396 C CA . GLU A 1 199 ? 76.355 0.689 41.517 1.00 93.02 224 GLU A CA 1
ATOM 1397 C C . GLU A 1 199 ? 75.818 1.237 40.242 1.00 85.50 224 GLU A C 1
ATOM 1398 O O . GLU A 1 199 ? 74.660 1.022 39.888 1.00 87.56 224 GLU A O 1
ATOM 1400 N N . ILE A 1 200 ? 76.699 1.943 39.551 1.00 78.18 225 ILE A N 1
ATOM 1401 C CA . ILE A 1 200 ? 76.443 2.455 38.211 1.00 81.40 225 ILE A CA 1
ATOM 1402 C C . ILE A 1 200 ? 76.697 1.392 37.137 1.00 76.45 225 ILE A C 1
ATOM 1403 O O . ILE A 1 200 ? 75.895 1.226 36.222 1.00 83.62 225 ILE A O 1
ATOM 1408 N N . ARG A 1 201 ? 77.802 0.660 37.265 1.00 79.02 226 ARG A N 1
ATOM 1409 C CA . ARG A 1 201 ? 78.175 -0.339 36.258 1.00 88.21 226 ARG A CA 1
ATOM 1410 C C . ARG A 1 201 ? 77.275 -1.609 36.341 1.00 86.45 226 ARG A C 1
ATOM 1411 O O . ARG A 1 201 ? 76.867 -2.151 35.315 1.00 82.94 226 ARG A O 1
ATOM 1419 N N . ASP A 1 202 ? 76.935 -2.038 37.558 1.00 89.64 227 ASP A N 1
ATOM 1420 C CA . ASP A 1 202 ? 75.985 -3.138 37.785 1.00 95.27 227 ASP A CA 1
ATOM 1421 C C . ASP A 1 202 ? 74.513 -2.712 38.023 1.00 91.68 227 ASP A C 1
ATOM 1422 O O . ASP A 1 202 ? 73.811 -3.380 38.791 1.00 95.69 227 ASP A O 1
ATOM 1427 N N . GLY A 1 203 ? 74.048 -1.623 37.397 1.00 74.75 228 GLY A N 1
ATOM 1428 C CA . GLY A 1 203 ? 72.683 -1.151 37.597 1.00 66.80 228 GLY A CA 1
ATOM 1429 C C . GLY A 1 203 ? 71.842 -1.271 36.328 1.00 60.97 228 GLY A C 1
ATOM 1430 O O . GLY A 1 203 ? 72.125 -2.107 35.469 1.00 49.66 228 GLY A O 1
ATOM 1431 N N . ASN A 1 204 ? 70.797 -0.446 36.211 1.00 43.46 229 ASN A N 1
ATOM 1432 C CA . ASN A 1 204 ? 70.046 -0.320 34.951 1.00 36.32 229 ASN A CA 1
ATOM 1433 C C . ASN A 1 204 ? 70.715 0.660 33.965 1.00 33.75 229 ASN A C 1
ATOM 1434 O O . ASN A 1 204 ? 70.221 0.862 32.855 1.00 35.28 229 ASN A O 1
ATOM 1439 N N . GLN A 1 205 ? 71.796 1.287 34.384 1.00 31.60 230 GLN A N 1
ATOM 1440 C CA . GLN A 1 205 ? 72.344 2.363 33.619 1.00 29.11 230 GLN A CA 1
ATOM 1441 C C . GLN A 1 205 ? 73.184 1.896 32.391 1.00 28.56 230 GLN A C 1
ATOM 1442 O O . GLN A 1 205 ? 73.215 2.579 31.372 1.00 27.02 230 GLN A O 1
ATOM 1448 N N . VAL A 1 206 ? 73.887 0.804 32.526 1.00 25.96 231 VAL A N 1
ATOM 1449 C CA . VAL A 1 206 ? 74.856 0.464 31.533 1.00 23.58 231 VAL A CA 1
ATOM 1450 C C . VAL A 1 206 ? 74.529 -0.898 30.981 1.00 36.31 231 VAL A C 1
ATOM 1451 O O . VAL A 1 206 ? 74.342 -1.834 31.741 1.00 25.81 231 VAL A O 1
ATOM 1455 N N . ARG A 1 207 ? 74.482 -1.030 29.656 1.00 22.05 232 ARG A N 1
ATOM 1456 C CA . ARG A 1 207 ? 74.345 -2.396 29.100 1.00 26.56 232 ARG A CA 1
ATOM 1457 C C . ARG A 1 207 ? 75.534 -2.698 28.176 1.00 23.34 232 ARG A C 1
ATOM 1458 O O . ARG A 1 207 ? 75.777 -1.952 27.202 1.00 21.90 232 ARG A O 1
ATOM 1466 N N . VAL A 1 208 ? 76.290 -3.755 28.471 1.00 21.57 233 VAL A N 1
ATOM 1467 C CA . VAL A 1 208 ? 77.489 -4.050 27.688 1.00 26.43 233 VAL A CA 1
ATOM 1468 C C . VAL A 1 208 ? 77.186 -5.256 26.748 1.00 22.37 233 VAL A C 1
ATOM 1469 O O . VAL A 1 208 ? 76.737 -6.261 27.194 1.00 22.92 233 VAL A O 1
ATOM 1473 N N . THR A 1 209 ? 77.412 -5.090 25.429 1.00 22.77 234 THR A N 1
ATOM 1474 C CA . THR A 1 209 ? 77.089 -6.195 24.519 1.00 27.74 234 THR A CA 1
ATOM 1475 C C . THR A 1 209 ? 78.239 -6.427 23.545 1.00 27.27 234 THR A C 1
ATOM 1476 O O . THR A 1 209 ? 79.092 -5.546 23.363 1.00 21.31 234 THR A O 1
ATOM 1480 N N . SER A 1 210 ? 78.271 -7.624 22.967 1.00 28.42 235 SER A N 1
ATOM 1481 C CA A SER A 1 210 ? 79.204 -7.942 21.891 0.39 30.01 235 SER A CA 1
ATOM 1482 C CA B SER A 1 210 ? 79.213 -7.905 21.883 0.61 30.57 235 SER A CA 1
ATOM 1483 C C . SER A 1 210 ? 78.441 -8.341 20.629 1.00 28.72 235 SER A C 1
ATOM 1484 O O . SER A 1 210 ? 78.432 -9.485 20.283 1.00 28.37 235 SER A O 1
ATOM 1489 N N . TRP A 1 211 ? 77.776 -7.376 19.998 1.00 26.12 236 TRP A N 1
ATOM 1490 C CA . TRP A 1 211 ? 76.942 -7.562 18.817 1.00 31.22 236 TRP A CA 1
ATOM 1491 C C . TRP A 1 211 ? 77.589 -6.825 17.639 1.00 31.16 236 TRP A C 1
ATOM 1492 O O . TRP A 1 211 ? 78.367 -5.904 17.849 1.00 23.25 236 TRP A O 1
ATOM 1503 N N . ASP A 1 212 ? 77.255 -7.221 16.414 1.00 29.09 237 ASP A N 1
ATOM 1504 C CA . ASP A 1 212 ? 77.739 -6.535 15.217 1.00 28.44 237 ASP A CA 1
ATOM 1505 C C . ASP A 1 212 ? 77.034 -5.194 15.148 1.00 19.31 237 ASP A C 1
ATOM 1506 O O . ASP A 1 212 ? 75.805 -5.142 15.005 1.00 25.98 237 ASP A O 1
ATOM 1511 N N . GLY A 1 213 ? 77.796 -4.111 15.240 1.00 23.52 238 GLY A N 1
ATOM 1512 C CA . GLY A 1 213 ? 77.223 -2.774 15.241 1.00 21.41 238 GLY A CA 1
ATOM 1513 C C . GLY A 1 213 ? 76.442 -2.456 13.977 1.00 25.95 238 GLY A C 1
ATOM 1514 O O . GLY A 1 213 ? 75.598 -1.576 13.977 1.00 21.83 238 GLY A O 1
ATOM 1515 N N . ARG A 1 214 ? 76.702 -3.187 12.893 1.00 26.21 239 ARG A N 1
ATOM 1516 C CA . ARG A 1 214 ? 76.022 -2.889 11.630 1.00 26.54 239 ARG A CA 1
ATOM 1517 C C . ARG A 1 214 ? 74.535 -3.196 11.695 1.00 31.07 239 ARG A C 1
ATOM 1518 O O . ARG A 1 214 ? 73.755 -2.729 10.853 1.00 30.21 239 ARG A O 1
ATOM 1526 N N . LYS A 1 215 ? 74.143 -3.989 12.688 1.00 29.80 240 LYS A N 1
ATOM 1527 C CA . LYS A 1 215 ? 72.764 -4.455 12.781 1.00 32.16 240 LYS A CA 1
ATOM 1528 C C . LYS A 1 215 ? 71.886 -3.509 13.604 1.00 28.27 240 LYS A C 1
ATOM 1529 O O . LYS A 1 215 ? 70.702 -3.788 13.798 1.00 31.57 240 LYS A O 1
ATOM 1535 N N . TRP A 1 216 ? 72.459 -2.407 14.081 1.00 25.73 241 TRP A N 1
ATOM 1536 C CA . TRP A 1 216 ? 71.746 -1.576 15.059 1.00 24.79 241 TRP A CA 1
ATOM 1537 C C . TRP A 1 216 ? 70.400 -1.005 14.626 1.00 31.83 241 TRP A C 1
ATOM 1538 O O . TRP A 1 216 ? 69.497 -0.874 15.446 1.00 32.31 241 TRP A O 1
ATOM 1549 N N . GLY A 1 217 ? 70.254 -0.690 13.344 1.00 33.19 242 GLY A N 1
ATOM 1550 C CA . GLY A 1 217 ? 68.981 -0.201 12.841 1.00 36.02 242 GLY A CA 1
ATOM 1551 C C . GLY A 1 217 ? 67.848 -1.205 12.971 1.00 36.75 242 GLY A C 1
ATOM 1552 O O . GLY A 1 217 ? 66.692 -0.815 13.122 1.00 39.18 242 GLY A O 1
ATOM 1553 N N . GLU A 1 218 ? 68.172 -2.498 12.924 1.00 30.53 243 GLU A N 1
ATOM 1554 C CA . GLU A 1 218 ? 67.178 -3.548 13.121 1.00 30.82 243 GLU A CA 1
ATOM 1555 C C . GLU A 1 218 ? 66.986 -3.875 14.604 1.00 40.55 243 GLU A C 1
ATOM 1556 O O . GLU A 1 218 ? 65.933 -4.355 15.006 1.00 50.44 243 GLU A O 1
ATOM 1562 N N . LEU A 1 219 ? 68.014 -3.635 15.411 1.00 30.65 244 LEU A N 1
ATOM 1563 C CA . LEU A 1 219 ? 67.954 -3.969 16.839 1.00 30.78 244 LEU A CA 1
ATOM 1564 C C . LEU A 1 219 ? 67.224 -2.890 17.638 1.00 30.72 244 LEU A C 1
ATOM 1565 O O . LEU A 1 219 ? 66.254 -3.173 18.333 1.00 34.08 244 LEU A O 1
ATOM 1570 N N . GLU A 1 220 ? 67.713 -1.655 17.542 1.00 28.86 245 GLU A N 1
ATOM 1571 C CA . GLU A 1 220 ? 67.176 -0.547 18.332 1.00 31.53 245 GLU A CA 1
ATOM 1572 C C . GLU A 1 220 ? 67.060 0.716 17.479 1.00 25.69 245 GLU A C 1
ATOM 1573 O O . GLU A 1 220 ? 67.703 1.718 17.755 1.00 22.76 245 GLU A O 1
ATOM 1579 N N . GLY A 1 221 ? 66.246 0.652 16.430 1.00 29.40 246 GLY A N 1
ATOM 1580 C CA . GLY A 1 221 ? 66.052 1.809 15.563 1.00 38.06 246 GLY A CA 1
ATOM 1581 C C . GLY A 1 221 ? 65.510 3.008 16.334 1.00 28.93 246 GLY A C 1
ATOM 1582 O O . GLY A 1 221 ? 64.774 2.835 17.298 1.00 29.06 246 GLY A O 1
ATOM 1583 N N . ASP A 1 222 ? 65.890 4.214 15.920 1.00 24.37 247 ASP A N 1
ATOM 1584 C CA . ASP A 1 222 ? 65.297 5.448 16.437 1.00 28.33 247 ASP A CA 1
ATOM 1585 C C . ASP A 1 222 ? 65.291 5.510 17.964 1.00 32.06 247 ASP A C 1
ATOM 1586 O O . ASP A 1 222 ? 64.330 5.990 18.541 1.00 27.01 247 ASP A O 1
ATOM 1591 N N . THR A 1 223 ? 66.337 5.026 18.626 1.00 24.73 248 THR A N 1
ATOM 1592 C CA . THR A 1 223 ? 66.265 4.859 20.089 1.00 26.73 248 THR A CA 1
ATOM 1593 C C . THR A 1 223 ? 67.132 5.840 20.897 1.00 26.02 248 THR A C 1
ATOM 1594 O O . THR A 1 223 ? 66.747 6.270 22.006 1.00 23.79 248 THR A O 1
ATOM 1598 N N . TYR A 1 224 ? 68.287 6.214 20.344 1.00 20.06 249 TYR A N 1
ATOM 1599 C CA . TYR A 1 224 ? 69.322 6.935 21.109 1.00 19.03 249 TYR A CA 1
ATOM 1600 C C . TYR A 1 224 ? 69.341 8.443 20.859 1.00 23.93 249 TYR A C 1
ATOM 1601 O O . TYR A 1 224 ? 69.194 8.896 19.730 1.00 20.52 249 TYR A O 1
ATOM 1610 N N . ASP A 1 225 ? 69.526 9.221 21.921 1.00 23.18 250 ASP A N 1
ATOM 1611 C CA . ASP A 1 225 ? 69.702 10.666 21.777 1.00 23.26 250 ASP A CA 1
ATOM 1612 C C . ASP A 1 225 ? 71.061 11.028 21.212 1.00 27.24 250 ASP A C 1
ATOM 1613 O O . ASP A 1 225 ? 71.213 12.050 20.515 1.00 22.51 250 ASP A O 1
ATOM 1618 N N . ARG A 1 226 ? 72.057 10.217 21.562 1.00 20.48 251 ARG A N 1
ATOM 1619 C CA . ARG A 1 226 ? 73.453 10.499 21.243 1.00 21.00 251 ARG A CA 1
ATOM 1620 C C . ARG A 1 226 ? 74.126 9.187 20.874 1.00 25.68 251 ARG A C 1
ATOM 1621 O O . ARG A 1 226 ? 74.018 8.186 21.608 1.00 17.95 251 ARG A O 1
ATOM 1629 N N . VAL A 1 227 ? 74.804 9.165 19.731 1.00 21.10 252 VAL A N 1
ATOM 1630 C CA . VAL A 1 227 ? 75.504 7.957 19.333 1.00 18.98 252 VAL A CA 1
ATOM 1631 C C . VAL A 1 227 ? 76.952 8.305 18.984 1.00 19.45 252 VAL A C 1
ATOM 1632 O O . VAL A 1 227 ? 77.219 9.244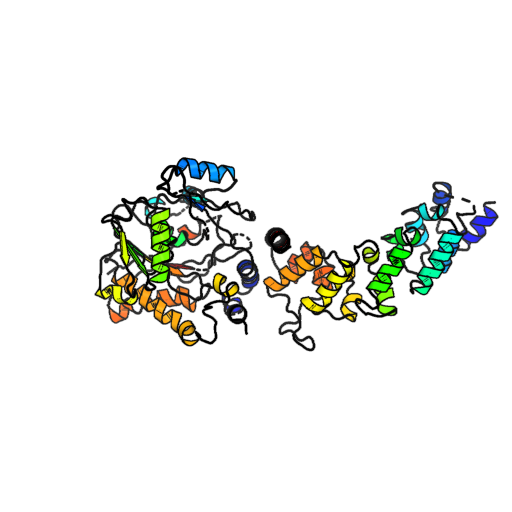 18.243 1.00 19.96 252 VAL A O 1
ATOM 1636 N N . LEU A 1 228 ? 77.876 7.543 19.548 1.00 19.77 253 LEU A N 1
ATOM 1637 C CA . LEU A 1 228 ? 79.275 7.634 19.180 1.00 16.21 253 LEU A CA 1
ATOM 1638 C C . LEU A 1 228 ? 79.673 6.446 18.310 1.00 19.13 253 LEU A C 1
ATOM 1639 O O . LEU A 1 228 ? 79.473 5.288 18.695 1.00 16.86 253 LEU A O 1
ATOM 1644 N N . VAL A 1 229 ? 80.236 6.742 17.136 1.00 15.91 254 VAL A N 1
ATOM 1645 C CA . VAL A 1 229 ? 80.678 5.689 16.225 1.00 17.17 254 VAL A CA 1
ATOM 1646 C C . VAL A 1 229 ? 82.176 5.868 15.961 1.00 19.49 254 VAL A C 1
ATOM 1647 O O . VAL A 1 229 ? 82.568 6.563 15.023 1.00 18.95 254 VAL A O 1
ATOM 1651 N N . ASP A 1 230 ? 82.996 5.217 16.787 1.00 20.28 255 ASP A N 1
ATOM 1652 C CA . ASP A 1 230 ? 84.462 5.346 16.782 1.00 17.43 255 ASP A CA 1
ATOM 1653 C C . ASP A 1 230 ? 84.974 4.060 16.140 1.00 17.16 255 ASP A C 1
ATOM 1654 O O . ASP A 1 230 ? 85.204 3.062 16.827 1.00 18.64 255 ASP A O 1
ATOM 1659 N N . VAL A 1 231 ? 85.138 4.078 14.819 1.00 19.58 256 VAL A N 1
ATOM 1660 C CA . VAL A 1 231 ? 85.232 2.844 14.036 1.00 22.74 256 VAL A CA 1
ATOM 1661 C C . VAL A 1 231 ? 86.604 2.186 14.012 1.00 21.86 256 VAL A C 1
ATOM 1662 O O . VAL A 1 231 ? 87.620 2.851 14.255 1.00 21.11 256 VAL A O 1
ATOM 1666 N N . PRO A 1 232 ? 86.628 0.866 13.714 1.00 22.10 257 PRO A N 1
ATOM 1667 C CA . PRO A 1 232 ? 87.884 0.209 13.384 1.00 24.41 257 PRO A CA 1
ATOM 1668 C C . PRO A 1 232 ? 88.434 0.966 12.188 1.00 28.75 257 PRO A C 1
ATOM 1669 O O . PRO A 1 232 ? 87.637 1.418 11.377 1.00 21.81 257 PRO A O 1
ATOM 1673 N N . CYS A 1 233 ? 89.751 1.110 12.089 1.00 26.99 258 CYS A N 1
ATOM 1674 C CA . CYS A 1 233 ? 90.356 1.895 11.016 1.00 29.30 258 CYS A CA 1
ATOM 1675 C C . CYS A 1 233 ? 91.816 1.483 10.910 1.00 33.08 258 CYS A C 1
ATOM 1676 O O . CYS A 1 233 ? 92.242 0.542 11.593 1.00 26.83 258 CYS A O 1
ATOM 1679 N N . THR A 1 234 ? 92.606 2.154 10.072 1.00 25.15 259 THR A N 1
ATOM 1680 C CA . THR A 1 234 ? 93.996 1.710 9.902 1.00 25.24 259 THR A CA 1
ATOM 1681 C C . THR A 1 234 ? 94.863 2.096 11.098 1.00 27.93 259 THR A C 1
ATOM 1682 O O . THR A 1 234 ? 96.068 1.806 11.116 1.00 29.26 259 THR A O 1
ATOM 1686 N N . THR A 1 235 ? 94.231 2.739 12.083 1.00 26.55 260 THR A N 1
ATOM 1687 C CA . THR A 1 235 ? 94.836 3.035 13.386 1.00 26.66 260 THR A CA 1
ATOM 1688 C C . THR A 1 235 ? 96.311 3.475 13.196 1.00 26.32 260 THR A C 1
ATOM 1689 O O . THR A 1 235 ? 97.246 2.847 13.689 1.00 24.45 260 THR A O 1
ATOM 1693 N N . ASP A 1 236 ? 96.484 4.567 12.431 1.00 26.82 261 ASP A N 1
ATOM 1694 C CA . ASP A 1 236 ? 97.780 4.952 11.848 1.00 26.39 261 ASP A CA 1
ATOM 1695 C C . ASP A 1 236 ? 98.983 4.879 12.804 1.00 25.60 261 ASP A C 1
ATOM 1696 O O . ASP A 1 236 ? 100.023 4.264 12.479 1.00 27.24 261 ASP A O 1
ATOM 1701 N N . ARG A 1 237 ? 98.854 5.492 13.980 1.00 25.40 262 ARG A N 1
ATOM 1702 C CA . ARG A 1 237 ? 100.003 5.549 14.883 1.00 28.79 262 ARG A CA 1
ATOM 1703 C C . ARG A 1 237 ? 100.401 4.150 15.371 1.00 27.98 262 ARG A C 1
ATOM 1704 O O . ARG A 1 237 ? 101.575 3.757 15.317 1.00 28.84 262 ARG A O 1
ATOM 1712 N N . HIS A 1 238 ? 99.418 3.421 15.885 1.00 27.71 263 HIS A N 1
ATOM 1713 C CA . HIS A 1 238 ? 99.637 2.057 16.381 1.00 28.58 263 HIS A CA 1
ATOM 1714 C C . HIS A 1 238 ? 100.230 1.160 15.293 1.00 35.20 263 HIS A C 1
ATOM 1715 O O . HIS A 1 238 ? 101.125 0.341 15.559 1.00 33.54 263 HIS A O 1
ATOM 1722 N N . SER A 1 239 ? 99.751 1.334 14.059 1.00 29.30 264 SER A N 1
ATOM 1723 C CA . SER A 1 239 ? 100.239 0.531 12.923 1.00 30.89 264 SER A CA 1
ATOM 1724 C C . SER A 1 239 ? 101.692 0.800 12.567 1.00 34.89 264 SER A C 1
ATOM 1725 O O . SER A 1 239 ? 102.335 -0.005 11.872 1.00 38.28 264 SER A O 1
ATOM 1728 N N . LEU A 1 240 ? 102.216 1.931 13.027 1.00 31.91 265 LEU A N 1
ATOM 1729 C CA . LEU A 1 240 ? 103.630 2.245 12.799 1.00 33.83 265 LEU A CA 1
ATOM 1730 C C . LEU A 1 240 ? 104.527 1.697 13.904 1.00 44.69 265 LEU A C 1
ATOM 1731 O O . LEU A 1 240 ? 105.742 1.730 13.776 1.00 49.96 265 LEU A O 1
ATOM 1736 N N . HIS A 1 241 ? 103.932 1.212 14.992 1.00 44.62 266 HIS A N 1
ATOM 1737 C CA . HIS A 1 241 ? 104.707 0.829 16.182 1.00 48.42 266 HIS A CA 1
ATOM 1738 C C . HIS A 1 241 ? 104.546 -0.630 16.603 1.00 50.06 266 HIS A C 1
ATOM 1739 O O . HIS A 1 241 ? 105.440 -1.206 17.218 1.00 56.94 266 HIS A O 1
ATOM 1746 N N . GLU A 1 242 ? 103.407 -1.226 16.272 1.00 44.95 267 GLU A N 1
ATOM 1747 C CA . GLU A 1 242 ? 103.135 -2.596 16.681 1.00 48.24 267 GLU A CA 1
ATOM 1748 C C . GLU A 1 242 ? 103.068 -3.533 15.482 1.00 42.23 267 GLU A C 1
ATOM 1749 O O . GLU A 1 242 ? 102.180 -3.418 14.639 1.00 45.83 267 GLU A O 1
ATOM 1755 N N . GLU A 1 243 ? 103.997 -4.476 15.430 1.00 43.26 268 GLU A N 1
ATOM 1756 C CA . GLU A 1 243 ? 104.070 -5.413 14.317 1.00 59.82 268 GLU A CA 1
ATOM 1757 C C . GLU A 1 243 ? 103.000 -6.500 14.424 1.00 56.75 268 GLU A C 1
ATOM 1758 O O . GLU A 1 243 ? 102.518 -7.003 13.411 1.00 58.13 268 GLU A O 1
ATOM 1764 N N . GLU A 1 244 ? 102.619 -6.852 15.649 1.00 54.35 269 GLU A N 1
ATOM 1765 C CA . GLU A 1 244 ? 101.685 -7.957 15.865 1.00 61.89 269 GLU A CA 1
ATOM 1766 C C . GLU A 1 244 ? 100.240 -7.618 15.517 1.00 54.38 269 GLU A C 1
ATOM 1767 O O . GLU A 1 244 ? 99.703 -6.596 15.960 1.00 49.67 269 GLU A O 1
ATOM 1773 N N . ASN A 1 245 ? 99.620 -8.504 14.737 1.00 58.69 270 ASN A N 1
ATOM 1774 C CA A ASN A 1 245 ? 98.259 -8.302 14.254 0.52 58.72 270 ASN A CA 1
ATOM 1775 C CA B ASN A 1 245 ? 98.257 -8.306 14.246 0.48 58.76 270 ASN A CA 1
ATOM 1776 C C . ASN A 1 245 ? 98.094 -6.941 13.586 1.00 50.95 270 ASN A C 1
ATOM 1777 O O . ASN A 1 245 ? 97.102 -6.252 13.787 1.00 51.16 270 ASN A O 1
ATOM 1786 N N . ASN A 1 246 ? 99.092 -6.564 12.798 1.00 57.26 271 ASN A N 1
ATOM 1787 C CA . ASN A 1 246 ? 99.090 -5.289 12.108 1.00 60.14 271 ASN A CA 1
ATOM 1788 C C . ASN A 1 246 ? 98.146 -5.347 10.913 1.00 39.16 271 ASN A C 1
ATOM 1789 O O . ASN A 1 246 ? 98.221 -6.273 10.102 1.00 48.55 271 ASN A O 1
ATOM 1794 N N . ILE A 1 247 ? 97.287 -4.342 10.797 1.00 39.02 272 ILE A N 1
ATOM 1795 C CA . ILE A 1 247 ? 96.314 -4.243 9.703 1.00 41.21 272 ILE A CA 1
ATOM 1796 C C . ILE A 1 247 ? 96.988 -4.196 8.323 1.00 51.15 272 ILE A C 1
ATOM 1797 O O . ILE A 1 247 ? 96.354 -4.469 7.305 1.00 48.46 272 ILE A O 1
ATOM 1802 N N . PHE A 1 248 ? 98.278 -3.867 8.294 1.00 39.21 273 PHE A N 1
ATOM 1803 C CA . PHE A 1 248 ? 99.025 -3.834 7.037 1.00 43.30 273 PHE A CA 1
ATOM 1804 C C . PHE A 1 248 ? 99.729 -5.141 6.678 1.00 45.42 273 PHE A C 1
ATOM 1805 O O . PHE A 1 248 ? 100.427 -5.199 5.671 1.00 48.38 273 PHE A O 1
ATOM 1813 N N . LYS A 1 249 ? 99.540 -6.186 7.487 1.00 61.22 274 LYS A N 1
ATOM 1814 C CA . LYS A 1 249 ? 100.078 -7.513 7.157 1.00 54.23 274 LYS A CA 1
ATOM 1815 C C . LYS A 1 249 ? 99.486 -7.983 5.839 1.00 60.24 274 LYS A C 1
ATOM 1816 O O . LYS A 1 249 ? 98.342 -7.664 5.523 1.00 60.30 274 LYS A O 1
ATOM 1822 N N . ARG A 1 250 ? 100.266 -8.737 5.069 1.00 68.03 275 ARG A N 1
ATOM 1823 C CA . ARG A 1 250 ? 99.793 -9.297 3.806 1.00 62.95 275 ARG A CA 1
ATOM 1824 C C . ARG A 1 250 ? 98.511 -10.101 4.023 1.00 66.44 275 ARG A C 1
ATOM 1825 O O . ARG A 1 250 ? 97.602 -10.090 3.198 1.00 76.01 275 ARG A O 1
ATOM 1827 N N . SER A 1 251 ? 98.447 -10.779 5.162 1.00 70.14 276 SER A N 1
ATOM 1828 C CA . SER A 1 251 ? 97.308 -11.612 5.525 1.00 78.35 276 SER A CA 1
ATOM 1829 C C . SER A 1 251 ? 95.984 -10.844 5.710 1.00 83.94 276 SER A C 1
ATOM 1830 O O . SER A 1 251 ? 94.909 -11.452 5.708 1.00 84.56 276 SER A O 1
ATOM 1833 N N . ARG A 1 252 ? 96.052 -9.521 5.862 1.00 72.07 277 ARG A N 1
ATOM 1834 C CA . ARG A 1 252 ? 94.846 -8.731 6.100 1.00 59.14 277 ARG A CA 1
ATOM 1835 C C . ARG A 1 252 ? 94.535 -7.702 5.008 1.00 60.81 277 ARG A C 1
ATOM 1836 O O . ARG A 1 252 ? 93.762 -6.775 5.242 1.00 67.89 277 ARG A O 1
ATOM 1844 N N . LYS A 1 253 ? 95.131 -7.852 3.830 1.00 63.03 278 LYS A N 1
ATOM 1845 C CA . LYS A 1 253 ? 95.001 -6.835 2.783 1.00 64.63 278 LYS A CA 1
ATOM 1846 C C . LYS A 1 253 ? 93.561 -6.616 2.312 1.00 70.30 278 LYS A C 1
ATOM 1847 O O . LYS A 1 253 ? 93.134 -5.476 2.125 1.00 72.88 278 LYS A O 1
ATOM 1850 N N . LYS A 1 254 ? 92.825 -7.707 2.115 1.00 71.75 279 LYS A N 1
ATOM 1851 C CA . LYS A 1 254 ? 91.422 -7.624 1.726 1.00 71.50 279 LYS A CA 1
ATOM 1852 C C . LYS A 1 254 ? 90.662 -6.866 2.803 1.00 66.73 279 LYS A C 1
ATOM 1853 O O . LYS A 1 254 ? 89.954 -5.903 2.519 1.00 64.45 279 LYS A O 1
ATOM 1855 N N . GLU A 1 255 ? 90.840 -7.312 4.042 1.00 56.29 280 GLU A N 1
ATOM 1856 C CA . GLU A 1 255 ? 90.226 -6.691 5.200 1.00 59.31 280 GLU A CA 1
ATOM 1857 C C . GLU A 1 255 ? 90.549 -5.201 5.260 1.00 57.91 280 GLU A C 1
ATOM 1858 O O . GLU A 1 255 ? 89.659 -4.371 5.461 1.00 49.94 280 GLU A O 1
ATOM 1864 N N . ARG A 1 256 ? 91.823 -4.870 5.066 1.00 48.79 281 ARG A N 1
ATOM 1865 C CA . ARG A 1 256 ? 92.268 -3.481 5.108 1.00 47.85 281 ARG A CA 1
ATOM 1866 C C . ARG A 1 256 ? 91.555 -2.633 4.054 1.00 40.97 281 ARG A C 1
ATOM 1867 O O . ARG A 1 256 ? 91.055 -1.552 4.346 1.00 41.03 281 ARG A O 1
ATOM 1875 N N . GLN A 1 257 ? 91.503 -3.132 2.829 1.00 40.99 282 GLN A N 1
ATOM 1876 C CA . GLN A 1 257 ? 90.952 -2.359 1.718 1.00 44.27 282 GLN A CA 1
ATOM 1877 C C . GLN A 1 257 ? 89.433 -2.154 1.775 1.00 46.21 282 GLN A C 1
ATOM 1878 O O . GLN A 1 257 ? 88.904 -1.221 1.171 1.00 44.81 282 GLN A O 1
ATOM 1884 N N . ILE A 1 258 ? 88.741 -3.033 2.491 1.00 42.09 283 ILE A N 1
ATOM 1885 C CA . ILE A 1 258 ? 87.292 -2.974 2.586 1.00 49.49 283 ILE A CA 1
ATOM 1886 C C . ILE A 1 258 ? 86.870 -2.147 3.810 1.00 41.85 283 ILE A C 1
ATOM 1887 O O . ILE A 1 258 ? 85.684 -1.964 4.069 1.00 39.35 283 ILE A O 1
ATOM 1892 N N . LEU A 1 259 ? 87.844 -1.642 4.557 1.00 38.73 284 LEU A N 1
ATOM 1893 C CA . LEU A 1 259 ? 87.533 -0.848 5.760 1.00 31.49 284 LEU A CA 1
ATOM 1894 C C . LEU A 1 259 ? 86.498 0.284 5.563 1.00 28.38 284 LEU A C 1
ATOM 1895 O O . LEU A 1 259 ? 85.586 0.436 6.380 1.00 30.94 284 LEU A O 1
ATOM 1900 N N . PRO A 1 260 ? 86.643 1.101 4.501 1.00 36.90 285 PRO A N 1
ATOM 1901 C CA . PRO A 1 260 ? 85.660 2.185 4.372 1.00 32.70 285 PRO A CA 1
ATOM 1902 C C . PRO A 1 260 ? 84.242 1.681 4.146 1.00 29.98 285 PRO A C 1
ATOM 1903 O O . PRO A 1 260 ? 83.311 2.355 4.571 1.00 30.53 285 PRO A O 1
ATOM 1907 N N . VAL A 1 261 ? 84.080 0.539 3.478 1.00 30.76 286 VAL A N 1
ATOM 1908 C CA . VAL A 1 261 ? 82.758 -0.080 3.372 1.00 32.32 286 VAL A CA 1
ATOM 1909 C C . VAL A 1 261 ? 82.223 -0.434 4.774 1.00 37.79 286 VAL A C 1
ATOM 1910 O O . VAL A 1 261 ? 81.094 -0.084 5.121 1.00 29.18 286 VAL A O 1
ATOM 1914 N N . LEU A 1 262 ? 83.041 -1.108 5.579 1.00 28.90 287 LEU A N 1
ATOM 1915 C CA . LEU A 1 262 ? 82.651 -1.422 6.965 1.00 28.20 287 LEU A CA 1
ATOM 1916 C C . LEU A 1 262 ? 82.336 -0.158 7.762 1.00 30.29 287 LEU A C 1
ATOM 1917 O O . LEU A 1 262 ? 81.347 -0.093 8.524 1.00 28.18 287 LEU A O 1
ATOM 1922 N N . GLN A 1 263 ? 83.179 0.856 7.600 1.00 26.48 288 GLN A N 1
ATOM 1923 C CA . GLN A 1 263 ? 82.998 2.113 8.344 1.00 23.45 288 GLN A CA 1
ATOM 1924 C C . GLN A 1 263 ? 81.684 2.820 7.978 1.00 26.76 288 GLN A C 1
ATOM 1925 O O . GLN A 1 263 ? 80.977 3.319 8.845 1.00 24.43 288 GLN A O 1
ATOM 1931 N N . VAL A 1 264 ? 81.360 2.863 6.692 1.00 25.57 289 VAL A N 1
ATOM 1932 C CA . VAL A 1 264 ? 80.056 3.396 6.278 1.00 26.04 289 VAL A CA 1
ATOM 1933 C C . VAL A 1 264 ? 78.884 2.611 6.884 1.00 28.94 289 VAL A C 1
ATOM 1934 O O . VAL A 1 264 ? 77.896 3.201 7.313 1.00 25.93 289 VAL A O 1
ATOM 1938 N N . GLN A 1 265 ? 78.983 1.282 6.885 1.00 25.41 290 GLN A N 1
ATOM 1939 C CA . GLN A 1 265 ? 77.905 0.443 7.411 1.00 30.06 290 GLN A CA 1
ATOM 1940 C C . GLN A 1 265 ? 77.705 0.698 8.901 1.00 26.51 290 GLN A C 1
ATOM 1941 O O . GLN A 1 265 ? 76.574 0.773 9.390 1.00 25.30 290 GLN A O 1
ATOM 1947 N N . LEU A 1 266 ? 78.810 0.837 9.620 1.00 25.20 291 LEU A N 1
ATOM 1948 C CA . LEU A 1 266 ? 78.747 1.181 11.039 1.00 23.21 291 LEU A CA 1
ATOM 1949 C C . LEU A 1 266 ? 78.159 2.560 11.319 1.00 29.27 291 LEU A C 1
ATOM 1950 O O . LEU A 1 266 ? 77.350 2.702 12.249 1.00 22.94 291 LEU A O 1
ATOM 1955 N N . LEU A 1 267 ? 78.587 3.587 10.571 1.00 22.11 292 LEU A N 1
ATOM 1956 C CA . LEU A 1 267 ? 78.038 4.937 10.788 1.00 22.73 292 LEU A CA 1
ATOM 1957 C C . LEU A 1 267 ? 76.544 4.979 10.432 1.00 21.96 292 LEU A C 1
ATOM 1958 O O . LEU A 1 267 ? 75.737 5.568 11.155 1.00 21.11 292 LEU A O 1
ATOM 1963 N N . ALA A 1 268 ? 76.195 4.365 9.297 1.00 22.70 293 ALA A N 1
ATOM 1964 C CA . ALA A 1 268 ? 74.801 4.257 8.873 1.00 25.02 293 ALA A CA 1
ATOM 1965 C C . ALA A 1 268 ? 73.951 3.598 9.980 1.00 29.13 293 ALA A C 1
ATOM 1966 O O . ALA A 1 268 ? 72.876 4.081 10.321 1.00 27.08 293 ALA A O 1
ATOM 1968 N N . ALA A 1 269 ? 74.429 2.487 10.530 1.00 22.61 294 ALA A N 1
ATOM 1969 C CA . ALA A 1 269 ? 73.713 1.836 11.620 1.00 25.03 294 ALA A CA 1
ATOM 1970 C C . ALA A 1 269 ? 73.536 2.776 12.820 1.00 21.36 294 ALA A C 1
ATOM 1971 O O . ALA A 1 269 ? 72.466 2.802 13.433 1.00 22.54 294 ALA A O 1
ATOM 1973 N N . GLY A 1 270 ? 74.597 3.506 13.161 1.00 23.57 295 GLY A N 1
ATOM 1974 C CA . GLY A 1 270 ? 74.583 4.441 14.292 1.00 24.88 295 GLY A CA 1
ATOM 1975 C C . GLY A 1 270 ? 73.505 5.493 14.092 1.00 26.72 295 GLY A C 1
ATOM 1976 O O . GLY A 1 270 ? 72.725 5.821 14.999 1.00 21.93 295 GLY A O 1
ATOM 1977 N N . LEU A 1 271 ? 73.447 6.012 12.874 1.00 20.49 296 LEU A N 1
ATOM 1978 C CA . LEU A 1 271 ? 72.407 6.953 12.494 1.00 22.50 296 LEU A CA 1
ATOM 1979 C C . LEU A 1 271 ? 71.000 6.339 12.548 1.00 22.06 296 LEU A C 1
ATOM 1980 O O . LEU A 1 271 ? 70.060 6.979 13.000 1.00 22.81 296 LEU A O 1
ATOM 1985 N N . LEU A 1 272 ? 70.849 5.103 12.077 1.00 22.97 297 LEU A N 1
ATOM 1986 C CA . LEU A 1 272 ? 69.532 4.452 12.116 1.00 24.95 297 LEU A CA 1
ATOM 1987 C C . LEU A 1 272 ? 69.056 4.264 13.560 1.00 25.02 297 LEU A C 1
ATOM 1988 O O . LEU A 1 272 ? 67.845 4.302 13.843 1.00 25.21 297 LEU A O 1
ATOM 1993 N N . ALA A 1 273 ? 70.014 4.080 14.464 1.00 20.94 298 ALA A N 1
ATOM 1994 C CA . ALA A 1 273 ? 69.720 3.861 15.892 1.00 20.40 298 ALA A CA 1
ATOM 1995 C C . ALA A 1 273 ? 69.412 5.171 16.632 1.00 19.36 298 ALA A C 1
ATOM 1996 O O . ALA A 1 273 ? 68.972 5.178 17.795 1.00 19.93 298 ALA A O 1
ATOM 1998 N N . THR A 1 274 ? 69.650 6.287 15.956 1.00 20.26 299 THR A N 1
ATOM 1999 C CA . THR A 1 274 ? 69.466 7.608 16.549 1.00 25.80 299 THR A CA 1
ATOM 2000 C C . THR A 1 274 ? 68.022 8.070 16.393 1.00 21.68 299 THR A C 1
ATOM 2001 O O . THR A 1 274 ? 67.431 7.886 15.341 1.00 23.44 299 THR A O 1
ATOM 2005 N N . LYS A 1 275 ? 67.439 8.656 17.437 1.00 23.88 300 LYS A N 1
ATOM 2006 C CA . LYS A 1 275 ? 66.103 9.270 17.297 1.00 25.30 300 LYS A CA 1
ATOM 2007 C C . LYS A 1 275 ? 66.159 10.383 16.257 1.00 24.94 300 LYS A C 1
ATOM 2008 O O . LYS A 1 275 ? 67.179 11.068 16.152 1.00 30.71 300 LYS A O 1
ATOM 2014 N N . PRO A 1 276 ? 65.068 10.573 15.492 1.00 29.23 301 PRO A N 1
ATOM 2015 C CA . PRO A 1 276 ? 64.939 11.815 14.720 1.00 27.39 301 PRO A CA 1
ATOM 2016 C C . PRO A 1 276 ? 65.227 13.008 15.633 1.00 28.56 301 PRO A C 1
ATOM 2017 O O . PRO A 1 276 ? 64.701 13.079 16.752 1.00 29.16 301 PRO A O 1
ATOM 2021 N N . GLY A 1 277 ? 66.077 13.914 15.180 1.00 26.63 302 GLY A N 1
ATOM 2022 C CA . GLY A 1 277 ? 66.451 15.062 15.985 1.00 27.40 302 GLY A CA 1
ATOM 2023 C C . GLY A 1 277 ? 67.729 14.828 16.782 1.00 29.58 302 GLY A C 1
ATOM 2024 O O . GLY A 1 277 ? 68.341 15.783 17.262 1.00 26.27 302 GLY A O 1
ATOM 2025 N N . GLY A 1 278 ? 68.123 13.564 16.948 1.00 26.71 303 GLY A N 1
ATOM 2026 C CA . GLY A 1 278 ? 69.294 13.235 17.753 1.00 23.34 303 GLY A CA 1
ATOM 2027 C C . GLY A 1 278 ? 70.622 13.451 17.028 1.00 24.32 303 GLY A C 1
ATOM 2028 O O . GLY A 1 278 ? 70.647 13.813 15.856 1.00 27.23 303 GLY A O 1
ATOM 2029 N N . HIS A 1 279 ? 71.728 13.207 17.725 1.00 22.61 304 HIS A N 1
ATOM 2030 C CA . HIS A 1 279 ? 73.050 13.551 17.205 1.00 22.90 304 HIS A CA 1
ATOM 2031 C C . HIS A 1 279 ? 74.029 12.403 17.263 1.00 27.24 304 HIS A C 1
ATOM 2032 O O . HIS A 1 279 ? 73.985 11.557 18.167 1.00 20.88 304 HIS A O 1
ATOM 2039 N N . VAL A 1 280 ? 74.946 12.412 16.309 1.00 21.05 305 VAL A N 1
ATOM 2040 C CA . VAL A 1 280 ? 75.933 11.359 16.163 1.00 19.86 305 VAL A CA 1
ATOM 2041 C C . VAL A 1 280 ? 77.315 11.963 15.963 1.00 21.44 305 VAL A C 1
ATOM 2042 O O . VAL A 1 280 ? 77.469 12.959 15.252 1.00 22.53 305 VAL A O 1
ATOM 2046 N N . VAL A 1 281 ? 78.315 11.375 16.610 1.00 23.01 306 VAL A N 1
ATOM 2047 C CA . VAL A 1 281 ? 79.688 11.707 16.285 1.00 21.81 306 VAL A CA 1
ATOM 2048 C C . VAL A 1 281 ? 80.389 10.467 15.742 1.00 18.57 306 VAL A C 1
ATOM 2049 O O . VAL A 1 281 ? 80.401 9.408 16.365 1.00 18.91 306 VAL A O 1
ATOM 2053 N N . TYR A 1 282 ? 80.916 10.618 14.535 1.00 18.42 307 TYR A N 1
ATOM 2054 C CA . TYR A 1 282 ? 81.730 9.600 13.903 1.00 18.61 307 TYR A CA 1
ATOM 2055 C C . TYR A 1 282 ? 83.175 9.964 14.186 1.00 21.54 307 TYR A C 1
ATOM 2056 O O . TYR A 1 282 ? 83.551 11.126 14.040 1.00 20.83 307 TYR A O 1
ATOM 2065 N N . SER A 1 283 ? 83.990 8.998 14.592 1.00 20.17 308 SER A N 1
ATOM 2066 C CA . SER A 1 283 ? 85.411 9.289 14.732 1.00 15.77 308 SER A CA 1
ATOM 2067 C C . SER A 1 283 ? 86.304 8.147 14.262 1.00 21.34 308 SER A C 1
ATOM 2068 O O . SER A 1 283 ? 85.880 6.980 14.225 1.00 23.79 308 SER A O 1
ATOM 2071 N N . THR A 1 284 ? 87.524 8.506 13.842 1.00 19.30 309 THR A N 1
ATOM 2072 C CA . THR A 1 284 ? 88.556 7.516 13.556 1.00 19.46 309 THR A CA 1
ATOM 2073 C C . THR A 1 284 ? 89.877 8.023 14.112 1.00 17.91 309 THR A C 1
ATOM 2074 O O . THR A 1 284 ? 89.999 9.204 14.450 1.00 24.81 309 THR A O 1
ATOM 2078 N N . CYS A 1 285 ? 90.866 7.137 14.196 1.00 19.35 310 CYS A N 1
ATOM 2079 C CA . CYS A 1 285 ? 92.228 7.564 14.497 1.00 21.77 310 CYS A CA 1
ATOM 2080 C C . CYS A 1 285 ? 93.122 7.327 13.276 1.00 24.45 310 CYS A C 1
ATOM 2081 O O . CYS A 1 285 ? 94.259 6.845 13.388 1.00 23.15 310 CYS A O 1
ATOM 2084 N N . SER A 1 286 ? 92.591 7.713 12.117 1.00 20.42 311 SER A N 1
ATOM 2085 C CA . SER A 1 286 ? 93.337 7.680 10.859 1.00 25.26 311 SER A CA 1
ATOM 2086 C C . SER A 1 286 ? 93.387 9.078 10.231 1.00 27.51 311 SER A C 1
ATOM 2087 O O . SER A 1 286 ? 92.459 9.873 10.389 1.00 26.82 311 SER A O 1
ATOM 2090 N N . LEU A 1 287 ? 94.466 9.362 9.509 1.00 22.71 312 LEU A N 1
ATOM 2091 C CA . LEU A 1 287 ? 94.613 10.621 8.769 1.00 27.07 312 LEU A CA 1
ATOM 2092 C C . LEU A 1 287 ? 93.968 10.552 7.389 1.00 23.84 312 LEU A C 1
ATOM 2093 O O . LEU A 1 287 ? 93.975 11.548 6.641 1.00 28.15 312 LEU A O 1
ATOM 2098 N N . SER A 1 288 ? 93.447 9.381 7.025 1.00 25.45 313 SER A N 1
ATOM 2099 C CA . SER A 1 288 ? 93.073 9.132 5.617 1.00 27.49 313 SER A CA 1
ATOM 2100 C C . SER A 1 288 ? 91.695 9.676 5.274 1.00 26.22 313 SER A C 1
ATOM 2101 O O . SER A 1 288 ? 90.723 9.340 5.926 1.00 23.83 313 SER A O 1
ATOM 2104 N N . HIS A 1 289 ? 91.597 10.509 4.244 1.00 26.87 314 HIS A N 1
ATOM 2105 C CA . HIS A 1 289 ? 90.275 11.000 3.850 1.00 27.10 314 HIS A CA 1
ATOM 2106 C C . HIS A 1 289 ? 89.318 9.888 3.398 1.00 31.31 314 HIS A C 1
ATOM 2107 O O . HIS A 1 289 ? 88.097 10.074 3.437 1.00 28.39 314 HIS A O 1
ATOM 2114 N N . LEU A 1 290 ? 89.857 8.759 2.941 1.00 28.26 315 LEU A N 1
ATOM 2115 C CA . LEU A 1 290 ? 89.024 7.630 2.501 1.00 29.21 315 LEU A CA 1
ATOM 2116 C C . LEU A 1 290 ? 88.269 7.003 3.676 1.00 27.53 315 LEU A C 1
ATOM 2117 O O . LEU A 1 290 ? 87.231 6.353 3.491 1.00 27.55 315 LEU A O 1
ATOM 2122 N N . GLN A 1 291 ? 88.807 7.190 4.878 1.00 24.93 316 GLN A N 1
ATOM 2123 C CA . GLN A 1 291 ? 88.164 6.652 6.089 1.00 23.79 316 GLN A CA 1
ATOM 2124 C C . GLN A 1 291 ? 87.422 7.700 6.912 1.00 22.40 316 GLN A C 1
ATOM 2125 O O . GLN A 1 291 ? 86.767 7.367 7.915 1.00 23.29 316 GLN A O 1
ATOM 2131 N N . ASN A 1 292 ? 87.551 8.958 6.499 1.00 25.55 317 ASN A N 1
ATOM 2132 C CA . ASN A 1 292 ? 87.088 10.091 7.287 1.00 28.39 317 ASN A CA 1
ATOM 2133 C C . ASN A 1 292 ? 85.930 10.769 6.546 1.00 21.60 317 ASN A C 1
ATOM 2134 O O . ASN A 1 292 ? 84.800 10.267 6.598 1.00 25.48 317 ASN A O 1
ATOM 2139 N N . GLU A 1 293 ? 86.210 11.862 5.826 1.00 22.96 318 GLU A N 1
ATOM 2140 C CA . GLU A 1 293 ? 85.185 12.596 5.079 1.00 24.29 318 GLU A CA 1
ATOM 2141 C C . GLU A 1 293 ? 84.408 11.674 4.161 1.00 35.13 318 GLU A C 1
ATOM 2142 O O . GLU A 1 293 ? 83.191 11.807 4.042 1.00 28.36 318 GLU A O 1
ATOM 2148 N N . TYR A 1 294 ? 85.109 10.758 3.487 1.00 28.26 319 TYR A N 1
ATOM 2149 C CA . TYR A 1 294 ? 84.439 9.894 2.504 1.00 30.49 319 TYR A CA 1
ATOM 2150 C C . TYR A 1 294 ? 83.410 8.986 3.146 1.00 26.70 319 TYR A C 1
ATOM 2151 O O . TYR A 1 294 ? 82.375 8.698 2.553 1.00 27.86 319 TYR A O 1
ATOM 2160 N N . VAL A 1 295 ? 83.691 8.540 4.367 1.00 25.71 320 VAL A N 1
ATOM 2161 C CA . VAL A 1 295 ? 82.754 7.670 5.068 1.00 30.06 320 VAL A CA 1
ATOM 2162 C C . VAL A 1 295 ? 81.509 8.446 5.522 1.00 27.40 320 VAL A C 1
ATOM 2163 O O . VAL A 1 295 ? 80.378 7.987 5.331 1.00 28.97 320 VAL A O 1
ATOM 2167 N N . VAL A 1 296 ? 81.721 9.625 6.101 1.00 28.47 321 VAL A N 1
ATOM 2168 C CA . VAL A 1 296 ? 80.619 10.523 6.468 1.00 26.07 321 VAL A CA 1
ATOM 2169 C C . VAL A 1 296 ? 79.686 10.749 5.285 1.00 29.03 321 VAL A C 1
ATOM 2170 O O . VAL A 1 296 ? 78.464 10.570 5.385 1.00 25.56 321 VAL A O 1
ATOM 2174 N N . GLN A 1 297 ? 80.276 11.108 4.149 1.00 29.10 322 GLN A N 1
ATOM 2175 C CA . GLN A 1 297 ? 79.517 11.338 2.946 1.00 35.71 322 GLN A CA 1
ATOM 2176 C C . GLN A 1 297 ? 78.833 10.053 2.465 1.00 32.51 322 GLN A C 1
ATOM 2177 O O . GLN A 1 297 ? 77.678 10.075 2.046 1.00 30.99 322 GLN A O 1
ATOM 2183 N N . GLY A 1 298 ? 79.537 8.930 2.528 1.00 34.67 323 GLY A N 1
ATOM 2184 C CA . GLY A 1 298 ? 78.943 7.672 2.101 1.00 35.83 323 GLY A CA 1
ATOM 2185 C C . GLY A 1 298 ? 77.733 7.277 2.937 1.00 31.63 323 GLY A C 1
ATOM 2186 O O . GLY A 1 298 ? 76.723 6.811 2.409 1.00 31.42 323 GLY A O 1
ATOM 2187 N N . ALA A 1 299 ? 77.816 7.473 4.251 1.00 27.39 324 ALA A N 1
ATOM 2188 C CA . ALA A 1 299 ? 76.707 7.094 5.125 1.00 26.35 324 ALA A CA 1
ATOM 2189 C C . ALA A 1 299 ? 75.488 7.983 4.924 1.00 29.75 324 ALA A C 1
ATOM 2190 O O . ALA A 1 299 ? 74.359 7.506 4.898 1.00 31.11 324 ALA A O 1
ATOM 2192 N N . ILE A 1 300 ? 75.722 9.283 4.813 1.00 33.62 325 ILE A N 1
ATOM 2193 C CA . ILE A 1 300 ? 74.635 10.232 4.582 1.00 28.69 325 ILE A CA 1
ATOM 2194 C C . ILE A 1 300 ? 73.915 9.931 3.266 1.00 35.13 325 ILE A C 1
ATOM 2195 O O . ILE A 1 300 ? 72.677 9.930 3.207 1.00 36.23 325 ILE A O 1
ATOM 2200 N N . GLU A 1 301 ? 74.683 9.635 2.223 1.00 31.68 326 GLU A N 1
ATOM 2201 C CA A GLU A 1 301 ? 74.109 9.262 0.926 0.46 34.59 326 GLU A CA 1
ATOM 2202 C CA B GLU A 1 301 ? 74.081 9.284 0.939 0.54 34.59 326 GLU A CA 1
ATOM 2203 C C . GLU A 1 301 ? 73.300 7.972 1.034 1.00 36.26 326 GLU A C 1
ATOM 2204 O O . GLU A 1 301 ? 72.213 7.851 0.481 1.00 38.30 326 GLU A O 1
ATOM 2215 N N . LEU A 1 302 ? 73.850 7.001 1.753 1.00 36.78 327 LEU A N 1
ATOM 2216 C CA . LEU A 1 302 ? 73.182 5.716 1.940 1.00 38.57 327 LEU A CA 1
ATOM 2217 C C . LEU A 1 302 ? 71.845 5.926 2.649 1.00 37.09 327 LEU A C 1
ATOM 2218 O O . LEU A 1 302 ? 70.825 5.403 2.225 1.00 38.71 327 LEU A O 1
ATOM 2223 N N . LEU A 1 303 ? 71.854 6.697 3.733 1.00 38.06 328 LEU A N 1
ATOM 2224 C CA . LEU A 1 303 ? 70.615 6.980 4.449 1.00 34.56 328 LEU A CA 1
ATOM 2225 C C . LEU A 1 303 ? 69.571 7.727 3.632 1.00 33.12 328 LEU A C 1
ATOM 2226 O O . LEU A 1 303 ? 68.375 7.438 3.741 1.00 44.10 328 LEU A O 1
ATOM 2231 N N . ALA A 1 304 ? 70.000 8.698 2.835 1.00 34.27 329 ALA A N 1
ATOM 2232 C CA . ALA A 1 304 ? 69.050 9.403 1.966 1.00 37.10 329 ALA A CA 1
ATOM 2233 C C . ALA A 1 304 ? 68.483 8.455 0.925 1.00 44.37 329 ALA A C 1
ATOM 2234 O O . ALA A 1 304 ? 67.278 8.419 0.685 1.00 42.15 329 ALA A O 1
ATOM 2236 N N . ASN A 1 305 ? 69.352 7.677 0.298 1.00 40.99 330 ASN A N 1
ATOM 2237 C CA . ASN A 1 305 ? 68.917 6.899 -0.855 1.00 44.81 330 ASN A CA 1
ATOM 2238 C C . ASN A 1 305 ? 68.159 5.634 -0.484 1.00 45.40 330 ASN A C 1
ATOM 2239 O O . ASN A 1 305 ? 67.257 5.232 -1.181 1.00 45.78 330 ASN A O 1
ATOM 2244 N N . GLN A 1 306 ? 68.517 5.023 0.636 1.00 42.93 331 GLN A N 1
ATOM 2245 C CA . GLN A 1 306 ? 67.956 3.734 1.003 1.00 45.12 331 GLN A CA 1
ATOM 2246 C C . GLN A 1 306 ? 66.800 3.875 1.992 1.00 53.48 331 GLN A C 1
ATOM 2247 O O . GLN A 1 306 ? 65.905 3.035 2.024 1.00 52.13 331 GLN A O 1
ATOM 2253 N N . TYR A 1 307 ? 66.822 4.931 2.803 1.00 48.73 332 TYR A N 1
ATOM 2254 C CA . TYR A 1 307 ? 65.863 5.072 3.901 1.00 39.29 332 TYR A CA 1
ATOM 2255 C C . TYR A 1 307 ? 65.077 6.373 3.863 1.00 46.35 332 TYR A C 1
ATOM 2256 O O . TYR A 1 307 ? 64.206 6.586 4.704 1.00 55.27 332 TYR A O 1
ATOM 2265 N N . SER A 1 308 ? 65.403 7.251 2.915 1.00 46.05 333 SER A N 1
ATOM 2266 C CA . SER A 1 308 ? 64.796 8.580 2.855 1.00 40.38 333 SER A CA 1
ATOM 2267 C C . SER A 1 308 ? 64.947 9.324 4.183 1.00 42.59 333 SER A C 1
ATOM 2268 O O . SER A 1 308 ? 64.020 9.978 4.652 1.00 44.83 333 SER A O 1
ATOM 2271 N N . ILE A 1 309 ? 66.119 9.197 4.796 1.00 37.96 334 ILE A N 1
ATOM 2272 C CA . ILE A 1 309 ? 66.417 9.888 6.040 1.00 37.20 334 ILE A CA 1
ATOM 2273 C C . ILE A 1 309 ? 67.444 10.994 5.761 1.00 42.97 334 ILE A C 1
ATOM 2274 O O . ILE A 1 309 ? 68.451 10.761 5.100 1.00 40.80 334 ILE A O 1
ATOM 2279 N N . GLN A 1 310 ? 67.169 12.200 6.240 1.00 34.37 335 GLN A N 1
ATOM 2280 C CA . GLN A 1 310 ? 68.053 13.332 6.010 1.00 33.11 335 GLN A CA 1
ATOM 2281 C C . GLN A 1 310 ? 68.960 13.511 7.210 1.00 30.41 335 GLN A C 1
ATOM 2282 O O . GLN A 1 310 ? 68.499 13.508 8.345 1.00 35.26 335 GLN A O 1
ATOM 2288 N N . VAL A 1 311 ? 70.256 13.635 6.941 1.00 29.57 336 VAL A N 1
ATOM 2289 C CA . VAL A 1 311 ? 71.274 13.762 7.982 1.00 27.14 336 VAL A CA 1
ATOM 2290 C C . VAL A 1 311 ? 72.036 15.039 7.670 1.00 46.25 336 VAL A C 1
ATOM 2291 O O . VAL A 1 311 ? 72.443 15.264 6.532 1.00 31.35 336 VAL A O 1
ATOM 2295 N N . GLN A 1 312 ? 72.211 15.891 8.667 1.00 30.87 337 GLN A N 1
ATOM 2296 C CA A GLN A 1 312 ? 72.932 17.128 8.429 0.48 31.53 337 GLN A CA 1
ATOM 2297 C CA B GLN A 1 312 ? 72.883 17.174 8.501 0.52 31.38 337 GLN A CA 1
ATOM 2298 C C . GLN A 1 312 ? 74.230 17.169 9.222 1.00 34.78 337 GLN A C 1
ATOM 2299 O O . GLN A 1 312 ? 74.273 16.862 10.417 1.00 32.89 337 GLN A O 1
ATOM 2310 N N . VAL A 1 313 ? 75.309 17.507 8.526 1.00 27.38 338 VAL A N 1
ATOM 2311 C CA . VAL A 1 313 ? 76.611 17.624 9.187 1.00 31.42 338 VAL A CA 1
ATOM 2312 C C . VAL A 1 313 ? 76.571 18.917 9.992 1.00 33.31 338 VAL A C 1
ATOM 2313 O O . VAL A 1 313 ? 76.136 19.948 9.500 1.00 31.93 338 VAL A O 1
ATOM 2317 N N . GLU A 1 314 ? 76.983 18.860 11.246 1.00 27.23 339 GLU A N 1
ATOM 2318 C CA . GLU A 1 314 ? 77.004 20.069 12.066 1.00 29.97 339 GLU A CA 1
ATOM 2319 C C . GLU A 1 314 ? 78.388 20.722 12.029 1.00 31.66 339 GLU A C 1
ATOM 2320 O O . GLU A 1 314 ? 79.409 20.043 11.977 1.00 34.50 339 GLU A O 1
ATOM 2326 N N . ASP A 1 315 ? 78.406 22.044 12.051 1.00 28.42 340 ASP A N 1
ATOM 2327 C CA . ASP A 1 315 ? 79.644 22.803 11.923 1.00 35.39 340 ASP A CA 1
ATOM 2328 C C . ASP A 1 315 ? 80.402 22.827 13.265 1.00 30.97 340 ASP A C 1
ATOM 2329 O O . ASP A 1 315 ? 79.941 23.443 14.216 1.00 33.78 340 ASP A O 1
ATOM 2334 N N . LEU A 1 316 ? 81.559 22.177 13.335 1.00 29.04 341 LEU A N 1
ATOM 2335 C CA . LEU A 1 316 ? 82.394 22.248 14.548 1.00 27.15 341 LEU A CA 1
ATOM 2336 C C . LEU A 1 316 ? 83.529 23.307 14.492 1.00 26.31 341 LEU A C 1
ATOM 2337 O O . LEU A 1 316 ? 84.523 23.224 15.230 1.00 26.01 341 LEU A O 1
ATOM 2342 N N . THR A 1 317 ? 83.391 24.298 13.619 1.00 28.58 342 THR A N 1
ATOM 2343 C CA . THR A 1 317 ? 84.408 25.340 13.514 1.00 30.51 342 THR A CA 1
ATOM 2344 C C . THR A 1 317 ? 84.724 26.051 14.831 1.00 38.00 342 THR A C 1
ATOM 2345 O O . THR A 1 317 ? 85.890 26.203 15.195 1.00 31.17 342 THR A O 1
ATOM 2349 N N . HIS A 1 318 ? 83.692 26.500 15.538 1.00 32.26 343 HIS A N 1
ATOM 2350 C CA . HIS A 1 318 ? 83.925 27.231 16.783 1.00 35.58 343 HIS A CA 1
ATOM 2351 C C . HIS A 1 318 ? 84.591 26.302 17.809 1.00 30.55 343 HIS A C 1
ATOM 2352 O O . HIS A 1 318 ? 85.500 26.707 18.532 1.00 31.21 343 HIS A O 1
ATOM 2359 N N . PHE A 1 319 ? 84.131 25.055 17.825 1.00 28.05 344 PHE A N 1
ATOM 2360 C CA . PHE A 1 319 ? 84.652 24.014 18.712 1.00 35.42 344 PHE A CA 1
ATOM 2361 C C . PHE A 1 319 ? 86.144 23.827 18.457 1.00 36.52 344 PHE A C 1
ATOM 2362 O O . PHE A 1 319 ? 86.931 23.831 19.393 1.00 28.23 344 PHE A O 1
ATOM 2370 N N . ARG A 1 320 ? 86.526 23.692 17.188 1.00 32.21 345 ARG A N 1
ATOM 2371 C CA . ARG A 1 320 ? 87.936 23.565 16.819 1.00 25.87 345 ARG A CA 1
ATOM 2372 C C . ARG A 1 320 ? 88.755 24.763 17.285 1.00 27.74 345 ARG A C 1
ATOM 2373 O O . ARG A 1 320 ? 89.802 24.601 17.908 1.00 34.47 345 ARG A O 1
ATOM 2381 N N . ARG A 1 321 ? 88.264 25.963 17.002 1.00 30.08 346 ARG A N 1
ATOM 2382 C CA . ARG A 1 321 ? 88.989 27.176 17.337 1.00 34.08 346 ARG A CA 1
ATOM 2383 C C . ARG A 1 321 ? 89.280 27.307 18.828 1.00 39.04 346 ARG A C 1
ATOM 2384 O O . ARG A 1 321 ? 90.351 27.758 19.224 1.00 36.15 346 ARG A O 1
ATOM 2392 N N . VAL A 1 322 ? 88.323 26.926 19.658 1.00 33.13 347 VAL A N 1
ATOM 2393 C CA A VAL A 1 322 ? 88.488 26.993 21.097 0.46 41.54 347 VAL A CA 1
ATOM 2394 C CA B VAL A 1 322 ? 88.546 27.041 21.097 0.54 42.73 347 VAL A CA 1
ATOM 2395 C C . VAL A 1 322 ? 89.589 26.026 21.581 1.00 33.40 347 VAL A C 1
ATOM 2396 O O . VAL A 1 322 ? 90.346 26.326 22.495 1.00 36.22 347 VAL A O 1
ATOM 2403 N N . PHE A 1 323 ? 89.653 24.848 20.958 1.00 32.27 348 PHE A N 1
ATOM 2404 C CA . PHE A 1 323 ? 90.661 23.847 21.334 1.00 33.08 348 PHE A CA 1
ATOM 2405 C C . PHE A 1 323 ? 92.016 23.972 20.639 1.00 42.76 348 PHE A C 1
ATOM 2406 O O . PHE A 1 323 ? 92.904 23.153 20.862 1.00 33.46 348 PHE A O 1
ATOM 2427 N N . ASP A 1 325 ? 94.309 25.966 21.268 1.00 43.84 350 ASP A N 1
ATOM 2428 C CA . ASP A 1 325 ? 95.369 26.242 22.233 1.00 41.32 350 ASP A CA 1
ATOM 2429 C C . ASP A 1 325 ? 96.099 24.963 22.657 1.00 44.13 350 ASP A C 1
ATOM 2430 O O . ASP A 1 325 ? 97.254 25.011 23.094 1.00 49.81 350 ASP A O 1
ATOM 2435 N N . THR A 1 326 ? 95.418 23.825 22.508 1.00 35.67 351 THR A N 1
ATOM 2436 C CA . THR A 1 326 ? 95.935 22.528 22.934 1.00 34.83 351 THR A CA 1
ATOM 2437 C C . THR A 1 326 ? 96.338 21.583 21.778 1.00 40.25 351 THR A C 1
ATOM 2438 O O . THR A 1 326 ? 97.326 20.858 21.877 1.00 30.79 351 THR A O 1
ATOM 2442 N N . PHE A 1 327 ? 95.581 21.597 20.684 1.00 26.38 352 PHE A N 1
ATOM 2443 C CA . PHE A 1 327 ? 95.790 20.640 19.595 1.00 24.34 352 PHE A CA 1
ATOM 2444 C C . PHE A 1 327 ? 96.109 21.365 18.296 1.00 33.30 352 PHE A C 1
ATOM 2445 O O . PHE A 1 327 ? 95.655 22.498 18.086 1.00 28.27 352 PHE A O 1
ATOM 2453 N N . CYS A 1 328 ? 96.893 20.717 17.437 1.00 28.29 353 CYS A N 1
ATOM 2454 C CA . CYS A 1 328 ? 97.032 21.168 16.053 1.00 26.56 353 CYS A CA 1
ATOM 2455 C C . CYS A 1 328 ? 95.937 20.498 15.224 1.00 25.93 353 CYS A C 1
ATOM 2456 O O . CYS A 1 328 ? 95.661 19.308 15.402 1.00 24.37 353 CYS A O 1
ATOM 2459 N N . PHE A 1 329 ? 95.316 21.266 14.325 1.00 28.31 354 PHE A N 1
ATOM 2460 C CA . PHE A 1 329 ? 94.203 20.765 13.518 1.00 30.32 354 PHE A CA 1
ATOM 2461 C C . PHE A 1 329 ? 94.546 20.958 12.051 1.00 27.61 354 PHE A C 1
ATOM 2462 O O . PHE A 1 329 ? 95.286 21.874 11.705 1.00 30.16 354 PHE A O 1
ATOM 2470 N N . PHE A 1 330 ? 94.009 20.088 11.202 1.00 30.22 355 PHE A N 1
ATOM 2471 C CA . PHE A 1 330 ? 94.112 20.275 9.755 1.00 32.72 355 PHE A CA 1
ATOM 2472 C C . PHE A 1 330 ? 92.815 20.976 9.387 1.00 34.79 355 PHE A C 1
ATOM 2473 O O . PHE A 1 330 ? 91.747 20.368 9.422 1.00 38.93 355 PHE A O 1
ATOM 2481 N N . SER A 1 331 ? 92.926 22.253 9.063 1.00 42.14 356 SER A N 1
ATOM 2482 C CA . SER A 1 331 ? 91.786 23.159 8.955 1.00 71.51 356 SER A CA 1
ATOM 2483 C C . SER A 1 331 ? 90.974 23.065 7.662 1.00 69.29 356 SER A C 1
ATOM 2484 O O . SER A 1 331 ? 89.880 23.616 7.597 1.00 79.85 356 SER A O 1
ATOM 2487 N N . SER A 1 332 ? 91.507 22.387 6.646 1.00 53.35 357 SER A N 1
ATOM 2488 C CA . SER A 1 332 ? 90.835 22.288 5.353 1.00 64.12 357 SER A CA 1
ATOM 2489 C C . SER A 1 332 ? 90.006 20.996 5.172 1.00 56.84 357 SER A C 1
ATOM 2490 O O . SER A 1 332 ? 89.852 20.499 4.056 1.00 56.61 357 SER A O 1
ATOM 2493 N N A CYS A 1 333 ? 89.510 20.451 6.277 0.50 60.27 358 CYS A N 1
ATOM 2494 N N B CYS A 1 333 ? 89.428 20.505 6.272 0.50 61.04 358 CYS A N 1
ATOM 2495 C CA A CYS A 1 333 ? 88.621 19.292 6.238 0.50 59.83 358 CYS A CA 1
ATOM 2496 C CA B CYS A 1 333 ? 88.555 19.337 6.258 0.50 59.73 358 CYS A CA 1
ATOM 2497 C C A CYS A 1 333 ? 87.249 19.674 5.668 0.50 60.29 358 CYS A C 1
ATOM 2498 C C B CYS A 1 333 ? 87.220 19.693 5.633 0.50 60.13 358 CYS A C 1
ATOM 2499 O O A CYS A 1 333 ? 86.577 20.551 6.211 0.50 64.24 358 CYS A O 1
ATOM 2500 O O B CYS A 1 333 ? 86.542 20.596 6.074 0.50 65.00 358 CYS A O 1
ATOM 2505 N N . GLN A 1 334 ? 86.852 19.013 4.565 1.00 62.18 359 GLN A N 1
ATOM 2506 C CA . GLN A 1 334 ? 85.565 19.284 3.905 1.00 62.19 359 GLN A CA 1
ATOM 2507 C C . GLN A 1 334 ? 84.400 19.246 4.906 1.00 54.39 359 GLN A C 1
ATOM 2508 O O . GLN A 1 334 ? 83.621 20.205 5.032 1.00 64.50 359 GLN A O 1
ATOM 2510 N N . VAL A 1 335 ? 84.292 18.131 5.613 1.00 31.77 360 VAL A N 1
ATOM 2511 C CA . VAL A 1 335 ? 83.321 18.0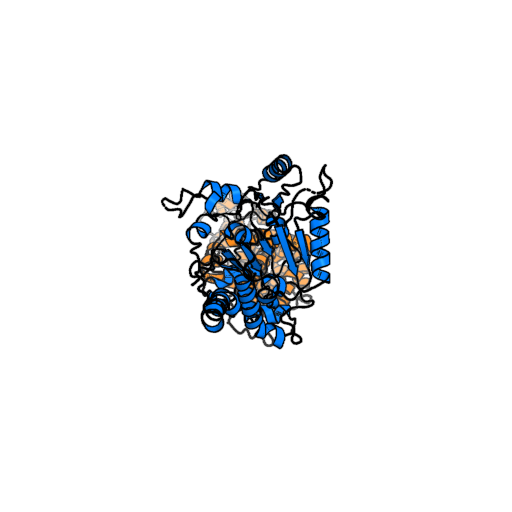09 6.687 1.00 26.27 360 VAL A CA 1
ATOM 2512 C C . VAL A 1 335 ? 84.093 17.435 7.852 1.00 24.82 360 VAL A C 1
ATOM 2513 O O . VAL A 1 335 ? 85.064 16.706 7.649 1.00 28.26 360 VAL A O 1
ATOM 2517 N N . GLY A 1 336 ? 83.688 17.752 9.072 1.00 24.97 361 GLY A N 1
ATOM 2518 C CA . GLY A 1 336 ? 84.364 17.165 10.225 1.00 20.95 361 GLY A CA 1
ATOM 2519 C C . GLY A 1 336 ? 85.637 17.933 10.590 1.00 30.39 361 GLY A C 1
ATOM 2520 O O . GLY A 1 336 ? 85.938 18.956 9.985 1.00 25.89 361 GLY A O 1
ATOM 2521 N N . GLU A 1 337 ? 86.371 17.449 11.592 1.00 24.29 362 GLU A N 1
ATOM 2522 C CA . GLU A 1 337 ? 87.622 18.085 11.993 1.00 26.61 362 GLU A CA 1
ATOM 2523 C C . GLU A 1 337 ? 88.675 17.007 12.190 1.00 21.68 362 GLU A C 1
ATOM 2524 O O . GLU A 1 337 ? 88.336 15.842 12.385 1.00 19.96 362 GLU A O 1
ATOM 2530 N N . LEU A 1 338 ? 89.944 17.404 12.170 1.00 20.43 363 LEU A N 1
ATOM 2531 C CA . LEU A 1 338 ? 91.045 16.457 12.259 1.00 24.52 363 LEU A CA 1
ATOM 2532 C C . LEU A 1 338 ? 92.177 16.997 13.126 1.00 23.07 363 LEU A C 1
ATOM 2533 O O . LEU A 1 338 ? 92.804 17.992 12.781 1.00 25.43 363 LEU A O 1
ATOM 2538 N N . VAL A 1 339 ? 92.434 16.334 14.248 1.00 20.59 364 VAL A N 1
ATOM 2539 C CA . VAL A 1 339 ? 93.624 16.625 15.024 1.00 25.49 364 VAL A CA 1
ATOM 2540 C C . VAL A 1 339 ? 94.794 15.936 14.358 1.00 28.06 364 VAL A C 1
ATOM 2541 O O . VAL A 1 339 ? 94.734 14.734 14.096 1.00 25.66 364 VAL A O 1
ATOM 2545 N N . ILE A 1 340 ? 95.842 16.700 14.058 1.00 24.04 365 ILE A N 1
ATOM 2546 C CA . ILE A 1 340 ? 97.061 16.117 13.536 1.00 25.09 365 ILE A CA 1
ATOM 2547 C C . ILE A 1 340 ? 98.192 16.151 14.570 1.00 25.89 365 ILE A C 1
ATOM 2548 O O . ILE A 1 340 ? 98.309 17.100 15.361 1.00 29.64 365 ILE A O 1
ATOM 2553 N N . PRO A 1 341 ? 98.993 15.079 14.590 1.00 30.77 366 PRO A N 1
ATOM 2554 C CA . PRO A 1 341 ? 100.205 14.967 15.404 1.00 30.07 366 PRO A CA 1
ATOM 2555 C C . PRO A 1 341 ? 101.160 16.100 15.087 1.00 32.72 366 PRO A C 1
ATOM 2556 O O . PRO A 1 341 ? 101.407 16.395 13.912 1.00 27.68 366 PRO A O 1
ATOM 2560 N N . ASN A 1 342 ? 101.686 16.739 16.126 1.00 27.89 367 ASN A N 1
ATOM 2561 C CA . ASN A 1 342 ? 102.741 17.737 15.960 1.00 36.42 367 ASN A CA 1
ATOM 2562 C C . ASN A 1 342 ? 103.671 17.581 17.168 1.00 32.21 367 ASN A C 1
ATOM 2563 O O . ASN A 1 342 ? 103.208 17.181 18.221 1.00 30.73 367 ASN A O 1
ATOM 2568 N N . LEU A 1 343 ? 104.969 17.838 17.021 1.00 31.78 368 LEU A N 1
ATOM 2569 C CA . LEU A 1 343 ? 105.887 17.648 18.157 1.00 37.07 368 LEU A CA 1
ATOM 2570 C C . LEU A 1 343 ? 105.547 18.513 19.384 1.00 42.48 368 LEU A C 1
ATOM 2571 O O . LEU A 1 343 ? 105.780 18.103 20.518 1.00 36.88 368 LEU A O 1
ATOM 2584 N N . ALA A 1 345 ? 102.555 19.186 20.264 1.00 35.34 370 ALA A N 1
ATOM 2585 C CA . ALA A 1 345 ? 101.340 18.616 20.825 1.00 34.33 370 ALA A CA 1
ATOM 2586 C C . ALA A 1 345 ? 101.044 17.274 20.153 1.00 40.75 370 ALA A C 1
ATOM 2587 O O . ALA A 1 345 ? 100.191 17.169 19.250 1.00 30.00 370 ALA A O 1
ATOM 2589 N N . ASN A 1 346 ? 101.767 16.246 20.588 1.00 32.31 371 ASN A N 1
ATOM 2590 C CA . ASN A 1 346 ? 101.750 14.971 19.873 1.00 29.92 371 ASN A CA 1
ATOM 2591 C C . ASN A 1 346 ? 100.521 14.143 20.194 1.00 29.36 371 ASN A C 1
ATOM 2592 O O . ASN A 1 346 ? 100.636 13.048 20.731 1.00 26.99 371 ASN A O 1
ATOM 2597 N N . PHE A 1 347 ? 99.346 14.680 19.855 1.00 27.66 372 PHE A N 1
ATOM 2598 C CA . PHE A 1 347 ? 98.078 14.005 20.052 1.00 23.73 372 PHE A CA 1
ATOM 2599 C C . PHE A 1 347 ? 97.505 13.495 18.741 1.00 22.01 372 PHE A C 1
ATOM 2600 O O . PHE A 1 347 ? 97.948 13.887 17.673 1.00 24.84 372 PHE A O 1
ATOM 2608 N N . GLY A 1 348 ? 96.491 12.644 18.822 1.00 25.14 373 GLY A N 1
ATOM 2609 C CA . GLY A 1 348 ? 95.878 12.157 17.599 1.00 22.16 373 GLY A CA 1
ATOM 2610 C C . GLY A 1 348 ? 96.805 11.204 16.857 1.00 29.29 373 GLY A C 1
ATOM 2611 O O . GLY A 1 348 ? 97.778 10.741 17.430 1.00 29.98 373 GLY A O 1
ATOM 2612 N N . PRO A 1 349 ? 96.532 10.922 15.566 1.00 24.91 374 PRO A N 1
ATOM 2613 C CA . PRO A 1 349 ? 95.474 11.458 14.704 1.00 26.09 374 PRO A CA 1
ATOM 2614 C C . PRO A 1 349 ? 94.093 11.214 15.290 1.00 22.31 374 PRO A C 1
ATOM 2615 O O . PRO A 1 349 ? 93.888 10.153 15.868 1.00 21.53 374 PRO A O 1
ATOM 2627 N N . TYR A 1 351 ? 90.112 12.035 13.869 1.00 18.85 376 TYR A N 1
ATOM 2628 C CA . TYR A 1 351 ? 89.131 12.642 12.971 1.00 22.39 376 TYR A CA 1
ATOM 2629 C C . TYR A 1 351 ? 87.802 12.580 13.694 1.00 20.45 376 TYR A C 1
ATOM 2630 O O . TYR A 1 351 ? 87.512 11.569 14.328 1.00 19.28 376 TYR A O 1
ATOM 2639 N N . PHE A 1 352 ? 86.993 13.644 13.616 1.00 18.63 377 PHE A N 1
ATOM 2640 C CA . PHE A 1 352 ? 85.650 13.578 14.211 1.00 22.19 377 PHE A CA 1
ATOM 2641 C C . PHE A 1 352 ? 84.678 14.490 13.497 1.00 19.53 377 PHE A C 1
ATOM 2642 O O . PHE A 1 352 ? 85.033 15.606 13.042 1.00 23.63 377 PHE A O 1
ATOM 2650 N N . CYS A 1 353 ? 83.442 13.998 13.373 1.00 19.60 378 CYS A N 1
ATOM 2651 C CA . CYS A 1 353 ? 82.423 14.725 12.627 1.00 20.99 378 CYS A CA 1
ATOM 2652 C C . CYS A 1 353 ? 81.112 14.546 13.366 1.00 20.12 378 CYS A C 1
ATOM 2653 O O . CYS A 1 353 ? 80.715 13.419 13.667 1.00 18.57 378 CYS A O 1
ATOM 2656 N N . LYS A 1 354 ? 80.465 15.663 13.681 1.00 20.55 379 LYS A N 1
ATOM 2657 C CA . LYS A 1 354 ? 79.196 15.642 14.376 1.00 24.09 379 LYS A CA 1
ATOM 2658 C C . LYS A 1 354 ? 78.087 15.820 13.356 1.00 19.53 379 LYS A C 1
ATOM 2659 O O . LYS A 1 354 ? 78.214 16.609 12.410 1.00 23.58 379 LYS A O 1
ATOM 2673 N N . ARG A 1 356 ? 73.481 15.544 12.738 1.00 22.57 381 ARG A N 1
ATOM 2674 C CA . ARG A 1 356 ? 72.185 15.405 13.358 1.00 23.37 381 ARG A CA 1
ATOM 2675 C C . ARG A 1 356 ? 71.275 14.671 12.391 1.00 28.44 381 ARG A C 1
ATOM 2676 O O . ARG A 1 356 ? 71.247 14.988 11.188 1.00 30.22 381 ARG A O 1
ATOM 2684 N N . ARG A 1 357 ? 70.539 13.694 12.906 1.00 29.90 382 ARG A N 1
ATOM 2685 C CA . ARG A 1 357 ? 69.473 13.080 12.128 1.00 33.10 382 ARG A CA 1
ATOM 2686 C C . ARG A 1 357 ? 68.255 13.994 12.137 1.00 30.65 382 ARG A C 1
ATOM 2687 O O . ARG A 1 357 ? 67.702 14.293 13.208 1.00 31.72 382 ARG A O 1
ATOM 2695 N N . LEU A 1 358 ? 67.845 14.460 10.953 1.00 27.87 383 LEU A N 1
ATOM 2696 C CA . LEU A 1 358 ? 66.772 15.443 10.863 1.00 40.51 383 LEU A CA 1
ATOM 2697 C C . LEU A 1 358 ? 65.425 14.756 10.769 1.00 40.21 383 LEU A C 1
ATOM 2698 O O . LEU A 1 358 ? 64.439 15.240 11.303 1.00 45.10 383 LEU A O 1
ATOM 2703 N N . THR A 1 359 ? 65.398 13.618 10.090 1.00 39.22 384 THR A N 1
ATOM 2704 C CA . THR A 1 359 ? 64.171 12.863 9.919 1.00 37.81 384 THR A CA 1
ATOM 2705 C C . THR A 1 359 ? 64.384 11.401 10.332 1.00 46.09 384 THR A C 1
ATOM 2706 O O . THR A 1 359 ? 63.441 10.606 10.330 1.00 64.68 384 THR A O 1
ATOM 2710 N N . UNK B 2 3 ? 171.784 38.013 23.147 1.00 162.87 94 UNK B N 1
ATOM 2711 C CA . UNK B 2 3 ? 172.242 38.535 21.865 1.00 164.85 94 UNK B CA 1
ATOM 2712 C C . UNK B 2 3 ? 171.079 38.663 20.887 1.00 168.18 94 UNK B C 1
ATOM 2713 O O . UNK B 2 3 ? 170.812 37.752 20.103 1.00 170.19 94 UNK B O 1
ATOM 2715 N N . UNK B 2 4 ? 170.396 39.805 20.934 1.00 168.89 95 UNK B N 1
ATOM 2716 C CA . UNK B 2 4 ? 169.216 40.041 20.105 1.00 168.87 95 UNK B CA 1
ATOM 2717 C C . UNK B 2 4 ? 169.535 40.047 18.612 1.00 170.77 95 UNK B C 1
ATOM 2718 O O . UNK B 2 4 ? 168.631 39.996 17.782 1.00 171.55 95 UNK B O 1
ATOM 2720 N N . UNK B 2 5 ? 170.818 40.122 18.276 1.00 171.58 96 UNK B N 1
ATOM 2721 C CA . UNK B 2 5 ? 171.251 39.975 16.892 1.00 173.66 96 UNK B CA 1
ATOM 2722 C C . UNK B 2 5 ? 171.230 38.502 16.500 1.00 175.57 96 UNK B C 1
ATOM 2723 O O . UNK B 2 5 ? 170.747 38.144 15.428 1.00 177.74 96 UNK B O 1
ATOM 2725 N N . UNK B 2 6 ? 171.735 37.649 17.388 1.00 174.75 97 UNK B N 1
ATOM 2726 C CA . UNK B 2 6 ? 171.780 36.208 17.146 1.00 175.30 97 UNK B CA 1
ATOM 2727 C C . UNK B 2 6 ? 170.378 35.605 17.069 1.00 179.35 97 UNK B C 1
ATOM 2728 O O . UNK B 2 6 ? 170.210 34.444 16.690 1.00 179.95 97 UNK B O 1
ATOM 2730 N N . UNK B 2 7 ? 169.376 36.402 17.427 1.00 180.87 98 UNK B N 1
ATOM 2731 C CA . UNK B 2 7 ? 167.981 35.991 17.328 1.00 180.40 98 UNK B CA 1
ATOM 2732 C C . UNK B 2 7 ? 167.278 36.697 16.170 1.00 179.88 98 UNK B C 1
ATOM 2733 O O . UNK B 2 7 ? 166.851 36.055 15.209 1.00 180.64 98 UNK B O 1
ATOM 2735 N N . UNK B 2 8 ? 167.171 38.021 16.263 1.00 178.18 99 UNK B N 1
ATOM 2736 C CA . UNK B 2 8 ? 166.415 38.812 15.291 1.00 177.58 99 UNK B CA 1
ATOM 2737 C C . UNK B 2 8 ? 166.956 38.719 13.866 1.00 181.64 99 UNK B C 1
ATOM 2738 O O . UNK B 2 8 ? 166.270 39.094 12.921 1.00 181.29 99 UNK B O 1
ATOM 2740 N N . UNK B 2 9 ? 168.183 38.231 13.710 1.00 185.95 100 UNK B N 1
ATOM 2741 C CA . UNK B 2 9 ? 168.704 37.959 12.376 1.00 189.60 100 UNK B CA 1
ATOM 2742 C C . UNK B 2 9 ? 167.905 36.819 11.764 1.00 188.60 100 UNK B C 1
ATOM 2743 O O . UNK B 2 9 ? 167.355 36.950 10.676 1.00 193.28 100 UNK B O 1
ATOM 2745 N N . UNK B 2 10 ? 167.831 35.706 12.486 1.00 181.78 101 UNK B N 1
ATOM 2746 C CA . UNK B 2 10 ? 167.107 34.532 12.017 1.00 177.01 101 UNK B CA 1
ATOM 2747 C C . UNK B 2 10 ? 165.599 34.769 11.989 1.00 179.41 101 UNK B C 1
ATOM 2748 O O . UNK B 2 10 ? 164.893 34.213 11.148 1.00 177.32 101 UNK B O 1
ATOM 2750 N N . UNK B 2 11 ? 165.112 35.601 12.906 1.00 182.86 102 UNK B N 1
ATOM 2751 C CA . UNK B 2 11 ? 163.678 35.858 13.029 1.00 185.36 102 UNK B CA 1
ATOM 2752 C C . UNK B 2 11 ? 163.148 36.842 11.985 1.00 186.69 102 UNK B C 1
ATOM 2753 O O . UNK B 2 11 ? 162.062 36.648 11.441 1.00 188.33 102 UNK B O 1
ATOM 2755 N N . UNK B 2 12 ? 163.906 37.904 11.722 1.00 186.34 103 UNK B N 1
ATOM 2756 C CA . UNK B 2 12 ? 163.509 38.893 10.720 1.00 186.48 103 UNK B CA 1
ATOM 2757 C C . UNK B 2 12 ? 163.825 38.449 9.292 1.00 187.60 103 UNK B C 1
ATOM 2758 O O . UNK B 2 12 ? 163.189 38.909 8.343 1.00 186.07 103 UNK B O 1
ATOM 2760 N N . UNK B 2 13 ? 164.812 37.568 9.139 1.00 190.13 104 UNK B N 1
ATOM 2761 C CA . UNK B 2 13 ? 165.097 36.969 7.836 1.00 191.77 104 UNK B CA 1
ATOM 2762 C C . UNK B 2 13 ? 163.974 36.000 7.504 1.00 190.87 104 UNK B C 1
ATOM 2763 O O . UNK B 2 13 ? 163.519 35.920 6.363 1.00 191.50 104 UNK B O 1
ATOM 2765 N N . UNK B 2 14 ? 163.534 35.265 8.520 1.00 189.45 105 UNK B N 1
ATOM 2766 C CA . UNK B 2 14 ? 162.287 34.521 8.447 1.00 189.10 105 UNK B CA 1
ATOM 2767 C C . UNK B 2 14 ? 161.165 35.530 8.656 1.00 190.63 105 UNK B C 1
ATOM 2768 O O . UNK B 2 14 ? 161.410 36.735 8.672 1.00 191.10 105 UNK B O 1
ATOM 2770 N N . UNK B 2 15 ? 159.936 35.061 8.824 1.00 192.03 106 UNK B N 1
ATOM 2771 C CA . UNK B 2 15 ? 158.826 36.001 8.884 1.00 192.73 106 UNK B CA 1
ATOM 2772 C C . UNK B 2 15 ? 158.479 36.450 10.301 1.00 192.58 106 UNK B C 1
ATOM 2773 O O . UNK B 2 15 ? 157.950 35.682 11.105 1.00 192.55 106 UNK B O 1
ATOM 2775 N N . UNK B 2 16 ? 158.793 37.709 10.586 1.00 192.79 107 UNK B N 1
ATOM 2776 C CA . UNK B 2 16 ? 158.210 38.434 11.701 1.00 194.43 107 UNK B CA 1
ATOM 2777 C C . UNK B 2 16 ? 157.722 39.739 11.095 1.00 199.94 107 UNK B C 1
ATOM 2778 O O . UNK B 2 16 ? 158.528 40.581 10.698 1.00 197.94 107 UNK B O 1
ATOM 2780 N N . UNK B 2 17 ? 156.404 39.907 11.027 1.00 207.27 108 UNK B N 1
ATOM 2781 C CA . UNK B 2 17 ? 155.809 40.994 10.252 1.00 213.85 108 UNK B CA 1
ATOM 2782 C C . UNK B 2 17 ? 156.197 42.374 10.773 1.00 219.44 108 UNK B C 1
ATOM 2783 O O . UNK B 2 17 ? 156.796 43.176 10.057 1.00 218.65 108 UNK B O 1
ATOM 2785 N N . UNK B 2 18 ? 155.856 42.638 12.028 1.00 225.64 109 UNK B N 1
ATOM 2786 C CA . UNK B 2 18 ? 156.260 43.865 12.696 1.00 231.91 109 UNK B CA 1
ATOM 2787 C C . UNK B 2 18 ? 157.132 43.462 13.872 1.00 239.62 109 UNK B C 1
ATOM 2788 O O . UNK B 2 18 ? 157.457 42.282 14.018 1.00 234.30 109 UNK B O 1
ATOM 2790 N N . UNK B 2 19 ? 157.536 44.430 14.692 1.00 256.79 110 UNK B N 1
ATOM 2791 C CA . UNK B 2 19 ? 158.220 44.102 15.935 1.00 96.47 110 UNK B CA 1
ATOM 2792 C C . UNK B 2 19 ? 157.278 43.188 16.710 1.00 112.21 110 UNK B C 1
ATOM 2793 O O . UNK B 2 19 ? 157.621 42.042 16.998 1.00 119.73 110 UNK B O 1
ATOM 2795 N N . UNK B 2 20 ? 156.093 43.707 17.027 1.00 250.04 111 UNK B N 1
ATOM 2796 C CA . UNK B 2 20 ? 154.903 42.891 17.285 1.00 239.66 111 UNK B CA 1
ATOM 2797 C C . UNK B 2 20 ? 155.095 41.682 18.200 1.00 232.70 111 UNK B C 1
ATOM 2798 O O . UNK B 2 20 ? 155.455 41.812 19.370 1.00 231.23 111 UNK B O 1
ATOM 2800 N N . UNK B 2 21 ? 154.833 40.506 17.637 1.00 228.64 112 UNK B N 1
ATOM 2801 C CA . UNK B 2 21 ? 154.889 39.239 18.360 1.00 222.57 112 UNK B CA 1
ATOM 2802 C C . UNK B 2 21 ? 156.281 38.888 18.885 1.00 223.42 112 UNK B C 1
ATOM 2803 O O . UNK B 2 21 ? 156.425 37.977 19.698 1.00 220.50 112 UNK B O 1
ATOM 2805 N N . UNK B 2 22 ? 157.303 39.598 18.416 1.00 227.26 113 UNK B N 1
ATOM 2806 C CA . UNK B 2 22 ? 158.638 39.446 18.980 1.00 227.98 113 UNK B CA 1
ATOM 2807 C C . UNK B 2 22 ? 158.686 40.174 20.317 1.00 222.65 113 UNK B C 1
ATOM 2808 O O . UNK B 2 22 ? 159.281 39.691 21.280 1.00 220.35 113 UNK B O 1
ATOM 2810 N N . UNK B 2 23 ? 158.044 41.337 20.370 1.00 220.17 114 UNK B N 1
ATOM 2811 C CA . UNK B 2 23 ? 157.902 42.076 21.617 1.00 216.02 114 UNK B CA 1
ATOM 2812 C C . UNK B 2 23 ? 156.945 41.334 22.542 1.00 207.90 114 UNK B C 1
ATOM 2813 O O . UNK B 2 23 ? 157.017 41.465 23.763 1.00 206.03 114 UNK B O 1
ATOM 2815 N N . UNK B 2 24 ? 156.046 40.556 21.947 1.00 203.50 115 UNK B N 1
ATOM 2816 C CA . UNK B 2 24 ? 155.145 39.707 22.715 1.00 197.73 115 UNK B CA 1
ATOM 2817 C C . UNK B 2 24 ? 155.892 38.475 23.211 1.00 196.23 115 UNK B C 1
ATOM 2818 O O . UNK B 2 24 ? 155.568 37.921 24.262 1.00 192.80 115 UNK B O 1
ATOM 2820 N N . UNK B 2 25 ? 156.896 38.052 22.447 1.00 197.75 116 UNK B N 1
ATOM 2821 C CA . UNK B 2 25 ? 157.746 36.938 22.848 1.00 194.73 116 UNK B CA 1
ATOM 2822 C C . UNK B 2 25 ? 158.583 37.344 24.053 1.00 191.64 116 UNK B C 1
ATOM 2823 O O . UNK B 2 25 ? 158.791 36.554 24.974 1.00 188.56 116 UNK B O 1
ATOM 2825 N N . UNK B 2 26 ? 159.059 38.585 24.039 1.00 191.31 117 UNK B N 1
ATOM 2826 C CA . UNK B 2 26 ? 159.779 39.140 25.176 1.00 187.82 117 UNK B CA 1
ATOM 2827 C C . UNK B 2 26 ? 158.817 39.340 26.339 1.00 180.29 117 UNK B C 1
ATOM 2828 O O . UNK B 2 26 ? 159.203 39.246 27.505 1.00 178.39 117 UNK B O 1
ATOM 2830 N N . UNK B 2 27 ? 157.557 39.610 26.009 1.00 174.35 118 UNK B N 1
ATOM 2831 C CA . UNK B 2 27 ? 156.524 39.838 27.012 1.00 165.47 118 UNK B CA 1
ATOM 2832 C C . UNK B 2 27 ? 156.144 38.548 27.731 1.00 157.27 118 UNK B C 1
ATOM 2833 O O . UNK B 2 27 ? 155.974 38.537 28.950 1.00 157.72 118 UNK B O 1
ATOM 2835 N N . UNK B 2 28 ? 156.014 37.467 26.965 1.00 149.19 119 UNK B N 1
ATOM 2836 C CA . UNK B 2 28 ? 155.606 36.169 27.501 1.00 136.91 119 UNK B CA 1
ATOM 2837 C C . UNK B 2 28 ? 156.487 35.713 28.661 1.00 135.57 119 UNK B C 1
ATOM 2838 O O . UNK B 2 28 ? 157.388 34.894 28.486 1.00 137.21 119 UNK B O 1
ATOM 2840 N N . GLN B 2 31 ? 166.681 30.831 24.485 1.00 153.94 122 GLN B N 1
ATOM 2841 C CA . GLN B 2 31 ? 167.268 29.749 23.702 1.00 159.10 122 GLN B CA 1
ATOM 2842 C C . GLN B 2 31 ? 166.212 28.712 23.337 1.00 157.50 122 GLN B C 1
ATOM 2843 O O . GLN B 2 31 ? 166.403 27.907 22.425 1.00 158.18 122 GLN B O 1
ATOM 2845 N N . GLN B 2 32 ? 165.100 28.734 24.062 1.00 158.69 123 GLN B N 1
ATOM 2846 C CA . GLN B 2 32 ? 163.957 27.892 23.738 1.00 161.73 123 GLN B CA 1
ATOM 2847 C C . GLN B 2 32 ? 162.965 28.705 22.920 1.00 165.73 123 GLN B C 1
ATOM 2848 O O . GLN B 2 32 ? 162.030 28.163 22.331 1.00 166.54 123 GLN B O 1
ATOM 2850 N N . LEU B 2 33 ? 163.188 30.016 22.885 1.00 171.08 124 LEU B N 1
ATOM 2851 C CA . LEU B 2 33 ? 162.326 30.929 22.146 1.00 174.44 124 LEU B CA 1
ATOM 2852 C C . LEU B 2 33 ? 162.756 31.047 20.687 1.00 190.91 124 LEU B C 1
ATOM 2853 O O . LEU B 2 33 ? 162.287 31.925 19.966 1.00 188.58 124 LEU B O 1
ATOM 2855 N N . LEU B 2 34 ? 163.650 30.161 20.257 1.00 209.75 125 LEU B N 1
ATOM 2856 C CA . LEU B 2 34 ? 164.142 30.182 18.883 1.00 73.63 125 LEU B CA 1
ATOM 2857 C C . LEU B 2 34 ? 164.200 28.783 18.263 1.00 75.38 125 LEU B C 1
ATOM 2858 O O . LEU B 2 34 ? 163.952 28.611 17.067 1.00 81.80 125 LEU B O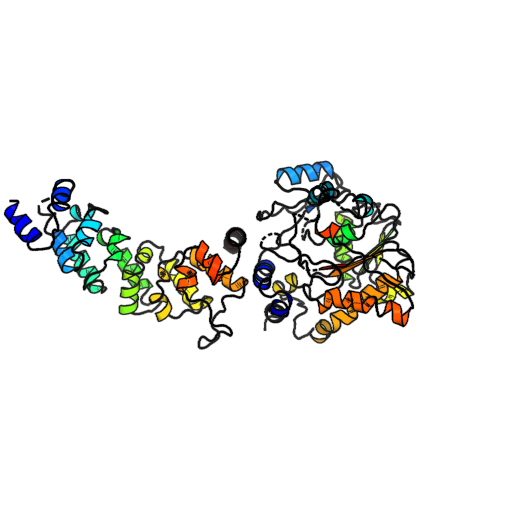 1
ATOM 2860 N N . ASP B 2 35 ? 164.526 27.786 19.079 1.00 192.23 126 ASP B N 1
ATOM 2861 C CA . ASP B 2 35 ? 164.647 26.415 18.593 1.00 169.22 126 ASP B CA 1
ATOM 2862 C C . ASP B 2 35 ? 163.283 25.787 18.312 1.00 159.94 126 ASP B C 1
ATOM 2863 O O . ASP B 2 35 ? 163.200 24.689 17.762 1.00 156.98 126 ASP B O 1
ATOM 2865 N N . ILE B 2 36 ? 162.219 26.493 18.684 1.00 157.20 127 ILE B N 1
ATOM 2866 C CA . ILE B 2 36 ? 160.860 25.978 18.543 1.00 153.83 127 ILE B CA 1
ATOM 2867 C C . ILE B 2 36 ? 160.173 26.473 17.271 1.00 151.08 127 ILE B C 1
ATOM 2868 O O . ILE B 2 36 ? 159.512 25.699 16.574 1.00 148.46 127 ILE B O 1
ATOM 2870 N N . ILE B 2 37 ? 160.328 27.760 16.972 1.00 151.13 128 ILE B N 1
ATOM 2871 C CA . ILE B 2 37 ? 159.746 28.337 15.764 1.00 150.16 128 ILE B CA 1
ATOM 2872 C C . ILE B 2 37 ? 160.432 27.762 14.530 1.00 153.31 128 ILE B C 1
ATOM 2873 O O . ILE B 2 37 ? 159.905 27.836 13.418 1.00 153.31 128 ILE B O 1
ATOM 2875 N N . SER B 2 38 ? 161.613 27.187 14.742 1.00 155.30 129 SER B N 1
ATOM 2876 C CA . SER B 2 38 ? 162.323 26.458 13.698 1.00 155.03 129 SER B CA 1
ATOM 2877 C C . SER B 2 38 ? 161.627 25.125 13.419 1.00 151.02 129 SER B C 1
ATOM 2878 O O . SER B 2 38 ? 161.403 24.761 12.261 1.00 156.25 129 SER B O 1
ATOM 2880 N N . GLU B 2 39 ? 161.271 24.411 14.485 1.00 140.00 130 GLU B N 1
ATOM 2881 C CA . GLU B 2 39 ? 160.521 23.168 14.356 1.00 140.48 130 GLU B CA 1
ATOM 2882 C C . GLU B 2 39 ? 159.189 23.445 13.668 1.00 142.37 130 GLU B C 1
ATOM 2883 O O . GLU B 2 39 ? 158.733 22.658 12.840 1.00 136.09 130 GLU B O 1
ATOM 2885 N N . PHE B 2 40 ? 158.581 24.578 14.013 1.00 147.97 131 PHE B N 1
ATOM 2886 C CA . PHE B 2 40 ? 157.366 25.043 13.345 1.00 150.92 131 PHE B CA 1
ATOM 2887 C C . PHE B 2 40 ? 157.635 25.456 11.895 1.00 150.74 131 PHE B C 1
ATOM 2888 O O . PHE B 2 40 ? 156.835 25.161 11.004 1.00 152.12 131 PHE B O 1
ATOM 2890 N N . ILE B 2 41 ? 158.752 26.139 11.662 1.00 148.05 132 ILE B N 1
ATOM 2891 C CA . ILE B 2 41 ? 159.181 26.465 10.304 1.00 146.69 132 ILE B CA 1
ATOM 2892 C C . ILE B 2 41 ? 159.278 25.222 9.419 1.00 148.93 132 ILE B C 1
ATOM 2893 O O . ILE B 2 41 ? 158.778 25.213 8.295 1.00 148.95 132 ILE B O 1
ATOM 2895 N N . LEU B 2 42 ? 159.932 24.182 9.935 1.00 150.45 133 LEU B N 1
ATOM 2896 C CA . LEU B 2 42 ? 160.040 22.900 9.236 1.00 148.73 133 LEU B CA 1
ATOM 2897 C C . LEU B 2 42 ? 158.681 22.212 9.078 1.00 146.96 133 LEU B C 1
ATOM 2898 O O . LEU B 2 42 ? 158.393 21.635 8.020 1.00 147.49 133 LEU B O 1
ATOM 2900 N N . LEU B 2 43 ? 157.863 22.270 10.130 1.00 146.93 134 LEU B N 1
ATOM 2901 C CA . LEU B 2 43 ? 156.470 21.852 10.028 1.00 146.14 134 LEU B CA 1
ATOM 2902 C C . LEU B 2 43 ? 155.968 22.558 8.792 1.00 150.11 134 LEU B C 1
ATOM 2903 O O . LEU B 2 43 ? 155.532 21.928 7.848 1.00 150.47 134 LEU B O 1
ATOM 2905 N N . GLY B 2 44 ? 156.157 23.870 8.762 1.00 153.94 135 GLY B N 1
ATOM 2906 C CA . GLY B 2 44 ? 155.908 24.644 7.565 1.00 156.74 135 GLY B CA 1
ATOM 2907 C C . GLY B 2 44 ? 154.725 25.580 7.568 1.00 153.27 135 GLY B C 1
ATOM 2908 O O . GLY B 2 44 ? 153.931 25.605 8.505 1.00 148.59 135 GLY B O 1
ATOM 2909 N N . LEU B 2 45 ? 154.640 26.372 6.502 1.00 158.87 136 LEU B N 1
ATOM 2910 C CA . LEU B 2 45 ? 153.657 27.445 6.379 1.00 160.76 136 LEU B CA 1
ATOM 2911 C C . LEU B 2 45 ? 153.678 28.359 7.600 1.00 161.11 136 LEU B C 1
ATOM 2912 O O . LEU B 2 45 ? 154.743 28.769 8.073 1.00 158.72 136 LEU B O 1
ATOM 2914 N N . ASN B 2 46 ? 152.484 28.683 8.082 1.00 163.45 137 ASN B N 1
ATOM 2915 C CA . ASN B 2 46 ? 152.293 29.461 9.303 1.00 162.70 137 ASN B CA 1
ATOM 2916 C C . ASN B 2 46 ? 153.226 30.660 9.533 1.00 163.24 137 ASN B C 1
ATOM 2917 O O . ASN B 2 46 ? 153.803 30.777 10.608 1.00 162.50 137 ASN B O 1
ATOM 2919 N N . PRO B 2 47 ? 153.393 31.545 8.531 1.00 164.71 138 PRO B N 1
ATOM 2920 C CA . PRO B 2 47 ? 154.218 32.725 8.829 1.00 165.42 138 PRO B CA 1
ATOM 2921 C C . PRO B 2 47 ? 153.530 33.668 9.819 1.00 166.95 138 PRO B C 1
ATOM 2922 O O . PRO B 2 47 ? 154.170 34.170 10.744 1.00 170.90 138 PRO B O 1
ATOM 2926 N N . GLU B 2 48 ? 152.232 33.888 9.628 1.00 163.14 139 GLU B N 1
ATOM 2927 C CA . GLU B 2 48 ? 151.442 34.677 10.566 1.00 159.65 139 GLU B CA 1
ATOM 2928 C C . GLU B 2 48 ? 150.703 33.781 11.569 1.00 157.60 139 GLU B C 1
ATOM 2929 O O . GLU B 2 48 ? 150.616 34.129 12.747 1.00 156.65 139 GLU B O 1
ATOM 2931 N N . PRO B 2 49 ? 150.157 32.635 11.108 1.00 158.86 140 PRO B N 1
ATOM 2932 C CA . PRO B 2 49 ? 149.653 31.650 12.073 1.00 159.20 140 PRO B CA 1
ATOM 2933 C C . PRO B 2 49 ? 150.625 31.226 13.190 1.00 156.55 140 PRO B C 1
ATOM 2934 O O . PRO B 2 49 ? 150.143 30.864 14.263 1.00 157.23 140 PRO B O 1
ATOM 2938 N N . VAL B 2 50 ? 151.938 31.257 12.961 1.00 155.54 141 VAL B N 1
ATOM 2939 C CA . VAL B 2 50 ? 152.883 30.900 14.024 1.00 150.92 141 VAL B CA 1
ATOM 2940 C C . VAL B 2 50 ? 152.770 31.875 15.185 1.00 154.31 141 VAL B C 1
ATOM 2941 O O . VAL B 2 50 ? 152.859 31.482 16.346 1.00 152.46 141 VAL B O 1
ATOM 2943 N N . CYS B 2 51 ? 152.578 33.149 14.860 1.00 157.86 142 CYS B N 1
ATOM 2944 C CA . CYS B 2 51 ? 152.368 34.173 15.872 1.00 158.45 142 CYS B CA 1
ATOM 2945 C C . CYS B 2 51 ? 151.003 33.986 16.523 1.00 157.23 142 CYS B C 1
ATOM 2946 O O . CYS B 2 51 ? 150.854 34.161 17.733 1.00 160.59 142 CYS B O 1
ATOM 2948 N N . VAL B 2 52 ? 150.013 33.624 15.712 1.00 153.79 143 VAL B N 1
ATOM 2949 C CA . VAL B 2 52 ? 148.647 33.424 16.192 1.00 147.58 143 VAL B CA 1
ATOM 2950 C C . VAL B 2 52 ? 148.565 32.298 17.219 1.00 143.09 143 VAL B C 1
ATOM 2951 O O . VAL B 2 52 ? 147.889 32.426 18.240 1.00 143.10 143 VAL B O 1
ATOM 2953 N N . VAL B 2 53 ? 149.259 31.199 16.944 1.00 141.52 144 VAL B N 1
ATOM 2954 C CA . VAL B 2 53 ? 149.256 30.047 17.840 1.00 141.47 144 VAL B CA 1
ATOM 2955 C C . VAL B 2 53 ? 150.364 30.129 18.890 1.00 148.49 144 VAL B C 1
ATOM 2956 O O . VAL B 2 53 ? 150.452 29.280 19.775 1.00 147.67 144 VAL B O 1
ATOM 2958 N N . LEU B 2 54 ? 151.220 31.141 18.782 1.00 155.00 145 LEU B N 1
ATOM 2959 C CA . LEU B 2 54 ? 152.177 31.427 19.844 1.00 159.61 145 LEU B CA 1
ATOM 2960 C C . LEU B 2 54 ? 151.428 32.194 20.922 1.00 173.78 145 LEU B C 1
ATOM 2961 O O . LEU B 2 54 ? 151.684 32.035 22.116 1.00 166.87 145 LEU B O 1
ATOM 2963 N N . LYS B 2 55 ? 150.488 33.023 20.477 1.00 197.64 146 LYS B N 1
ATOM 2964 C CA . LYS B 2 55 ? 149.617 33.766 21.375 1.00 82.33 146 LYS B CA 1
ATOM 2965 C C . LYS B 2 55 ? 148.622 32.823 22.035 1.00 85.38 146 LYS B C 1
ATOM 2966 O O . LYS B 2 55 ? 148.278 32.988 23.204 1.00 97.31 146 LYS B O 1
ATOM 2968 N N . LYS B 2 56 ? 148.165 31.829 21.280 1.00 188.04 147 LYS B N 1
ATOM 2969 C CA . LYS B 2 56 ? 147.227 30.842 21.802 1.00 165.12 147 LYS B CA 1
ATOM 2970 C C . LYS B 2 56 ? 147.990 29.638 22.347 1.00 153.66 147 LYS B C 1
ATOM 2971 O O . LYS B 2 56 ? 148.582 28.879 21.584 1.00 147.21 147 LYS B O 1
ATOM 2973 N N . SER B 2 57 ? 147.937 29.451 23.665 1.00 149.71 148 SER B N 1
ATOM 2974 C CA . SER B 2 57 ? 148.749 28.439 24.345 1.00 141.76 148 SER B CA 1
ATOM 2975 C C . SER B 2 57 ? 150.252 28.640 24.133 1.00 142.63 148 SER B C 1
ATOM 2976 O O . SER B 2 57 ? 150.882 27.909 23.366 1.00 140.11 148 SER B O 1
ATOM 2978 N N . PRO B 2 58 ? 150.829 29.648 24.812 1.00 145.07 149 PRO B N 1
ATOM 2979 C CA . PRO B 2 58 ? 152.256 29.981 24.729 1.00 144.76 149 PRO B CA 1
ATOM 2980 C C . PRO B 2 58 ? 153.120 28.853 25.285 1.00 145.26 149 PRO B C 1
ATOM 2981 O O . PRO B 2 58 ? 154.347 28.952 25.269 1.00 143.45 149 PRO B O 1
ATOM 2985 N N . GLN B 2 59 ? 152.466 27.798 25.768 1.00 143.75 150 GLN B N 1
ATOM 2986 C CA . GLN B 2 59 ? 153.122 26.647 26.382 1.00 141.87 150 GLN B CA 1
ATOM 2987 C C . GLN B 2 59 ? 154.208 26.023 25.507 1.00 143.60 150 GLN B C 1
ATOM 2988 O O . GLN B 2 59 ? 155.138 25.399 26.020 1.00 140.77 150 GLN B O 1
ATOM 2990 N N . LEU B 2 60 ? 154.082 26.193 24.191 1.00 146.02 151 LEU B N 1
ATOM 2991 C CA . LEU B 2 60 ? 155.072 25.685 23.243 1.00 146.72 151 LEU B CA 1
ATOM 2992 C C . LEU B 2 60 ? 156.473 26.179 23.584 1.00 147.39 151 LEU B C 1
ATOM 2993 O O . LEU B 2 60 ? 157.462 25.493 23.323 1.00 154.64 151 LEU B O 1
ATOM 2995 N N . LEU B 2 61 ? 156.551 27.369 24.172 1.00 145.10 152 LEU B N 1
ATOM 2996 C CA . LEU B 2 61 ? 157.823 27.917 24.631 1.00 142.67 152 LEU B CA 1
ATOM 2997 C C . LEU B 2 61 ? 158.381 27.090 25.784 1.00 146.83 152 LEU B C 1
ATOM 2998 O O . LEU B 2 61 ? 159.589 26.872 25.876 1.00 150.64 152 LEU B O 1
ATOM 3000 N N . LYS B 2 62 ? 157.492 26.628 26.658 1.00 150.73 153 LYS B N 1
ATOM 3001 C CA . LYS B 2 62 ? 157.890 25.824 27.810 1.00 153.70 153 LYS B CA 1
ATOM 3002 C C . LYS B 2 62 ? 158.280 24.405 27.398 1.00 151.50 153 LYS B C 1
ATOM 3003 O O . LYS B 2 62 ? 158.991 23.709 28.127 1.00 152.28 153 LYS B O 1
ATOM 3005 N N . LEU B 2 63 ? 157.812 23.984 26.226 1.00 146.22 154 LEU B N 1
ATOM 3006 C CA . LEU B 2 63 ? 158.080 22.641 25.721 1.00 139.38 154 LEU B CA 1
ATOM 3007 C C . LEU B 2 63 ? 159.563 22.423 25.409 1.00 140.53 154 LEU B C 1
ATOM 3008 O O . LEU B 2 63 ? 160.180 23.224 24.705 1.00 138.93 154 LEU B O 1
ATOM 3010 N N . PRO B 2 64 ? 160.139 21.338 25.952 1.00 139.71 155 PRO B N 1
ATOM 3011 C CA . PRO B 2 64 ? 161.529 20.935 25.704 1.00 141.74 155 PRO B CA 1
ATOM 3012 C C . PRO B 2 64 ? 161.737 20.534 24.245 1.00 140.41 155 PRO B C 1
ATOM 3013 O O . PRO B 2 64 ? 160.912 19.814 23.681 1.00 135.73 155 PRO B O 1
ATOM 3017 N N . ILE B 2 65 ? 162.834 20.991 23.649 1.00 144.24 156 ILE B N 1
ATOM 3018 C CA . ILE B 2 65 ? 163.066 20.814 22.215 1.00 145.59 156 ILE B CA 1
ATOM 3019 C C . ILE B 2 65 ? 163.322 19.354 21.812 1.00 145.46 156 ILE B C 1
ATOM 3020 O O . ILE B 2 65 ? 162.944 18.932 20.716 1.00 144.49 156 ILE B O 1
ATOM 3025 N N . MET B 2 66 ? 163.939 18.581 22.702 1.00 144.22 157 MET B N 1
ATOM 3026 C CA . MET B 2 66 ? 164.095 17.148 22.471 1.00 140.78 157 MET B CA 1
ATOM 3027 C C . MET B 2 66 ? 162.722 16.499 22.295 1.00 135.50 157 MET B C 1
ATOM 3028 O O . MET B 2 66 ? 162.482 15.774 21.328 1.00 134.91 157 MET B O 1
ATOM 3030 N N . GLN B 2 67 ? 161.819 16.786 23.227 1.00 136.13 158 GLN B N 1
ATOM 3031 C CA . GLN B 2 67 ? 160.456 16.269 23.164 1.00 130.03 158 GLN B CA 1
ATOM 3032 C C . GLN B 2 67 ? 159.694 16.832 21.966 1.00 131.54 158 GLN B C 1
ATOM 3033 O O . GLN B 2 67 ? 158.992 16.096 21.272 1.00 137.25 158 GLN B O 1
ATOM 3035 N N . MET B 2 68 ? 159.834 18.134 21.727 1.00 128.83 159 MET B N 1
ATOM 3036 C CA . MET B 2 68 ? 159.130 18.787 20.623 1.00 125.29 159 MET B CA 1
ATOM 3037 C C . MET B 2 68 ? 159.559 18.276 19.248 1.00 127.93 159 MET B C 1
ATOM 3038 O O . MET B 2 68 ? 158.716 17.999 18.391 1.00 122.68 159 MET B O 1
ATOM 3043 N N . ARG B 2 69 ? 160.867 18.157 19.040 1.00 127.28 160 ARG B N 1
ATOM 3044 C CA . ARG B 2 69 ? 161.398 17.686 17.763 1.00 127.44 160 ARG B CA 1
ATOM 3045 C C . ARG B 2 69 ? 161.003 16.236 17.510 1.00 125.54 160 ARG B C 1
ATOM 3046 O O . ARG B 2 69 ? 160.796 15.829 16.368 1.00 124.49 160 ARG B O 1
ATOM 3048 N N . LYS B 2 70 ? 160.909 15.461 18.585 1.00 125.38 161 LYS B N 1
ATOM 3049 C CA . LYS B 2 70 ? 160.417 14.095 18.499 1.00 123.69 161 LYS B CA 1
ATOM 3050 C C . LYS B 2 70 ? 158.960 14.128 18.050 1.00 120.71 161 LYS B C 1
ATOM 3051 O O . LYS B 2 70 ? 158.542 13.344 17.198 1.00 119.25 161 LYS B O 1
ATOM 3053 N N . ARG B 2 71 ? 158.203 15.058 18.625 1.00 120.04 162 ARG B N 1
ATOM 3054 C CA . ARG B 2 71 ? 156.788 15.233 18.303 1.00 117.58 162 ARG B CA 1
ATOM 3055 C C . ARG B 2 71 ? 156.600 15.720 16.866 1.00 116.85 162 ARG B C 1
ATOM 3056 O O . ARG B 2 71 ? 155.608 15.392 16.217 1.00 114.84 162 ARG B O 1
ATOM 3064 N N . SER B 2 72 ? 157.567 16.488 16.367 1.00 129.08 163 SER B N 1
ATOM 3065 C CA . SER B 2 72 ? 157.492 17.032 15.011 1.00 121.46 163 SER B CA 1
ATOM 3066 C C . SER B 2 72 ? 157.810 15.980 13.951 1.00 121.69 163 SER B C 1
ATOM 3067 O O . SER B 2 72 ? 157.156 15.921 12.908 1.00 117.40 163 SER B O 1
ATOM 3069 N N . SER B 2 73 ? 158.820 15.158 14.220 1.00 125.27 164 SER B N 1
ATOM 3070 C CA . SER B 2 73 ? 159.152 14.043 13.341 1.00 123.30 164 SER B CA 1
ATOM 3071 C C . SER B 2 73 ? 157.992 13.056 13.337 1.00 117.33 164 SER B C 1
ATOM 3072 O O . SER B 2 73 ? 157.677 12.446 12.314 1.00 116.56 164 SER B O 1
ATOM 3074 N N . TYR B 2 74 ? 157.358 12.913 14.496 1.00 118.67 165 TYR B N 1
ATOM 3075 C CA . TYR B 2 74 ? 156.197 12.043 14.650 1.00 114.07 165 TYR B CA 1
ATOM 3076 C C . TYR B 2 74 ? 155.024 12.484 13.770 1.00 113.28 165 TYR B C 1
ATOM 3077 O O . TYR B 2 74 ? 154.447 11.675 13.041 1.00 112.53 165 TYR B O 1
ATOM 3079 N N . LEU B 2 75 ? 154.674 13.766 13.839 1.00 112.18 166 LEU B N 1
ATOM 3080 C CA . LEU B 2 75 ? 153.533 14.285 13.086 1.00 110.70 166 LEU B CA 1
ATOM 3081 C C . LEU B 2 75 ? 153.796 14.276 11.582 1.00 111.23 166 LEU B C 1
ATOM 3082 O O . LEU B 2 75 ? 152.892 14.019 10.786 1.00 109.97 166 LEU B O 1
ATOM 3084 N N . GLN B 2 76 ? 155.045 14.552 11.205 1.00 127.96 167 GLN B N 1
ATOM 3085 C CA . GLN B 2 76 ? 155.465 14.521 9.807 1.00 114.39 167 GLN B CA 1
ATOM 3086 C C . GLN B 2 76 ? 155.322 13.113 9.221 1.00 113.84 167 GLN B C 1
ATOM 3087 O O . GLN B 2 76 ? 154.993 12.951 8.046 1.00 113.59 167 GLN B O 1
ATOM 3089 N N . LYS B 2 77 ? 155.562 12.103 10.056 1.00 113.64 168 LYS B N 1
ATOM 3090 C CA . LYS B 2 77 ? 155.437 10.700 9.661 1.00 122.86 168 LYS B CA 1
ATOM 3091 C C . LYS B 2 77 ? 153.978 10.304 9.480 1.00 137.55 168 LYS B C 1
ATOM 3092 O O . LYS B 2 77 ? 153.665 9.331 8.791 1.00 132.95 168 LYS B O 1
ATOM 3094 N N . LEU B 2 78 ? 153.092 11.059 10.119 1.00 161.88 169 LEU B N 1
ATOM 3095 C CA . LEU B 2 78 ? 151.663 10.800 10.041 1.00 76.97 169 LEU B CA 1
ATOM 3096 C C . LEU B 2 78 ? 151.087 11.493 8.807 1.00 76.12 169 LEU B C 1
ATOM 3097 O O . LEU B 2 78 ? 149.963 11.214 8.386 1.00 91.06 169 LEU B O 1
ATOM 3099 N N . GLY B 2 79 ? 151.875 12.392 8.228 1.00 151.39 170 GLY B N 1
ATOM 3100 C CA . GLY B 2 79 ? 151.473 13.091 7.025 1.00 127.98 170 GLY B CA 1
ATOM 3101 C C . GLY B 2 79 ? 151.118 14.539 7.286 1.00 111.08 170 GLY B C 1
ATOM 3102 O O . GLY B 2 79 ? 150.623 15.232 6.398 1.00 108.33 170 GLY B O 1
ATOM 3103 N N . LEU B 2 80 ? 151.370 15.001 8.508 1.00 109.21 171 LEU B N 1
ATOM 3104 C CA . LEU B 2 80 ? 151.089 16.390 8.867 1.00 115.76 171 LEU B CA 1
ATOM 3105 C C . LEU B 2 80 ? 152.167 17.316 8.324 1.00 124.06 171 LEU B C 1
ATOM 3106 O O . LEU B 2 80 ? 152.096 18.533 8.506 1.00 122.14 171 LEU B O 1
ATOM 3111 N N . GLY B 2 81 ? 153.179 16.715 7.697 1.00 130.16 172 GLY B N 1
ATOM 3112 C CA . GLY B 2 81 ? 154.194 17.419 6.932 1.00 129.76 172 GLY B CA 1
ATOM 3113 C C . GLY B 2 81 ? 154.098 16.980 5.476 1.00 137.25 172 GLY B C 1
ATOM 3114 O O . GLY B 2 81 ? 154.013 15.776 5.225 1.00 134.86 172 GLY B O 1
ATOM 3115 N N . GLU B 2 82 ? 154.114 17.904 4.506 1.00 144.43 173 GLU B N 1
ATOM 3116 C CA . GLU B 2 82 ? 154.305 19.347 4.702 1.00 145.50 173 GLU B CA 1
ATOM 3117 C C . GLU B 2 82 ? 153.234 19.985 5.577 1.00 136.95 173 GLU B C 1
ATOM 3118 O O . GLU B 2 82 ? 152.058 19.650 5.470 1.00 139.99 173 GLU B O 1
ATOM 3120 N N . GLY B 2 83 ? 153.663 20.875 6.465 1.00 133.76 174 GLY B N 1
ATOM 3121 C CA . GLY B 2 83 ? 152.796 21.426 7.489 1.00 132.26 174 GLY B CA 1
ATOM 3122 C C . GLY B 2 83 ? 151.570 22.132 6.986 1.00 134.52 174 GLY B C 1
ATOM 3123 O O . GLY B 2 83 ? 151.375 22.282 5.780 1.00 140.15 174 GLY B O 1
ATOM 3124 N N . LYS B 2 84 ? 150.787 22.602 7.949 1.00 130.76 175 LYS B N 1
ATOM 3125 C CA . LYS B 2 84 ? 149.383 22.948 7.783 1.00 121.24 175 LYS B CA 1
ATOM 3126 C C . LYS B 2 84 ? 148.515 21.681 7.679 1.00 124.33 175 LYS B C 1
ATOM 3127 O O . LYS B 2 84 ? 148.189 21.276 6.565 1.00 128.20 175 LYS B O 1
ATOM 3129 N N . LEU B 2 85 ? 148.152 21.021 8.793 1.00 123.43 176 LEU B N 1
ATOM 3130 C CA . LEU B 2 85 ? 148.591 21.276 10.186 1.00 121.91 176 LEU B CA 1
ATOM 3131 C C . LEU B 2 85 ? 148.357 22.710 10.714 1.00 124.09 176 LEU B C 1
ATOM 3132 O O . LEU B 2 85 ? 148.970 23.158 11.681 1.00 116.04 176 LEU B O 1
ATOM 3137 N N . LYS B 2 86 ? 147.429 23.407 10.066 1.00 128.71 177 LYS B N 1
ATOM 3138 C CA . LYS B 2 86 ? 147.200 24.817 10.331 1.00 128.98 177 LYS B CA 1
ATOM 3139 C C . LYS B 2 86 ? 146.055 24.969 11.316 1.00 121.45 177 LYS B C 1
ATOM 3140 O O . LYS B 2 86 ? 146.223 25.542 12.395 1.00 121.20 177 LYS B O 1
ATOM 3142 N N . ARG B 2 87 ? 144.894 24.442 10.936 1.00 113.30 178 ARG B N 1
ATOM 3143 C CA . ARG B 2 87 ? 143.721 24.483 11.792 1.00 112.43 178 ARG B CA 1
ATOM 3144 C C . ARG B 2 87 ? 143.930 23.586 13.002 1.00 111.20 178 ARG B C 1
ATOM 3145 O O . ARG B 2 87 ? 143.328 23.804 14.054 1.00 111.67 178 ARG B O 1
ATOM 3147 N N . VAL B 2 88 ? 144.790 22.583 12.848 1.00 106.06 179 VAL B N 1
ATOM 3148 C CA . VAL B 2 88 ? 145.045 21.629 13.921 1.00 97.88 179 VAL B CA 1
ATOM 3149 C C . VAL B 2 88 ? 145.597 22.308 15.163 1.00 101.52 179 VAL B C 1
ATOM 3150 O O . VAL B 2 88 ? 145.015 22.200 16.237 1.00 104.65 179 VAL B O 1
ATOM 3154 N N . LEU B 2 89 ? 146.717 23.011 15.016 1.00 103.79 180 LEU B N 1
ATOM 3155 C CA . LEU B 2 89 ? 147.333 23.683 16.153 1.00 107.44 180 LEU B CA 1
ATOM 3156 C C . LEU B 2 89 ? 146.501 24.877 16.616 1.00 108.37 180 LEU B C 1
ATOM 3157 O O . LEU B 2 89 ? 146.640 25.344 17.746 1.00 115.46 180 LEU B O 1
ATOM 3159 N N . TYR B 2 90 ? 145.635 25.369 15.740 1.00 108.75 181 TYR B N 1
ATOM 3160 C CA . TYR B 2 90 ? 144.763 26.488 16.084 1.00 111.62 181 TYR B CA 1
ATOM 3161 C C . TYR B 2 90 ? 143.671 26.085 17.087 1.00 112.75 181 TYR B C 1
ATOM 3162 O O . TYR B 2 90 ? 143.442 26.776 18.082 1.00 112.87 181 TYR B O 1
ATOM 3164 N N . CYS B 2 91 ? 143.004 24.964 16.826 1.00 110.33 182 CYS B N 1
ATOM 3165 C CA . CYS B 2 91 ? 141.909 24.515 17.685 1.00 108.86 182 CYS B CA 1
ATOM 3166 C C . CYS B 2 91 ? 142.296 23.326 18.569 1.00 110.12 182 CYS B C 1
ATOM 3167 O O . CYS B 2 91 ? 141.538 22.934 19.461 1.00 105.43 182 CYS B O 1
ATOM 3170 N N . CYS B 2 92 ? 143.474 22.756 18.323 1.00 109.22 183 CYS B N 1
ATOM 3171 C CA . CYS B 2 92 ? 143.982 21.666 19.154 1.00 106.39 183 CYS B CA 1
ATOM 3172 C C . CYS B 2 92 ? 145.482 21.811 19.402 1.00 107.14 183 CYS B C 1
ATOM 3173 O O . CYS B 2 92 ? 146.290 21.093 18.804 1.00 103.54 183 CYS B O 1
ATOM 3176 N N . PRO B 2 93 ? 145.859 22.749 20.287 1.00 106.80 184 PRO B N 1
ATOM 3177 C CA . PRO B 2 93 ? 147.267 22.969 20.640 1.00 106.35 184 PRO B CA 1
ATOM 3178 C C . PRO B 2 93 ? 147.819 21.789 21.432 1.00 107.86 184 PRO B C 1
ATOM 3179 O O . PRO B 2 93 ? 149.029 21.545 21.453 1.00 109.21 184 PRO B O 1
ATOM 3183 N N . GLU B 2 94 ? 146.910 21.065 22.076 1.00 111.97 185 GLU B N 1
ATOM 3184 C CA . GLU B 2 94 ? 147.236 19.931 22.933 1.00 111.60 185 GLU B CA 1
ATOM 3185 C C . GLU B 2 94 ? 148.023 18.837 22.210 1.00 103.22 185 GLU B C 1
ATOM 3186 O O . GLU B 2 94 ? 148.678 18.021 22.849 1.00 104.42 185 GLU B O 1
ATOM 3188 N N . ILE B 2 95 ? 147.938 18.821 20.883 1.00 102.27 186 ILE B N 1
ATOM 3189 C CA . ILE B 2 95 ? 148.593 17.801 20.064 1.00 102.51 186 ILE B CA 1
ATOM 3190 C C . ILE B 2 95 ? 150.111 17.724 20.298 1.00 108.64 186 ILE B C 1
ATOM 3191 O O . ILE B 2 95 ? 150.706 16.647 20.223 1.00 109.61 186 ILE B O 1
ATOM 3196 N N . PHE B 2 96 ? 150.730 18.857 20.610 1.00 107.24 187 PHE B N 1
ATOM 3197 C CA . PHE B 2 96 ? 152.174 18.887 20.825 1.00 119.49 187 PHE B CA 1
ATOM 3198 C C . PHE B 2 96 ? 152.547 18.690 22.291 1.00 120.49 187 PHE B C 1
ATOM 3199 O O . PHE B 2 96 ? 153.726 18.594 22.624 1.00 114.21 187 PHE B O 1
ATOM 3201 N N . THR B 2 97 ? 151.545 18.628 23.164 1.00 110.28 188 THR B N 1
ATOM 3202 C CA . THR B 2 97 ? 151.800 18.496 24.596 1.00 111.88 188 THR B CA 1
ATOM 3203 C C . THR B 2 97 ? 151.110 17.284 25.215 1.00 110.54 188 THR B C 1
ATOM 3204 O O . THR B 2 97 ? 151.370 16.938 26.367 1.00 112.07 188 THR B O 1
ATOM 3206 N N . MET B 2 98 ? 150.232 16.639 24.455 1.00 116.17 189 MET B N 1
ATOM 3207 C CA . MET B 2 98 ? 149.487 15.499 24.980 1.00 111.60 189 MET B CA 1
ATOM 3208 C C . MET B 2 98 ? 150.289 14.208 24.886 1.00 113.66 189 MET B C 1
ATOM 3209 O O . MET B 2 98 ? 151.333 14.157 24.234 1.00 108.96 189 MET B O 1
ATOM 3214 N N . ARG B 2 99 ? 149.789 13.173 25.555 1.00 111.87 190 ARG B N 1
ATOM 3215 C CA . ARG B 2 99 ? 150.411 11.857 25.536 1.00 111.13 190 ARG B CA 1
ATOM 3216 C C . ARG B 2 99 ? 150.459 11.314 24.114 1.00 108.71 190 ARG B C 1
ATOM 3217 O O . ARG B 2 99 ? 149.458 11.348 23.398 1.00 105.42 190 ARG B O 1
ATOM 3225 N N . GLN B 2 100 ? 151.627 10.824 23.707 1.00 108.57 191 GLN B N 1
ATOM 3226 C CA . GLN B 2 100 ? 151.799 10.282 22.365 1.00 107.82 191 GLN B CA 1
ATOM 3227 C C . GLN B 2 100 ? 150.855 9.108 22.124 1.00 112.64 191 GLN B C 1
ATOM 3228 O O . GLN B 2 100 ? 150.324 8.946 21.023 1.00 104.35 191 GLN B O 1
ATOM 3231 N N . GLN B 2 101 ? 150.637 8.305 23.165 1.00 106.48 192 GLN B N 1
ATOM 3232 C CA . GLN B 2 101 ? 149.774 7.129 23.072 1.00 105.72 192 GLN B CA 1
ATOM 3233 C C . GLN B 2 101 ? 148.369 7.482 22.589 1.00 105.32 192 GLN B C 1
ATOM 3234 O O . GLN B 2 101 ? 147.733 6.699 21.885 1.00 101.71 192 GLN B O 1
ATOM 3240 N N . ASP B 2 102 ? 147.894 8.663 22.975 1.00 101.69 193 ASP B N 1
ATOM 3241 C CA . ASP B 2 102 ? 146.608 9.166 22.507 1.00 103.81 193 ASP B CA 1
ATOM 3242 C C . ASP B 2 102 ? 146.555 9.185 20.991 1.00 104.50 193 ASP B C 1
ATOM 3243 O O . ASP B 2 102 ? 145.664 8.591 20.379 1.00 101.70 193 ASP B O 1
ATOM 3248 N N . ILE B 2 103 ? 147.516 9.884 20.395 1.00 99.23 194 ILE B N 1
ATOM 3249 C CA . ILE B 2 103 ? 147.592 10.028 18.948 1.00 98.68 194 ILE B CA 1
ATOM 3250 C C . ILE B 2 103 ? 147.700 8.675 18.258 1.00 103.29 194 ILE B C 1
ATOM 3251 O O . ILE B 2 103 ? 146.947 8.382 17.327 1.00 101.09 194 ILE B O 1
ATOM 3253 N N . ASN B 2 104 ? 148.625 7.846 18.729 1.00 100.52 195 ASN B N 1
ATOM 3254 C CA . ASN B 2 104 ? 148.838 6.531 18.134 1.00 107.43 195 ASN B CA 1
ATOM 3255 C C . ASN B 2 104 ? 147.625 5.609 18.263 1.00 99.33 195 ASN B C 1
ATOM 3256 O O . ASN B 2 104 ? 147.338 4.820 17.362 1.00 98.90 195 ASN B O 1
ATOM 3261 N N . ASP B 2 105 ? 146.917 5.717 19.383 1.00 98.64 196 ASP B N 1
ATOM 3262 C CA . ASP B 2 105 ? 145.709 4.924 19.602 1.00 98.36 196 ASP B CA 1
ATOM 3263 C C . ASP B 2 105 ? 144.570 5.343 18.675 1.00 98.69 196 ASP B C 1
ATOM 3264 O O . ASP B 2 105 ? 143.766 4.513 18.241 1.00 94.17 196 ASP B O 1
ATOM 3269 N N . THR B 2 106 ? 144.500 6.636 18.383 1.00 94.41 197 THR B N 1
ATOM 3270 C CA . THR B 2 106 ? 143.489 7.145 17.475 1.00 92.58 197 THR B CA 1
ATOM 3271 C C . THR B 2 106 ? 143.784 6.627 16.076 1.00 96.59 197 THR B C 1
ATOM 3272 O O . THR B 2 106 ? 142.886 6.165 15.370 1.00 91.75 197 THR B O 1
ATOM 3276 N N . VAL B 2 107 ? 145.056 6.702 15.693 1.00 99.24 198 VAL B N 1
ATOM 3277 C CA . VAL B 2 107 ? 145.514 6.194 14.406 1.00 95.39 198 VAL B CA 1
ATOM 3278 C C . VAL B 2 107 ? 145.247 4.699 14.295 1.00 95.54 198 VAL B C 1
ATOM 3279 O O . VAL B 2 107 ? 144.746 4.226 13.277 1.00 95.14 198 VAL B O 1
ATOM 3281 N N . ARG B 2 108 ? 145.565 3.962 15.356 1.00 96.32 199 ARG B N 1
ATOM 3282 C CA . ARG B 2 108 ? 145.373 2.514 15.374 1.00 96.78 199 ARG B CA 1
ATOM 3283 C C . ARG B 2 108 ? 143.898 2.130 15.411 1.00 101.41 199 ARG B C 1
ATOM 3284 O O . ARG B 2 108 ? 143.537 0.985 15.142 1.00 102.15 199 ARG B O 1
ATOM 3286 N N . LEU B 2 109 ? 143.047 3.090 15.758 1.00 99.40 200 LEU B N 1
ATOM 3287 C CA . LEU B 2 109 ? 141.609 2.860 15.765 1.00 91.72 200 LEU B CA 1
ATOM 3288 C C . LEU B 2 109 ? 141.012 3.164 14.396 1.00 95.31 200 LEU B C 1
ATOM 3289 O O . LEU B 2 109 ? 140.309 2.334 13.827 1.00 90.48 200 LEU B O 1
ATOM 3291 N N . LEU B 2 110 ? 141.285 4.358 13.877 1.00 91.69 201 LEU B N 1
ATOM 3292 C CA . LEU B 2 110 ? 140.865 4.699 12.524 1.00 90.03 201 LEU B CA 1
ATOM 3293 C C . LEU B 2 110 ? 141.348 3.604 11.583 1.00 98.80 201 LEU B C 1
ATOM 3294 O O . LEU B 2 110 ? 140.554 2.805 11.088 1.00 94.14 201 LEU B O 1
ATOM 3299 N N . LYS B 2 111 ? 142.659 3.539 11.378 1.00 104.20 202 LYS B N 1
ATOM 3300 C CA . LYS B 2 111 ? 143.249 2.429 10.648 1.00 94.75 202 LYS B CA 1
ATOM 3301 C C . LYS B 2 111 ? 142.943 1.100 11.341 1.00 94.92 202 LYS B C 1
ATOM 3302 O O . LYS B 2 111 ? 143.136 0.958 12.546 1.00 94.94 202 LYS B O 1
ATOM 3304 N N . GLU B 2 112 ? 142.413 0.162 10.562 1.00 97.30 203 GLU B N 1
ATOM 3305 C CA . GLU B 2 112 ? 142.271 -1.254 10.925 1.00 108.56 203 GLU B CA 1
ATOM 3306 C C . GLU B 2 112 ? 141.143 -1.662 11.882 1.00 122.61 203 GLU B C 1
ATOM 3307 O O . GLU B 2 112 ? 140.787 -2.839 11.925 1.00 118.65 203 GLU B O 1
ATOM 3309 N N . LYS B 2 113 ? 140.592 -0.732 12.658 1.00 144.28 204 LYS B N 1
ATOM 3310 C CA . LYS B 2 113 ? 139.260 -0.943 13.229 1.00 72.28 204 LYS B CA 1
ATOM 3311 C C . LYS B 2 113 ? 138.175 -0.452 12.278 1.00 67.99 204 LYS B C 1
ATOM 3312 O O . LYS B 2 113 ? 137.192 -1.138 12.021 1.00 86.43 204 LYS B O 1
ATOM 3314 N N . CYS B 2 114 ? 138.400 0.736 11.732 1.00 130.12 205 CYS B N 1
ATOM 3315 C CA . CYS B 2 114 ? 137.435 1.397 10.879 1.00 107.60 205 CYS B CA 1
ATOM 3316 C C . CYS B 2 114 ? 137.932 1.326 9.465 1.00 103.32 205 CYS B C 1
ATOM 3317 O O . CYS B 2 114 ? 137.287 1.829 8.548 1.00 98.14 205 CYS B O 1
ATOM 3320 N N . LEU B 2 115 ? 139.087 0.694 9.303 1.00 103.05 206 LEU B N 1
ATOM 3321 C CA . LEU B 2 115 ? 139.834 0.719 8.053 1.00 95.57 206 LEU B CA 1
ATOM 3322 C C . LEU B 2 115 ? 140.335 2.147 7.668 1.00 109.18 206 LEU B C 1
ATOM 3323 O O . LEU B 2 115 ? 141.203 2.707 8.343 1.00 126.45 206 LEU B O 1
ATOM 3328 N N . PHE B 2 116 ? 139.744 2.743 6.635 1.00 96.62 207 PHE B N 1
ATOM 3329 C CA . PHE B 2 116 ? 140.283 3.907 5.884 1.00 100.78 207 PHE B CA 1
ATOM 3330 C C . PHE B 2 116 ? 141.679 3.704 5.302 1.00 110.00 207 PHE B C 1
ATOM 3331 O O . PHE B 2 116 ? 142.130 2.565 5.090 1.00 117.14 207 PHE B O 1
ATOM 3339 N N . THR B 2 117 ? 142.404 4.825 5.191 1.00 109.42 208 THR B N 1
ATOM 3340 C CA . THR B 2 117 ? 143.705 4.888 4.516 1.00 107.51 208 THR B CA 1
ATOM 3341 C C . THR B 2 117 ? 144.637 5.840 5.252 1.00 111.33 208 THR B C 1
ATOM 3342 O O . THR B 2 117 ? 144.196 6.773 5.929 1.00 99.89 208 THR B O 1
ATOM 3346 N N . VAL B 2 118 ? 145.931 5.575 5.092 1.00 103.49 209 VAL B N 1
ATOM 3347 C CA . VAL B 2 118 ? 147.003 6.424 5.582 1.00 104.72 209 VAL B CA 1
ATOM 3348 C C . VAL B 2 118 ? 146.749 7.865 5.136 1.00 104.25 209 VAL B C 1
ATOM 3349 O O . VAL B 2 118 ? 146.947 8.808 5.903 1.00 107.90 209 VAL B O 1
ATOM 3353 N N . GLN B 2 119 ? 146.287 8.029 3.899 1.00 104.25 210 GLN B N 1
ATOM 3354 C CA . GLN B 2 119 ? 145.899 9.344 3.390 1.00 103.94 210 GLN B CA 1
ATOM 3355 C C . GLN B 2 119 ? 144.582 9.816 4.013 1.00 102.81 210 GLN B C 1
ATOM 3356 O O . GLN B 2 119 ? 144.461 10.969 4.431 1.00 106.68 210 GLN B O 1
ATOM 3358 N N . GLN B 2 120 ? 143.598 8.922 4.068 1.00 99.67 211 GLN B N 1
ATOM 3359 C CA . GLN B 2 120 ? 142.328 9.235 4.719 1.00 97.22 211 GLN B CA 1
ATOM 3360 C C . GLN B 2 120 ? 142.525 9.565 6.203 1.00 96.63 211 GLN B C 1
ATOM 3361 O O . GLN B 2 120 ? 141.960 10.534 6.699 1.00 104.05 211 GLN B O 1
ATOM 3367 N N . VAL B 2 121 ? 143.353 8.787 6.896 1.00 97.68 212 VAL B N 1
ATOM 3368 C CA . VAL B 2 121 ? 143.646 9.053 8.307 1.00 97.57 212 VAL B CA 1
ATOM 3369 C C . VAL B 2 121 ? 144.352 10.398 8.503 1.00 99.41 212 VAL B C 1
ATOM 3370 O O . VAL B 2 121 ? 144.025 11.154 9.421 1.00 97.79 212 VAL B O 1
ATOM 3374 N N . THR B 2 122 ? 145.320 10.694 7.639 1.00 100.46 213 THR B N 1
ATOM 3375 C CA . THR B 2 122 ? 146.028 11.969 7.698 1.00 105.13 213 THR B CA 1
ATOM 3376 C C . THR B 2 122 ? 145.068 13.130 7.447 1.00 100.35 213 THR B C 1
ATOM 3377 O O . THR B 2 122 ? 145.180 14.192 8.062 1.00 100.55 213 THR B O 1
ATOM 3379 N N . LYS B 2 123 ? 144.120 12.916 6.541 1.00 107.58 214 LYS B N 1
ATOM 3380 C CA . LYS B 2 123 ? 143.127 13.932 6.217 1.00 101.89 214 LYS B CA 1
ATOM 3381 C C . LYS B 2 123 ? 142.227 14.228 7.416 1.00 95.88 214 LYS B C 1
ATOM 3382 O O . LYS B 2 123 ? 142.024 15.388 7.773 1.00 95.70 214 LYS B O 1
ATOM 3384 N N . ILE B 2 124 ? 141.707 13.173 8.039 1.00 97.51 215 ILE B N 1
ATOM 3385 C CA . ILE B 2 124 ? 140.848 13.296 9.220 1.00 99.35 215 ILE B CA 1
ATOM 3386 C C . ILE B 2 124 ? 141.575 13.978 10.361 1.00 97.52 215 ILE B C 1
ATOM 3387 O O . ILE B 2 124 ? 141.025 14.847 11.048 1.00 93.20 215 ILE B O 1
ATOM 3392 N N . LEU B 2 125 ? 142.818 13.557 10.564 1.00 101.43 216 LEU B N 1
ATOM 3393 C CA . LEU B 2 125 ? 143.650 14.108 11.616 1.00 101.55 216 LEU B CA 1
ATOM 3394 C C . LEU B 2 125 ? 143.800 15.606 11.414 1.00 97.97 216 LEU B C 1
ATOM 3395 O O . LEU B 2 125 ? 143.726 16.380 12.366 1.00 98.13 216 LEU B O 1
ATOM 3400 N N . HIS B 2 126 ? 143.985 16.015 10.164 1.00 107.39 217 HIS B N 1
ATOM 3401 C CA . HIS B 2 126 ? 144.161 17.428 9.860 1.00 107.23 217 HIS B CA 1
ATOM 3402 C C . HIS B 2 126 ? 142.867 18.220 9.994 1.00 101.56 217 HIS B C 1
ATOM 3403 O O . HIS B 2 126 ? 142.875 19.368 10.441 1.00 98.19 217 HIS B O 1
ATOM 3410 N N . SER B 2 127 ? 141.757 17.604 9.603 1.00 101.13 218 SER B N 1
ATOM 3411 C CA . SER B 2 127 ? 140.480 18.305 9.546 1.00 99.17 218 SER B CA 1
ATOM 3412 C C . SER B 2 127 ? 139.647 18.147 10.815 1.00 95.02 218 SER B C 1
ATOM 3413 O O . SER B 2 127 ? 138.889 19.047 11.180 1.00 96.88 218 SER B O 1
ATOM 3416 N N . CYS B 2 128 ? 139.786 17.011 11.489 1.00 92.21 219 CYS B N 1
ATOM 3417 C CA . CYS B 2 128 ? 138.982 16.746 12.681 1.00 92.48 219 CYS B CA 1
ATOM 3418 C C . CYS B 2 128 ? 139.846 16.471 13.909 1.00 97.04 219 CYS B C 1
ATOM 3419 O O . CYS B 2 128 ? 139.856 15.352 14.421 1.00 91.65 219 CYS B O 1
ATOM 3422 N N . PRO B 2 129 ? 140.564 17.500 14.395 1.00 99.19 220 PRO B N 1
ATOM 3423 C CA . PRO B 2 129 ? 141.488 17.339 15.522 1.00 96.33 220 PRO B CA 1
ATOM 3424 C C . PRO B 2 129 ? 140.733 16.948 16.782 1.00 103.80 220 PRO B C 1
ATOM 3425 O O . PRO B 2 129 ? 141.333 16.407 17.714 1.00 108.47 220 PRO B O 1
ATOM 3429 N N . SER B 2 130 ? 139.430 17.235 16.791 1.00 95.85 221 SER B N 1
ATOM 3430 C CA . SER B 2 130 ? 138.520 16.827 17.856 1.00 101.13 221 SER B CA 1
ATOM 3431 C C . SER B 2 130 ? 138.711 15.359 18.213 1.00 91.21 221 SER B C 1
ATOM 3432 O O . SER B 2 130 ? 138.667 14.974 19.382 1.00 91.70 221 SER B O 1
ATOM 3435 N N . VAL B 2 131 ? 138.931 14.553 17.180 1.00 90.87 222 VAL B N 1
ATOM 3436 C CA . VAL B 2 131 ? 139.007 13.101 17.289 1.00 90.80 222 VAL B CA 1
ATOM 3437 C C . VAL B 2 131 ? 140.070 12.624 18.293 1.00 98.71 222 VAL B C 1
ATOM 3438 O O . VAL B 2 131 ? 139.963 11.530 18.855 1.00 95.06 222 VAL B O 1
ATOM 3442 N N . LEU B 2 132 ? 141.074 13.461 18.542 1.00 94.72 223 LEU B N 1
ATOM 3443 C CA . LEU B 2 132 ? 142.106 13.151 19.532 1.00 105.95 223 LEU B CA 1
ATOM 3444 C C . LEU B 2 132 ? 141.634 13.357 20.974 1.00 107.77 223 LEU B C 1
ATOM 3445 O O . LEU B 2 132 ? 142.155 12.729 21.899 1.00 104.33 223 LEU B O 1
ATOM 3450 N N . ARG B 2 133 ? 140.655 14.240 21.160 1.00 103.78 224 ARG B N 1
ATOM 3451 C CA . ARG B 2 133 ? 140.124 14.533 22.489 1.00 105.61 224 ARG B CA 1
ATOM 3452 C C . ARG B 2 133 ? 138.928 13.653 22.816 1.00 100.11 224 ARG B C 1
ATOM 3453 O O . ARG B 2 133 ? 138.423 13.664 23.938 1.00 102.44 224 ARG B O 1
ATOM 3461 N N . GLU B 2 134 ? 138.477 12.896 21.825 1.00 99.68 225 GLU B N 1
ATOM 3462 C CA . GLU B 2 134 ? 137.244 12.131 21.951 1.00 97.68 225 GLU B CA 1
ATOM 3463 C C . GLU B 2 134 ? 137.508 10.705 22.416 1.00 99.39 225 GLU B C 1
ATOM 3464 O O . GLU B 2 134 ? 138.515 10.099 22.047 1.00 93.03 225 GLU B O 1
ATOM 3470 N N . ASP B 2 135 ? 136.595 10.179 23.229 1.00 92.48 226 ASP B N 1
ATOM 3471 C CA . ASP B 2 135 ? 136.699 8.815 23.731 1.00 94.97 226 ASP B CA 1
ATOM 3472 C C . ASP B 2 135 ? 136.813 7.827 22.577 1.00 94.04 226 ASP B C 1
ATOM 3473 O O . ASP B 2 135 ? 135.994 7.845 21.658 1.00 93.18 226 ASP B O 1
ATOM 3478 N N . LEU B 2 136 ? 137.841 6.985 22.613 1.00 93.14 227 LEU B N 1
ATOM 3479 C CA . LEU B 2 136 ? 137.959 5.894 21.655 1.00 99.57 227 LEU B CA 1
ATOM 3480 C C . LEU B 2 136 ? 136.786 4.951 21.878 1.00 112.34 227 LEU B C 1
ATOM 3481 O O . LEU B 2 136 ? 136.291 4.833 22.997 1.00 121.34 227 LEU B O 1
ATOM 3483 N N . GLY B 2 137 ? 136.329 4.285 20.823 1.00 90.73 228 GLY B N 1
ATOM 3484 C CA . GLY B 2 137 ? 135.153 3.438 20.942 1.00 99.39 228 GLY B CA 1
ATOM 3485 C C . GLY B 2 137 ? 133.875 4.244 20.783 1.00 96.37 228 GLY B C 1
ATOM 3486 O O . GLY B 2 137 ? 132.923 3.802 20.143 1.00 100.28 228 GLY B O 1
ATOM 3487 N N . GLN B 2 138 ? 133.847 5.426 21.390 1.00 87.36 229 GLN B N 1
ATOM 3488 C CA . GLN B 2 138 ? 132.815 6.406 21.099 1.00 85.42 229 GLN B CA 1
ATOM 3489 C C . GLN B 2 138 ? 133.086 6.868 19.679 1.00 86.36 229 GLN B C 1
ATOM 3490 O O . GLN B 2 138 ? 132.169 7.074 18.885 1.00 82.98 229 GLN B O 1
ATOM 3496 N N . LEU B 2 139 ? 134.372 7.009 19.372 1.00 86.04 230 LEU B N 1
ATOM 3497 C CA . 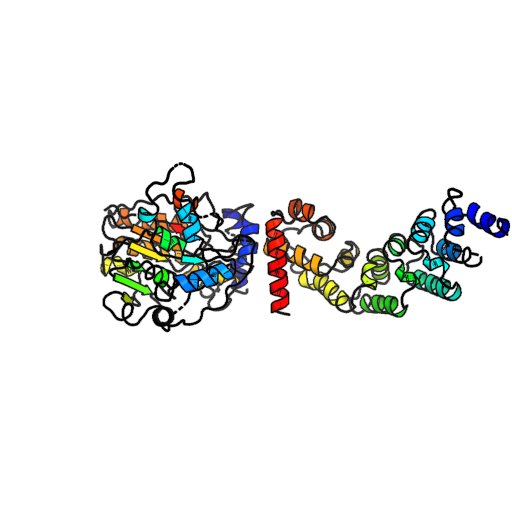LEU B 2 139 ? 134.827 7.322 18.030 1.00 85.82 230 LEU B CA 1
ATOM 3498 C C . LEU B 2 139 ? 134.473 6.197 17.066 1.00 89.84 230 LEU B C 1
ATOM 3499 O O . LEU B 2 139 ? 134.040 6.446 15.941 1.00 84.36 230 LEU B O 1
ATOM 3504 N N . GLU B 2 140 ? 134.655 4.958 17.515 1.00 88.32 231 GLU B N 1
ATOM 3505 C CA . GLU B 2 140 ? 134.361 3.792 16.688 1.00 96.39 231 GLU B CA 1
ATOM 3506 C C . GLU B 2 140 ? 132.869 3.705 16.367 1.00 93.28 231 GLU B C 1
ATOM 3507 O O . GLU B 2 140 ? 132.480 3.464 15.223 1.00 95.50 231 GLU B O 1
ATOM 3513 N N . TYR B 2 141 ? 132.048 3.903 17.395 1.00 87.31 232 TYR B N 1
ATOM 3514 C CA . TYR B 2 141 ? 130.595 3.896 17.270 1.00 83.30 232 TYR B CA 1
ATOM 3515 C C . TYR B 2 141 ? 130.130 5.002 16.328 1.00 80.55 232 TYR B C 1
ATOM 3516 O O . TYR B 2 141 ? 129.183 4.816 15.561 1.00 79.44 232 TYR B O 1
ATOM 3525 N N . LYS B 2 142 ? 130.797 6.152 16.394 1.00 80.73 233 LYS B N 1
ATOM 3526 C CA . LYS B 2 142 ? 130.473 7.277 15.526 1.00 79.64 233 LYS B CA 1
ATOM 3527 C C . LYS B 2 142 ? 130.771 6.963 14.060 1.00 93.95 233 LYS B C 1
ATOM 3528 O O . LYS B 2 142 ? 129.981 7.311 13.173 1.00 80.18 233 LYS B O 1
ATOM 3534 N N . PHE B 2 143 ? 131.910 6.320 13.804 1.00 81.44 234 PHE B N 1
ATOM 3535 C CA . PHE B 2 143 ? 132.211 5.846 12.456 1.00 81.97 234 PHE B CA 1
ATOM 3536 C C . PHE B 2 143 ? 131.138 4.864 12.014 1.00 91.19 234 PHE B C 1
ATOM 3537 O O . PHE B 2 143 ? 130.636 4.936 10.893 1.00 89.59 234 PHE B O 1
ATOM 3545 N N . GLN B 2 144 ? 130.816 3.930 12.905 1.00 81.44 235 GLN B N 1
ATOM 3546 C CA . GLN B 2 144 ? 129.837 2.892 12.621 1.00 83.41 235 GLN B CA 1
ATOM 3547 C C . GLN B 2 144 ? 128.475 3.495 12.304 1.00 79.30 235 GLN B C 1
ATOM 3548 O O . GLN B 2 144 ? 127.757 2.993 11.442 1.00 79.04 235 GLN B O 1
ATOM 3554 N N . TYR B 2 145 ? 128.136 4.581 12.990 1.00 78.22 236 TYR B N 1
ATOM 3555 C CA . TYR B 2 145 ? 126.873 5.261 12.747 1.00 80.14 236 TYR B CA 1
ATOM 3556 C C . TYR B 2 145 ? 126.856 5.871 11.352 1.00 82.15 236 TYR B C 1
ATOM 3557 O O . TYR B 2 145 ? 125.839 5.823 10.652 1.00 75.52 236 TYR B O 1
ATOM 3566 N N . ALA B 2 146 ? 127.991 6.441 10.958 1.00 77.23 237 ALA B N 1
ATOM 3567 C CA . ALA B 2 146 ? 128.143 7.016 9.627 1.00 80.81 237 ALA B CA 1
ATOM 3568 C C . ALA B 2 146 ? 127.966 5.948 8.564 1.00 87.16 237 ALA B C 1
ATOM 3569 O O . ALA B 2 146 ? 127.191 6.110 7.620 1.00 83.65 237 ALA B O 1
ATOM 3571 N N . TYR B 2 147 ? 128.688 4.847 8.740 1.00 82.48 238 TYR B N 1
ATOM 3572 C CA . TYR B 2 147 ? 128.799 3.821 7.715 1.00 88.67 238 TYR B CA 1
ATOM 3573 C C . TYR B 2 147 ? 127.588 2.893 7.644 1.00 93.65 238 TYR B C 1
ATOM 3574 O O . TYR B 2 147 ? 127.054 2.641 6.561 1.00 97.03 238 TYR B O 1
ATOM 3583 N N . PHE B 2 148 ? 127.156 2.388 8.796 1.00 87.40 239 PHE B N 1
ATOM 3584 C CA . PHE B 2 148 ? 126.099 1.380 8.827 1.00 85.03 239 PHE B CA 1
ATOM 3585 C C . PHE B 2 148 ? 124.693 1.958 8.860 1.00 86.20 239 PHE B C 1
ATOM 3586 O O . PHE B 2 148 ? 123.793 1.433 8.206 1.00 92.00 239 PHE B O 1
ATOM 3594 N N . ARG B 2 149 ? 124.494 3.028 9.621 1.00 78.88 240 ARG B N 1
ATOM 3595 C CA . ARG B 2 149 ? 123.148 3.563 9.765 1.00 75.26 240 ARG B CA 1
ATOM 3596 C C . ARG B 2 149 ? 122.849 4.745 8.842 1.00 74.16 240 ARG B C 1
ATOM 3597 O O . ARG B 2 149 ? 121.715 4.915 8.408 1.00 76.71 240 ARG B O 1
ATOM 3605 N N . MET B 2 150 ? 123.857 5.554 8.535 1.00 82.75 241 MET B N 1
ATOM 3606 C CA . MET B 2 150 ? 123.662 6.645 7.585 1.00 79.00 241 MET B CA 1
ATOM 3607 C C . MET B 2 150 ? 123.976 6.207 6.158 1.00 80.08 241 MET B C 1
ATOM 3608 O O . MET B 2 150 ? 123.473 6.787 5.194 1.00 75.41 241 MET B O 1
ATOM 3613 N N . GLY B 2 151 ? 124.801 5.172 6.033 1.00 77.49 242 GLY B N 1
ATOM 3614 C CA . GLY B 2 151 ? 125.160 4.634 4.735 1.00 78.48 242 GLY B CA 1
ATOM 3615 C C . GLY B 2 151 ? 126.105 5.549 3.991 1.00 88.10 242 GLY B C 1
ATOM 3616 O O . GLY B 2 151 ? 126.007 5.713 2.776 1.00 96.33 242 GLY B O 1
ATOM 3617 N N . ILE B 2 152 ? 127.021 6.159 4.732 1.00 84.68 243 ILE B N 1
ATOM 3618 C CA . ILE B 2 152 ? 128.060 6.975 4.133 1.00 80.29 243 ILE B CA 1
ATOM 3619 C C . ILE B 2 152 ? 129.335 6.155 4.071 1.00 83.12 243 ILE B C 1
ATOM 3620 O O . ILE B 2 152 ? 129.786 5.625 5.085 1.00 82.86 243 ILE B O 1
ATOM 3625 N N . LYS B 2 153 ? 129.908 6.042 2.879 1.00 83.99 244 LYS B N 1
ATOM 3626 C CA . LYS B 2 153 ? 131.143 5.290 2.711 1.00 88.84 244 LYS B CA 1
ATOM 3627 C C . LYS B 2 153 ? 132.361 6.150 3.033 1.00 89.02 244 LYS B C 1
ATOM 3628 O O . LYS B 2 153 ? 132.276 7.378 3.084 1.00 86.14 244 LYS B O 1
ATOM 3632 N N . HIS B 2 154 ? 133.487 5.483 3.251 1.00 87.56 245 HIS B N 1
ATOM 3633 C CA . HIS B 2 154 ? 134.715 6.114 3.731 1.00 99.87 245 HIS B CA 1
ATOM 3634 C C . HIS B 2 154 ? 135.100 7.463 3.077 1.00 96.95 245 HIS B C 1
ATOM 3635 O O . HIS B 2 154 ? 135.336 8.436 3.795 1.00 88.23 245 HIS B O 1
ATOM 3642 N N . PRO B 2 155 ? 135.142 7.534 1.727 1.00 93.79 246 PRO B N 1
ATOM 3643 C CA . PRO B 2 155 ? 135.587 8.786 1.094 1.00 96.05 246 PRO B CA 1
ATOM 3644 C C . PRO B 2 155 ? 134.723 9.993 1.446 1.00 95.96 246 PRO B C 1
ATOM 3645 O O . PRO B 2 155 ? 135.249 11.095 1.576 1.00 98.35 246 PRO B O 1
ATOM 3649 N N . ASP B 2 156 ? 133.419 9.791 1.594 1.00 94.76 247 ASP B N 1
ATOM 3650 C CA . ASP B 2 156 ? 132.535 10.880 1.990 1.00 95.98 247 ASP B CA 1
ATOM 3651 C C . ASP B 2 156 ? 132.642 11.177 3.488 1.00 92.67 247 ASP B C 1
ATOM 3652 O O . ASP B 2 156 ? 132.439 12.314 3.916 1.00 83.90 247 ASP B O 1
ATOM 3657 N N . ILE B 2 157 ? 132.966 10.156 4.280 1.00 84.53 248 ILE B N 1
ATOM 3658 C CA . ILE B 2 157 ? 133.159 10.338 5.718 1.00 83.78 248 ILE B CA 1
ATOM 3659 C C . ILE B 2 157 ? 134.359 11.247 5.986 1.00 91.20 248 ILE B C 1
ATOM 3660 O O . ILE B 2 157 ? 134.376 12.001 6.961 1.00 91.48 248 ILE B O 1
ATOM 3665 N N . VAL B 2 158 ? 135.360 11.181 5.112 1.00 93.06 249 VAL B N 1
ATOM 3666 C CA . VAL B 2 158 ? 136.521 12.055 5.235 1.00 88.27 249 VAL B CA 1
ATOM 3667 C C . VAL B 2 158 ? 136.321 13.382 4.495 1.00 88.52 249 VAL B C 1
ATOM 3668 O O . VAL B 2 158 ? 136.632 14.445 5.037 1.00 89.75 249 VAL B O 1
ATOM 3672 N N . LYS B 2 159 ? 135.783 13.320 3.276 1.00 88.69 250 LYS B N 1
ATOM 3673 C CA . LYS B 2 159 ? 135.525 14.521 2.474 1.00 99.44 250 LYS B CA 1
ATOM 3674 C C . LYS B 2 159 ? 134.676 15.518 3.252 1.00 92.83 250 LYS B C 1
ATOM 3675 O O . LYS B 2 159 ? 135.108 16.639 3.518 1.00 98.37 250 LYS B O 1
ATOM 3677 N N . SER B 2 160 ? 133.465 15.109 3.610 1.00 88.62 251 SER B N 1
ATOM 3678 C CA . SER B 2 160 ? 132.726 15.822 4.633 1.00 89.89 251 SER B CA 1
ATOM 3679 C C . SER B 2 160 ? 133.524 15.564 5.896 1.00 102.07 251 SER B C 1
ATOM 3680 O O . SER B 2 160 ? 133.973 14.447 6.122 1.00 108.25 251 SER B O 1
ATOM 3683 N N . GLU B 2 161 ? 133.722 16.583 6.718 1.00 99.45 252 GLU B N 1
ATOM 3684 C CA . GLU B 2 161 ? 134.533 16.404 7.916 1.00 88.70 252 GLU B CA 1
ATOM 3685 C C . GLU B 2 161 ? 133.697 15.832 9.064 1.00 90.74 252 GLU B C 1
ATOM 3686 O O . GLU B 2 161 ? 133.727 16.334 10.187 1.00 82.95 252 GLU B O 1
ATOM 3692 N N . TYR B 2 162 ? 132.976 14.756 8.747 1.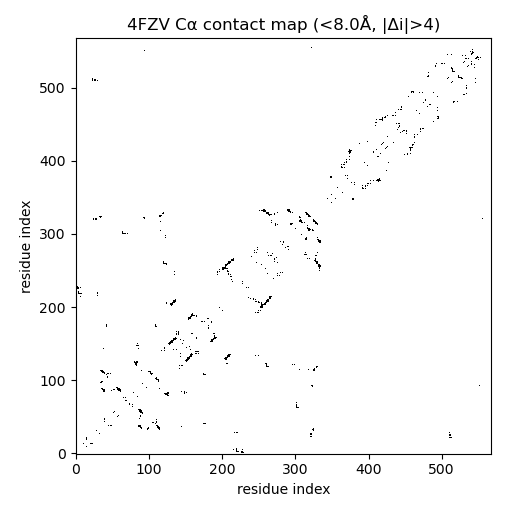00 82.04 253 TYR B N 1
ATOM 3693 C CA . TYR B 2 162 ? 132.010 14.105 9.633 1.00 80.57 253 TYR B CA 1
ATOM 3694 C C . TYR B 2 162 ? 132.529 13.821 11.041 1.00 87.97 253 TYR B C 1
ATOM 3695 O O . TYR B 2 162 ? 131.840 14.088 12.025 1.00 79.88 253 TYR B O 1
ATOM 3704 N N . LEU B 2 163 ? 133.743 13.281 11.134 1.00 82.37 254 LEU B N 1
ATOM 3705 C CA . LEU B 2 163 ? 134.257 12.804 12.418 1.00 82.95 254 LEU B CA 1
ATOM 3706 C C . LEU B 2 163 ? 134.535 13.929 13.419 1.00 83.42 254 LEU B C 1
ATOM 3707 O O . LEU B 2 163 ? 134.800 13.677 14.590 1.00 83.91 254 LEU B O 1
ATOM 3712 N N . GLN B 2 164 ? 134.439 15.166 12.945 1.00 84.47 255 GLN B N 1
ATOM 3713 C CA . GLN B 2 164 ? 134.621 16.358 13.769 1.00 84.03 255 GLN B CA 1
ATOM 3714 C C . GLN B 2 164 ? 133.413 16.659 14.668 1.00 82.58 255 GLN B C 1
ATOM 3715 O O . GLN B 2 164 ? 133.543 17.294 15.717 1.00 83.19 255 GLN B O 1
ATOM 3721 N N . TYR B 2 165 ? 132.238 16.189 14.266 1.00 80.82 256 TYR B N 1
ATOM 3722 C CA . TYR B 2 165 ? 131.007 16.515 14.990 1.00 79.42 256 TYR B CA 1
ATOM 3723 C C . TYR B 2 165 ? 130.700 15.567 16.138 1.00 79.12 256 TYR B C 1
ATOM 3724 O O . TYR B 2 165 ? 130.978 14.376 16.062 1.00 79.30 256 TYR B O 1
ATOM 3733 N N . SER B 2 166 ? 130.124 16.106 17.205 1.00 78.86 257 SER B N 1
ATOM 3734 C CA . SER B 2 166 ? 129.672 15.270 18.306 1.00 60.49 257 SER B CA 1
ATOM 3735 C C . SER B 2 166 ? 128.638 14.267 17.802 1.00 57.33 257 SER B C 1
ATOM 3736 O O . SER B 2 166 ? 127.865 14.553 16.882 1.00 61.52 257 SER B O 1
ATOM 3739 N N . LEU B 2 167 ? 128.642 13.087 18.402 1.00 81.85 258 LEU B N 1
ATOM 3740 C CA . LEU B 2 167 ? 127.721 12.035 18.022 1.00 70.73 258 LEU B CA 1
ATOM 3741 C C . LEU B 2 167 ? 126.282 12.442 18.359 1.00 69.65 258 LEU B C 1
ATOM 3742 O O . LEU B 2 167 ? 125.324 11.975 17.739 1.00 57.69 258 LEU B O 1
ATOM 3747 N N . THR B 2 168 ? 126.139 13.332 19.335 1.00 69.24 259 THR B N 1
ATOM 3748 C CA . THR B 2 168 ? 124.835 13.880 19.685 1.00 66.86 259 THR B CA 1
ATOM 3749 C C . THR B 2 168 ? 124.301 14.771 18.566 1.00 66.95 259 THR B C 1
ATOM 3750 O O . THR B 2 168 ? 123.115 14.715 18.233 1.00 61.67 259 THR B O 1
ATOM 3754 N N . LYS B 2 169 ? 125.179 15.582 17.977 1.00 61.63 260 LYS B N 1
ATOM 3755 C CA . LYS B 2 169 ? 124.780 16.455 16.878 1.00 59.01 260 LYS B CA 1
ATOM 3756 C C . LYS B 2 169 ? 124.386 15.623 15.669 1.00 64.86 260 LYS B C 1
ATOM 3757 O O . LYS B 2 169 ? 123.353 15.870 15.031 1.00 55.91 260 LYS B O 1
ATOM 3763 N N . ILE B 2 170 ? 125.212 14.628 15.367 1.00 54.89 261 ILE B N 1
ATOM 3764 C CA . ILE B 2 170 ? 124.933 13.697 14.281 1.00 54.13 261 ILE B CA 1
ATOM 3765 C C . ILE B 2 170 ? 123.568 13.011 14.445 1.00 55.19 261 ILE B C 1
ATOM 3766 O O . ILE B 2 170 ? 122.723 13.084 13.557 1.00 56.02 261 ILE B O 1
ATOM 3771 N N . LYS B 2 171 ? 123.354 12.358 15.583 1.00 52.87 262 LYS B N 1
ATOM 3772 C CA . LYS B 2 171 ? 122.093 11.650 15.830 1.00 53.73 262 LYS B CA 1
ATOM 3773 C C . LYS B 2 171 ? 120.883 12.580 15.833 1.00 50.58 262 LYS B C 1
ATOM 3774 O O . LYS B 2 171 ? 119.850 12.265 15.246 1.00 50.78 262 LYS B O 1
ATOM 3780 N N . GLN B 2 172 ? 121.010 13.734 16.475 1.00 50.47 263 GLN B N 1
ATOM 3781 C CA . GLN B 2 172 ? 119.894 14.673 16.527 1.00 53.87 263 GLN B CA 1
ATOM 3782 C C . GLN B 2 172 ? 119.451 15.108 15.140 1.00 55.17 263 GLN B C 1
ATOM 3783 O O . GLN B 2 172 ? 118.281 14.997 14.795 1.00 49.85 263 GLN B O 1
ATOM 3789 N N . ARG B 2 173 ? 120.394 15.590 14.339 1.00 53.26 264 ARG B N 1
ATOM 3790 C CA . ARG B 2 173 ? 120.062 16.087 13.010 1.00 54.48 264 ARG B CA 1
ATOM 3791 C C . ARG B 2 173 ? 119.706 14.972 12.035 1.00 52.96 264 ARG B C 1
ATOM 3792 O O . ARG B 2 173 ? 118.765 15.111 11.253 1.00 54.63 264 ARG B O 1
ATOM 3800 N N . HIS B 2 174 ? 120.444 13.867 12.078 1.00 51.22 265 HIS B N 1
ATOM 3801 C CA . HIS B 2 174 ? 120.148 12.763 11.170 1.00 55.65 265 HIS B CA 1
ATOM 3802 C C . HIS B 2 174 ? 118.816 12.077 11.461 1.00 53.43 265 HIS B C 1
ATOM 3803 O O . HIS B 2 174 ? 118.047 11.796 10.548 1.00 47.83 265 HIS B O 1
ATOM 3810 N N . ILE B 2 175 ? 118.554 11.780 12.727 1.00 55.10 266 ILE B N 1
ATOM 3811 C CA . ILE B 2 175 ? 117.341 11.054 13.060 1.00 50.56 266 ILE B CA 1
ATOM 3812 C C . ILE B 2 175 ? 116.122 11.942 12.821 1.00 44.37 266 ILE B C 1
ATOM 3813 O O . ILE B 2 175 ? 115.082 11.464 12.370 1.00 42.55 266 ILE B O 1
ATOM 3818 N N . TYR B 2 176 ? 116.271 13.239 13.080 1.00 42.64 267 TYR B N 1
ATOM 3819 C CA . TYR B 2 176 ? 115.218 14.203 12.761 1.00 43.70 267 TYR B CA 1
ATOM 3820 C C . TYR B 2 176 ? 114.859 14.133 11.279 1.00 49.62 267 TYR B C 1
ATOM 3821 O O . TYR B 2 176 ? 113.686 14.025 10.917 1.00 43.65 267 TYR B O 1
ATOM 3830 N N . LEU B 2 177 ? 115.882 14.188 10.425 1.00 43.90 268 LEU B N 1
ATOM 3831 C CA . LEU B 2 177 ? 115.672 14.140 8.986 1.00 45.43 268 LEU B CA 1
ATOM 3832 C C . LEU B 2 177 ? 115.027 12.822 8.590 1.00 45.80 268 LEU B C 1
ATOM 3833 O O . LEU B 2 177 ? 114.129 12.790 7.762 1.00 46.57 268 LEU B O 1
ATOM 3838 N N . GLU B 2 178 ? 115.494 11.735 9.193 1.00 45.72 269 GLU B N 1
ATOM 3839 C CA . GLU B 2 178 ? 114.968 10.414 8.871 1.00 52.31 269 GLU B CA 1
ATOM 3840 C C . GLU B 2 178 ? 113.470 10.295 9.196 1.00 55.25 269 GLU B C 1
ATOM 3841 O O . GLU B 2 178 ? 112.683 9.756 8.410 1.00 46.69 269 GLU B O 1
ATOM 3847 N N . ARG B 2 179 ? 113.074 10.803 10.361 1.00 43.47 270 ARG B N 1
ATOM 3848 C CA . ARG B 2 179 ? 111.674 10.710 10.765 1.00 42.58 270 ARG B CA 1
ATOM 3849 C C . ARG B 2 179 ? 110.808 11.710 10.003 1.00 42.60 270 ARG B C 1
ATOM 3850 O O . ARG B 2 179 ? 109.624 11.460 9.759 1.00 42.89 270 ARG B O 1
ATOM 3858 N N . LEU B 2 180 ? 111.407 12.834 9.608 1.00 42.74 271 LEU B N 1
ATOM 3859 C CA . LEU B 2 180 ? 110.727 13.782 8.712 1.00 47.79 271 LEU B CA 1
ATOM 3860 C C . LEU B 2 180 ? 110.539 13.183 7.319 1.00 53.29 271 LEU B C 1
ATOM 3861 O O . LEU B 2 180 ? 109.753 13.684 6.508 1.00 47.41 271 LEU B O 1
ATOM 3866 N N . GLY B 2 181 ? 111.277 12.116 7.033 1.00 47.10 272 GLY B N 1
ATOM 3867 C CA . GLY B 2 181 ? 111.215 11.499 5.721 1.00 50.08 272 GLY B CA 1
ATOM 3868 C C . GLY B 2 181 ? 112.162 12.171 4.741 1.00 52.14 272 GLY B C 1
ATOM 3869 O O . GLY B 2 181 ? 112.106 11.894 3.546 1.00 55.26 272 GLY B O 1
ATOM 3870 N N . ARG B 2 182 ? 113.038 13.036 5.253 1.00 50.89 273 ARG B N 1
ATOM 3871 C CA . ARG B 2 182 ? 113.913 13.859 4.413 1.00 67.17 273 ARG B CA 1
ATOM 3872 C C . ARG B 2 182 ? 115.324 13.293 4.267 1.00 67.58 273 ARG B C 1
ATOM 3873 O O . ARG B 2 182 ? 116.156 13.858 3.559 1.00 73.94 273 ARG B O 1
ATOM 3881 N N . TYR B 2 183 ? 115.595 12.19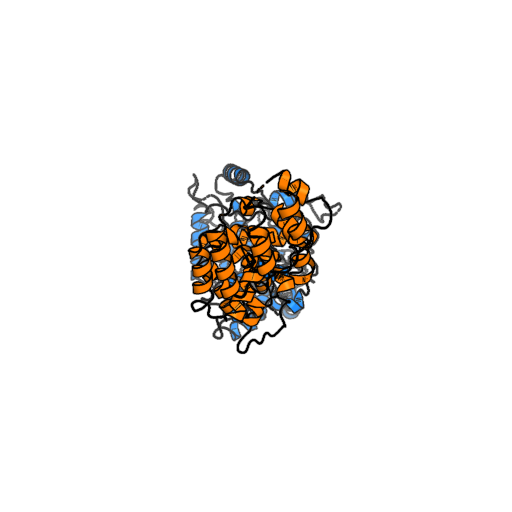0 4.956 1.00 57.39 274 TYR B N 1
ATOM 3882 C CA . TYR B 2 183 ? 116.847 11.469 4.766 1.00 55.98 274 TYR B CA 1
ATOM 3883 C C . TYR B 2 183 ? 116.563 9.985 4.592 1.00 55.86 274 TYR B C 1
ATOM 3884 O O . TYR B 2 183 ? 115.914 9.365 5.428 1.00 54.32 274 TYR B O 1
ATOM 3893 N N . GLN B 2 184 ? 117.059 9.411 3.506 1.00 59.31 275 GLN B N 1
ATOM 3894 C CA . GLN B 2 184 ? 116.836 7.997 3.259 1.00 64.59 275 GLN B CA 1
ATOM 3895 C C . GLN B 2 184 ? 118.163 7.243 3.247 1.00 73.99 275 GLN B C 1
ATOM 3896 O O . GLN B 2 184 ? 119.125 7.670 2.602 1.00 71.03 275 GLN B O 1
ATOM 3902 N N . THR B 2 185 ? 118.216 6.133 3.977 1.00 72.24 276 THR B N 1
ATOM 3903 C CA . THR B 2 185 ? 119.398 5.284 3.975 1.00 79.18 276 THR B CA 1
ATOM 3904 C C . THR B 2 185 ? 119.552 4.679 2.588 1.00 77.60 276 THR B C 1
ATOM 3905 O O . THR B 2 185 ? 118.621 4.048 2.088 1.00 71.30 276 THR B O 1
ATOM 3909 N N . PRO B 2 186 ? 120.724 4.879 1.961 1.00 80.23 277 PRO B N 1
ATOM 3910 C CA . PRO B 2 186 ? 121.055 4.288 0.660 1.00 82.06 277 PRO B CA 1
ATOM 3911 C C . PRO B 2 186 ? 120.760 2.794 0.681 1.00 96.16 277 PRO B C 1
ATOM 3912 O O . PRO B 2 186 ? 121.016 2.157 1.702 1.00 90.22 277 PRO B O 1
ATOM 3916 N N . ASP B 2 187 ? 120.224 2.244 -0.408 1.00 111.02 278 ASP B N 1
ATOM 3917 C CA . ASP B 2 187 ? 119.621 0.915 -0.327 1.00 120.48 278 ASP B CA 1
ATOM 3918 C C . ASP B 2 187 ? 120.641 -0.211 -0.418 1.00 123.17 278 ASP B C 1
ATOM 3919 O O . ASP B 2 187 ? 121.027 -0.797 0.592 1.00 129.46 278 ASP B O 1
ATOM 3921 N N . LYS B 2 188 ? 121.076 -0.500 -1.636 1.00 117.85 279 LYS B N 1
ATOM 3922 C CA . LYS B 2 188 ? 122.213 -1.374 -1.887 1.00 123.21 279 LYS B CA 1
ATOM 3923 C C . LYS B 2 188 ? 122.819 -0.820 -3.159 1.00 131.40 279 LYS B C 1
ATOM 3924 O O . LYS B 2 188 ? 122.079 -0.510 -4.094 1.00 137.92 279 LYS B O 1
ATOM 3926 N N . LYS B 2 189 ? 124.145 -0.696 -3.193 1.00 129.34 280 LYS B N 1
ATOM 3927 C CA . LYS B 2 189 ? 124.847 0.094 -4.211 1.00 131.54 280 LYS B CA 1
ATOM 3928 C C . LYS B 2 189 ? 124.665 1.599 -3.974 1.00 125.38 280 LYS B C 1
ATOM 3929 O O . LYS B 2 189 ? 125.173 2.427 -4.733 1.00 131.71 280 LYS B O 1
ATOM 3931 N N . GLY B 2 190 ? 123.909 1.943 -2.935 1.00 115.52 281 GLY B N 1
ATOM 3932 C CA . GLY B 2 190 ? 123.817 3.316 -2.477 1.00 103.33 281 GLY B CA 1
ATOM 3933 C C . GLY B 2 190 ? 122.768 4.154 -3.176 1.00 98.34 281 GLY B C 1
ATOM 3934 O O . GLY B 2 190 ? 122.940 5.361 -3.339 1.00 92.27 281 GLY B O 1
ATOM 3935 N N . GLN B 2 191 ? 121.678 3.518 -3.589 1.00 94.42 282 GLN B N 1
ATOM 3936 C CA . GLN B 2 191 ? 120.589 4.236 -4.235 1.00 94.81 282 GLN B CA 1
ATOM 3937 C C . GLN B 2 191 ? 119.506 4.628 -3.233 1.00 97.49 282 GLN B C 1
ATOM 3938 O O . GLN B 2 191 ? 119.084 3.812 -2.416 1.00 96.23 282 GLN B O 1
ATOM 3940 N N . THR B 2 192 ? 119.074 5.884 -3.290 1.00 93.57 283 THR B N 1
ATOM 3941 C CA . THR B 2 192 ? 117.860 6.309 -2.603 1.00 89.07 283 THR B CA 1
ATOM 3942 C C . THR B 2 192 ? 116.847 6.768 -3.647 1.00 90.83 283 THR B C 1
ATOM 3943 O O . THR B 2 192 ? 117.218 7.118 -4.769 1.00 90.52 283 THR B O 1
ATOM 3947 N N . GLN B 2 193 ? 115.570 6.763 -3.277 1.00 92.46 284 GLN B N 1
ATOM 3948 C CA . GLN B 2 193 ? 114.507 7.192 -4.180 1.00 97.04 284 GLN B CA 1
ATOM 3949 C C . GLN B 2 193 ? 114.543 8.708 -4.369 1.00 94.53 284 GLN B C 1
ATOM 3950 O O . GLN B 2 193 ? 114.082 9.233 -5.381 1.00 102.85 284 GLN B O 1
ATOM 3952 N N . ILE B 2 194 ? 115.102 9.394 -3.379 1.00 82.91 285 ILE B N 1
ATOM 3953 C CA . ILE B 2 194 ? 115.227 10.847 -3.366 1.00 81.30 285 ILE B CA 1
ATOM 3954 C C . ILE B 2 194 ? 116.628 11.147 -2.826 1.00 86.00 285 ILE B C 1
ATOM 3955 O O . ILE B 2 194 ? 117.032 10.570 -1.822 1.00 77.01 285 ILE B O 1
ATOM 3960 N N . PRO B 2 195 ? 117.377 12.036 -3.501 1.00 102.03 286 PRO B N 1
ATOM 3961 C CA . PRO B 2 195 ? 118.845 12.127 -3.387 1.00 109.52 286 PRO B CA 1
ATOM 3962 C C . PRO B 2 195 ? 119.502 12.262 -2.002 1.00 98.22 286 PRO B C 1
ATOM 3963 O O . PRO B 2 195 ? 120.670 11.880 -1.911 1.00 111.40 286 PRO B O 1
ATOM 3967 N N . ASN B 2 196 ? 118.788 12.760 -0.991 1.00 74.25 287 ASN B N 1
ATOM 3968 C CA . ASN B 2 196 ? 119.339 13.151 0.329 1.00 78.28 287 ASN B CA 1
ATOM 3969 C C . ASN B 2 196 ? 120.023 14.513 0.309 1.00 71.22 287 ASN B C 1
ATOM 3970 O O . ASN B 2 196 ? 120.551 14.930 -0.712 1.00 72.74 287 ASN B O 1
ATOM 3975 N N . PRO B 2 197 ? 120.030 15.209 1.454 1.00 71.10 288 PRO B N 1
ATOM 3976 C CA . PRO B 2 197 ? 120.743 16.488 1.497 1.00 66.35 288 PRO B CA 1
ATOM 3977 C C . PRO B 2 197 ? 122.252 16.271 1.525 1.00 77.12 288 PRO B C 1
ATOM 3978 O O . PRO B 2 197 ? 122.709 15.197 1.927 1.00 73.66 288 PRO B O 1
ATOM 3982 N N . LEU B 2 198 ? 123.011 17.277 1.100 1.00 74.10 289 LEU B N 1
ATOM 3983 C CA . LEU B 2 198 ? 124.464 17.242 1.234 1.00 81.84 289 LEU B CA 1
ATOM 3984 C C . LEU B 2 198 ? 124.816 17.112 2.711 1.00 75.92 289 LEU B C 1
ATOM 3985 O O . LEU B 2 198 ? 124.146 17.692 3.559 1.00 74.41 289 LEU B O 1
ATOM 3990 N N . LEU B 2 199 ? 125.858 16.344 3.013 1.00 69.61 290 LEU B N 1
ATOM 3991 C CA . LEU B 2 199 ? 126.274 16.120 4.393 1.00 67.12 290 LEU B CA 1
ATOM 3992 C C . LEU B 2 199 ? 126.611 17.435 5.085 1.00 72.01 290 LEU B C 1
ATOM 3993 O O . LEU B 2 199 ? 126.366 17.592 6.279 1.00 70.24 290 LEU B O 1
ATOM 3998 N N . LYS B 2 200 ? 127.166 18.380 4.332 1.00 70.16 291 LYS B N 1
ATOM 3999 C CA . LYS B 2 200 ? 127.502 19.685 4.890 1.00 71.25 291 LYS B CA 1
ATOM 4000 C C . LYS B 2 200 ? 126.253 20.480 5.278 1.00 71.44 291 LYS B C 1
ATOM 4001 O O . LYS B 2 200 ? 126.260 21.205 6.270 1.00 72.85 291 LYS B O 1
ATOM 4007 N N . ASP B 2 201 ? 125.182 20.332 4.503 1.00 72.02 292 ASP B N 1
ATOM 4008 C CA . ASP B 2 201 ? 123.936 21.042 4.775 1.00 69.70 292 ASP B CA 1
ATOM 4009 C C . ASP B 2 201 ? 123.198 20.424 5.954 1.00 66.45 292 ASP B C 1
ATOM 4010 O O . ASP B 2 201 ? 122.239 20.997 6.471 1.00 66.01 292 ASP B O 1
ATOM 4015 N N . ILE B 2 202 ? 123.650 19.245 6.362 1.00 60.75 293 ILE B N 1
ATOM 4016 C CA . ILE B 2 202 ? 123.131 18.588 7.548 1.00 60.01 293 ILE B CA 1
ATOM 4017 C C . ILE B 2 202 ? 123.957 18.963 8.780 1.00 66.61 293 ILE B C 1
ATOM 4018 O O . ILE B 2 202 ? 123.415 19.440 9.772 1.00 63.15 293 ILE B O 1
ATOM 4023 N N . LEU B 2 203 ? 125.274 18.782 8.698 1.00 66.94 294 LEU B N 1
ATOM 4024 C CA . LEU B 2 203 ? 126.139 18.883 9.875 1.00 66.31 294 LEU B CA 1
ATOM 4025 C C . LEU B 2 203 ? 126.947 20.181 10.010 1.00 73.19 294 LEU B C 1
ATOM 4026 O O . LEU B 2 203 ? 127.224 20.622 11.123 1.00 76.42 294 LEU B O 1
ATOM 4031 N N . ARG B 2 204 ? 127.346 20.784 8.894 1.00 77.67 295 ARG B N 1
ATOM 4032 C CA . ARG B 2 204 ? 128.235 21.946 8.958 1.00 78.74 295 ARG B CA 1
ATOM 4033 C C . ARG B 2 204 ? 127.504 23.236 9.323 1.00 75.58 295 ARG B C 1
ATOM 4034 O O . ARG B 2 204 ? 127.985 24.026 10.135 1.00 72.94 295 ARG B O 1
ATOM 4042 N N . VAL B 2 205 ? 126.336 23.436 8.722 1.00 71.34 296 VAL B N 1
ATOM 4043 C CA . VAL B 2 205 ? 125.591 24.678 8.878 1.00 67.76 296 VAL B CA 1
ATOM 4044 C C . VAL B 2 205 ? 125.080 24.878 10.302 1.00 69.49 296 VAL B C 1
ATOM 4045 O O . VAL B 2 205 ? 125.005 23.932 11.086 1.00 67.24 296 VAL B O 1
ATOM 4049 N N . SER B 2 206 ? 124.729 26.117 10.631 1.00 67.22 297 SER B N 1
ATOM 4050 C CA . SER B 2 206 ? 124.169 26.426 11.937 1.00 67.04 297 SER B CA 1
ATOM 4051 C C . SER B 2 206 ? 122.829 25.719 12.098 1.00 71.51 297 SER B C 1
ATOM 4052 O O . SER B 2 206 ? 122.227 25.259 11.121 1.00 60.81 297 SER B O 1
ATOM 4055 N N . GLU B 2 207 ? 122.354 25.633 13.332 1.00 63.95 298 GLU B N 1
ATOM 4056 C CA . GLU B 2 207 ? 121.104 24.946 13.575 1.00 62.00 298 GLU B CA 1
ATOM 4057 C C . GLU B 2 207 ? 119.970 25.677 12.868 1.00 64.28 298 GLU B C 1
ATOM 4058 O O . GLU B 2 207 ? 119.115 25.047 12.253 1.00 55.19 298 GLU B O 1
ATOM 4064 N N . ALA B 2 208 ? 119.999 27.007 12.924 1.00 63.73 299 ALA B N 1
ATOM 4065 C CA . ALA B 2 208 ? 118.957 27.829 12.312 1.00 63.28 299 ALA B CA 1
ATOM 4066 C C . ALA B 2 208 ? 11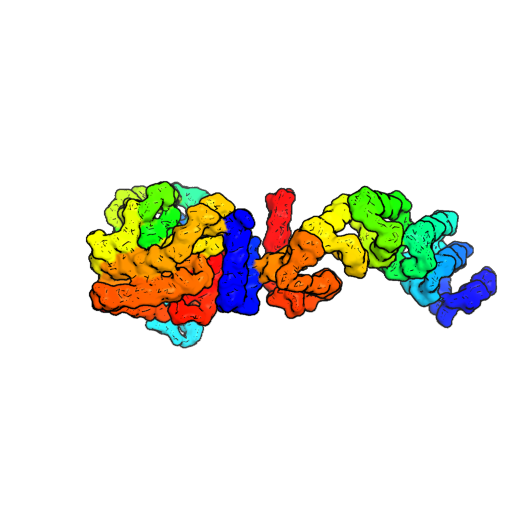8.877 27.613 10.801 1.00 66.22 299 ALA B C 1
ATOM 4067 O O . ALA B 2 208 ? 117.790 27.563 10.226 1.00 71.47 299 ALA B O 1
ATOM 4069 N N . GLU B 2 209 ? 120.032 27.461 10.166 1.00 62.75 300 GLU B N 1
ATOM 4070 C CA . GLU B 2 209 ? 120.084 27.235 8.725 1.00 66.25 300 GLU B CA 1
ATOM 4071 C C . GLU B 2 209 ? 119.619 25.828 8.350 1.00 66.69 300 GLU B C 1
ATOM 4072 O O . GLU B 2 209 ? 118.893 25.644 7.373 1.00 67.26 300 GLU B O 1
ATOM 4078 N N . PHE B 2 210 ? 120.058 24.846 9.133 1.00 62.37 301 PHE B N 1
ATOM 4079 C CA . PHE B 2 210 ? 119.639 23.454 8.992 1.00 56.08 301 PHE B CA 1
ATOM 4080 C C . PHE B 2 210 ? 118.118 23.327 9.036 1.00 59.38 301 PHE B C 1
ATOM 4081 O O . PHE B 2 210 ? 117.513 22.645 8.210 1.00 57.81 301 PHE B O 1
ATOM 4089 N N . LEU B 2 211 ? 117.507 23.999 10.004 1.00 53.28 302 LEU B N 1
ATOM 4090 C CA . LEU B 2 211 ? 116.069 23.930 10.200 1.00 55.31 302 LEU B CA 1
ATOM 4091 C C . LEU B 2 211 ? 115.323 24.725 9.137 1.00 58.09 302 LEU B C 1
ATOM 4092 O O . LEU B 2 211 ? 114.201 24.380 8.771 1.00 55.82 302 LEU B O 1
ATOM 4097 N N . ALA B 2 212 ? 115.952 25.787 8.645 1.00 63.78 303 ALA B N 1
ATOM 4098 C CA . ALA B 2 212 ? 115.337 26.639 7.632 1.00 59.16 303 ALA B CA 1
ATOM 4099 C C . ALA B 2 212 ? 115.381 26.006 6.246 1.00 62.69 303 ALA B C 1
ATOM 4100 O O . ALA B 2 212 ? 114.420 26.097 5.486 1.00 73.10 303 ALA B O 1
ATOM 4102 N N . ARG B 2 213 ? 116.491 25.352 5.921 1.00 67.35 304 ARG B N 1
ATOM 4103 C CA . ARG B 2 213 ? 116.724 24.919 4.544 1.00 68.34 304 ARG B CA 1
ATOM 4104 C C . ARG B 2 213 ? 116.705 23.409 4.315 1.00 70.19 304 ARG B C 1
ATOM 4105 O O . ARG B 2 213 ? 116.398 22.959 3.212 1.00 63.11 304 ARG B O 1
ATOM 4108 N N . THR B 2 214 ? 117.036 22.624 5.335 1.00 63.64 305 THR B N 1
ATOM 4109 C CA . THR B 2 214 ? 117.131 21.179 5.141 1.00 65.30 305 THR B CA 1
ATOM 4110 C C . THR B 2 214 ? 116.022 20.401 5.848 1.00 58.02 305 THR B C 1
ATOM 4111 O O . THR B 2 214 ? 115.284 19.662 5.207 1.00 55.69 305 THR B O 1
ATOM 4115 N N . ALA B 2 215 ? 115.896 20.567 7.159 1.00 51.32 306 ALA B N 1
ATOM 4116 C CA . ALA B 2 215 ? 114.814 19.908 7.888 1.00 48.70 306 ALA B CA 1
ATOM 4117 C C . ALA B 2 215 ? 113.470 20.560 7.571 1.00 56.45 306 ALA B C 1
ATOM 4118 O O . ALA B 2 215 ? 112.434 19.890 7.541 1.00 53.03 306 ALA B O 1
ATOM 4120 N N . CYS B 2 216 ? 113.502 21.868 7.332 1.00 55.74 307 CYS B N 1
ATOM 4121 C CA . CYS B 2 216 ? 112.306 22.638 6.988 1.00 59.79 307 CYS B CA 1
ATOM 4122 C C . CYS B 2 216 ? 111.221 22.545 8.053 1.00 56.26 307 CYS B C 1
ATOM 4123 O O . CYS B 2 216 ? 110.079 22.214 7.754 1.00 56.09 307 CYS B O 1
ATOM 4126 N N . THR B 2 217 ? 111.590 22.818 9.300 1.00 53.92 308 THR B N 1
ATOM 4127 C CA . THR B 2 217 ? 110.621 22.887 10.391 1.00 46.48 308 THR B CA 1
ATOM 4128 C C . THR B 2 217 ? 110.951 24.088 11.258 1.00 55.38 308 THR B C 1
ATOM 4129 O O . THR B 2 217 ? 111.998 24.716 11.083 1.00 55.88 308 THR B O 1
ATOM 4133 N N . SER B 2 218 ? 110.067 24.402 12.199 1.00 65.29 309 SER B N 1
ATOM 4134 C CA . SER B 2 218 ? 110.324 25.468 13.160 1.00 49.06 309 SER B CA 1
ATOM 4135 C C . SER B 2 218 ? 111.414 25.037 14.125 1.00 40.04 309 SER B C 1
ATOM 4136 O O . SER B 2 218 ? 111.727 23.848 14.229 1.00 45.59 309 SER B O 1
ATOM 4139 N N . VAL B 2 219 ? 111.987 26.008 14.829 1.00 53.97 310 VAL B N 1
ATOM 4140 C CA . VAL B 2 219 ? 113.014 25.727 15.819 1.00 51.72 310 VAL B CA 1
ATOM 4141 C C . VAL B 2 219 ? 112.421 25.074 17.073 1.00 53.46 310 VAL B C 1
ATOM 4142 O O . VAL B 2 219 ? 113.046 24.199 17.670 1.00 47.26 310 VAL B O 1
ATOM 4146 N N . GLU B 2 220 ? 111.211 25.473 17.461 1.00 47.91 311 GLU B N 1
ATOM 4147 C CA . GLU B 2 220 ? 110.608 24.908 18.671 1.00 57.84 311 GLU B CA 1
ATOM 4148 C C . GLU B 2 220 ? 110.335 23.409 18.516 1.00 43.14 311 GLU B C 1
ATOM 4149 O O . GLU B 2 220 ? 110.493 22.641 19.457 1.00 48.19 311 GLU B O 1
ATOM 4155 N N . GLU B 2 221 ? 109.944 22.995 17.316 1.00 45.22 312 GLU B N 1
ATOM 4156 C CA . GLU B 2 221 ? 109.716 21.583 17.038 1.00 45.60 312 GLU B CA 1
ATOM 4157 C C . GLU B 2 221 ? 110.989 20.760 17.202 1.00 52.74 312 GLU B C 1
ATOM 4158 O O . GLU B 2 221 ? 110.955 19.655 17.755 1.00 38.49 312 GLU B O 1
ATOM 4164 N N . PHE B 2 222 ? 112.115 21.313 16.752 1.00 46.46 313 PHE B N 1
ATOM 4165 C CA . PHE B 2 222 ? 113.395 20.627 16.879 1.00 41.85 313 PHE B CA 1
ATOM 4166 C C . PHE B 2 222 ? 113.861 20.532 18.336 1.00 41.93 313 PHE B C 1
ATOM 4167 O O . PHE B 2 222 ? 114.429 19.519 18.735 1.00 49.17 313 PHE B O 1
ATOM 4175 N N . GLN B 2 223 ? 113.620 21.582 19.122 1.00 43.16 314 GLN B N 1
ATOM 4176 C CA . GLN B 2 223 ? 113.962 21.572 20.546 1.00 44.90 314 GLN B CA 1
ATOM 4177 C C . GLN B 2 223 ? 113.195 20.473 21.289 1.00 42.02 314 GLN B C 1
ATOM 4178 O O . GLN B 2 223 ? 113.749 19.767 22.128 1.00 47.42 314 GLN B O 1
ATOM 4184 N N . VAL B 2 224 ? 111.915 20.328 20.973 1.00 40.84 315 VAL B N 1
ATOM 4185 C CA . VAL B 2 224 ? 111.117 19.270 21.570 1.00 39.80 315 VAL B CA 1
ATOM 4186 C C . VAL B 2 224 ? 111.655 17.918 21.146 1.00 40.45 315 VAL B C 1
ATOM 4187 O O . VAL B 2 224 ? 111.806 17.010 21.964 1.00 39.49 315 VAL B O 1
ATOM 4191 N N . PHE B 2 225 ? 111.968 17.794 19.864 1.00 40.40 316 PHE B N 1
ATOM 4192 C CA . PHE B 2 225 ? 112.524 16.552 19.351 1.00 39.65 316 PHE B CA 1
ATOM 4193 C C . PHE B 2 225 ? 113.806 16.154 20.077 1.00 41.48 316 PHE B C 1
ATOM 4194 O O . PHE B 2 225 ? 113.993 14.985 20.416 1.00 43.12 316 PHE B O 1
ATOM 4202 N N . LYS B 2 226 ? 114.687 17.122 20.320 1.00 41.60 317 LYS B N 1
ATOM 4203 C CA . LYS B 2 226 ? 115.936 16.818 20.999 1.00 42.54 317 LYS B CA 1
ATOM 4204 C C . LYS B 2 226 ? 115.657 16.208 22.370 1.00 50.46 317 LYS B C 1
ATOM 4205 O O . LYS B 2 226 ? 116.293 15.231 22.761 1.00 44.40 317 LYS B O 1
ATOM 4211 N N . LYS B 2 227 ? 114.669 16.758 23.073 1.00 45.54 318 LYS B N 1
ATOM 4212 C CA . LYS B 2 227 ? 114.273 16.231 24.374 1.00 52.70 318 LYS B CA 1
ATOM 4213 C C . LYS B 2 227 ? 113.679 14.826 24.256 1.00 44.12 318 LYS B C 1
ATOM 4214 O O . LYS B 2 227 ? 113.993 13.940 25.051 1.00 43.60 318 LYS B O 1
ATOM 4220 N N . LEU B 2 228 ? 112.818 14.628 23.260 1.00 42.14 319 LEU B N 1
ATOM 4221 C CA . LEU B 2 228 ? 112.231 13.312 23.022 1.00 42.68 319 LEU B CA 1
ATOM 4222 C C . LEU B 2 228 ? 113.312 12.278 22.703 1.00 45.72 319 LEU B C 1
ATOM 4223 O O . LEU B 2 228 ? 113.291 11.161 23.222 1.00 43.16 319 LEU B O 1
ATOM 4228 N N . LEU B 2 229 ? 114.256 12.659 21.847 1.00 41.71 320 LEU B N 1
ATOM 4229 C CA . LEU B 2 229 ? 115.314 11.746 21.424 1.00 43.13 320 LEU B CA 1
ATOM 4230 C C . LEU B 2 229 ? 116.256 11.383 22.571 1.00 50.51 320 LEU B C 1
ATOM 4231 O O . LEU B 2 229 ? 116.662 10.226 22.712 1.00 49.95 320 LEU B O 1
ATOM 4236 N N . ALA B 2 230 ? 116.599 12.372 23.390 1.00 45.92 321 ALA B N 1
ATOM 4237 C CA . ALA B 2 230 ? 117.447 12.137 24.551 1.00 50.17 321 ALA B CA 1
ATOM 4238 C C . ALA B 2 230 ? 116.801 11.148 25.528 1.00 51.01 321 ALA B C 1
ATOM 4239 O O . ALA B 2 230 ? 117.486 10.316 26.109 1.00 52.88 321 ALA B O 1
ATOM 4241 N N . ARG B 2 231 ? 115.482 11.230 25.698 1.00 52.73 322 ARG B N 1
ATOM 4242 C CA . ARG B 2 231 ? 114.782 10.303 26.590 1.00 49.14 322 ARG B CA 1
ATOM 4243 C C . ARG B 2 231 ? 114.750 8.891 26.006 1.00 56.94 322 ARG B C 1
ATOM 4244 O O . ARG B 2 231 ? 114.911 7.913 26.734 1.00 52.94 322 ARG B O 1
ATOM 4252 N N . GLU B 2 232 ? 114.515 8.797 24.697 1.00 50.11 323 GLU B N 1
ATOM 4253 C CA . GLU B 2 232 ? 114.571 7.521 23.988 1.00 57.85 323 GLU B CA 1
ATOM 4254 C C . GLU B 2 232 ? 115.911 6.844 24.228 1.00 54.35 323 GLU B C 1
ATOM 4255 O O . GLU B 2 232 ? 115.974 5.654 24.533 1.00 60.25 323 GLU B O 1
ATOM 4261 N N . GLU B 2 233 ? 116.978 7.619 24.096 1.00 52.18 324 GLU B N 1
ATOM 4262 C CA . GLU B 2 233 ? 118.324 7.090 24.254 1.00 62.45 324 GLU B CA 1
ATOM 4263 C C . GLU B 2 233 ? 118.563 6.627 25.685 1.00 69.99 324 GLU B C 1
ATOM 4264 O O . GLU B 2 233 ? 119.048 5.522 25.904 1.00 69.18 324 GLU B O 1
ATOM 4270 N N . GLU B 2 234 ? 118.194 7.460 26.654 1.00 70.27 325 GLU B N 1
ATOM 4271 C CA . GLU B 2 234 ? 118.343 7.111 28.064 1.00 68.00 325 GLU B CA 1
ATOM 4272 C C . GLU B 2 234 ? 117.580 5.839 28.416 1.00 73.36 325 GLU B C 1
ATOM 4273 O O . GLU B 2 234 ? 118.005 5.073 29.277 1.00 73.74 325 GLU B O 1
ATOM 4277 N N . GLU B 2 235 ? 116.454 5.614 27.743 1.00 70.54 326 GLU B N 1
ATOM 4278 C CA . GLU B 2 235 ? 115.545 4.537 28.132 1.00 66.05 326 GLU B CA 1
ATOM 4279 C C . GLU B 2 235 ? 115.832 3.182 27.482 1.00 70.19 326 GLU B C 1
ATOM 4280 O O . GLU B 2 235 ? 115.385 2.149 27.976 1.00 81.48 326 GLU B O 1
ATOM 4286 N N . SER B 2 236 ? 116.571 3.185 26.379 1.00 70.35 327 SER B N 1
ATOM 4287 C CA . SER B 2 236 ? 117.049 1.937 25.802 1.00 85.98 327 SER B CA 1
ATOM 4288 C C . SER B 2 236 ? 118.452 1.673 26.334 1.00 102.41 327 SER B C 1
ATOM 4289 O O . SER B 2 236 ? 118.878 0.526 26.453 1.00 100.68 327 SER B O 1
ATOM 4292 N N . GLU B 2 237 ? 119.154 2.756 26.661 1.00 127.07 328 GLU B N 1
ATOM 4293 C CA . GLU B 2 237 ? 120.512 2.694 27.193 1.00 81.50 328 GLU B CA 1
ATOM 4294 C C . GLU B 2 237 ? 120.592 3.411 28.538 1.00 85.52 328 GLU B C 1
ATOM 4295 O O . GLU B 2 237 ? 120.643 2.772 29.590 1.00 94.38 328 GLU B O 1
#

Nearest PDB structures (foldseek):
  4fp9-assembly4_D  TM=9.727E-01  e=7.876E-60  Homo sapiens
  7o9m-assembly1_A1  TM=9.727E-01  e=4.186E-59  Homo sapiens
  7oic-assembly1_x  TM=9.917E-01  e=5.640E-59  Homo sapiens
  7of3-assembly1_C  TM=9.727E-01  e=2.997E-58  Homo sapiens
  7ods-assembly1_x  TM=9.714E-01  e=4.039E-58  Homo sapiens

B-factor: mean 59.23, std 40.97, range [13.34, 256.79]

InterPro domains:
  IPR001678 SAM-dependent methyltransferase RsmB-F/NOP2-type domain [PS51686] (79-383)
  IPR023267 RNA (C5-cytosine) methyltransferase [PR02008] (178-188)
  IPR023267 RNA (C5-cytosine) methyltransferase [PR02008] (250-262)
  IPR023267 RNA (C5-cytosine) methyltransferase [PR02008] (302-318)
  IPR023267 RNA (C5-cytosine) methyltransferase [PTHR22808] (26-383)
  IPR029063 S-adenosyl-L-methionine-dependent methyltransferase superfamily [G3DSA:3.40.50.150] (159-384)
  IPR029063 S-adenosyl-L-methionine-dependent methyltransferase superfamily [SSF53335] (154-382)
  IPR049560 SAM-dependent methyltransferase RsmB-F/NOP2-type, catalytic core [PF01189] (167-340)

Foldseek 3Di:
DQLLVLLLVVCVLVCVVPPPCVVQLSVLLVDDFFKKWKWQLVAPRVVLQVVLVVVVWAFLVVQLLVCQPPVVHHPDRLLQFFLDDITITGHAQLDRDDDPDDDQDDVQATTDMQPVVCLLNGRQNAAAPFAEEELAAFPHPSVSRNVSSVRQQAYEGEHQDPVRLVNVVVNCPRRPDCPCCVDRHYHYYNDLLLCQLVVAFQHGQTYEAADDAQLSSCLNPDSPPHCSPPVNPVVHVCRLVSLLSNVLSRLRNHHAFHKYKYHYQDPNCSNAVVSVVSNQVCCCVVPVWHDDWDDCVSVVVSSSQFDWDPPDPAWTFTGAGSSGHTGTMTMGTND/DVCVACVVDVVQADPDCPLVVVLVVVVLSHLQVVLVVQCHDCSPLVSVLCVVPVCSSVDDNVLQNVLSVVLVVLVCPVDQVRVLCVVPVCSSVPDPVLVVVLVVCCPPVLNDDSVLSNLLVNLAVVSSVDDRVQLSVQSCCVCPVLNHDSVLCSVVNSSNDHSLLVCLQVVLCVVLVQGDRQDPVGDDPDDHDRPCLRRVDDPVSNCVPRSVHDPVVSVVSSVVVVVVVVVVD

GO terms:
  GO:0005515 protein binding (F, IPI)
  GO:0062152 mRNA (cytidine-5-)-methyltransferase activity (F, IDA)
  GO:0008649 rRNA methyltransferase activity (F, IDA)
  GO:0031167 rRNA methylation (P, IDA)
  GO:0005739 mitochondrion (C, EXP)
  GO:0000957 mitochondrial RNA catabolic process (P, IDA)
  GO:0008173 RNA methyltransferase activity (F, IDA)
  GO:0005759 mitochondrial matrix (C, IDA)
  GO:1900864 mitochondrial RNA modification (P, IDA)
  GO:1902775 mitochondrial large ribosomal subunit assembly (P, IDA)
  GO:1990400 mitochondrial ribosomal large subunit rRNA binding (F, IDA)
  GO:0005739 mitochondrion (C, HTP)
  GO:0009383 rRNA (cytosine-C5-)-methyltransferase activity (F, EXP)
  GO:0005759 mitochondrial matrix (C, TAS)
  GO:0031167 rRNA methylation (P, TAS)
  GO:0006364 rRNA processing (P, IDA)

Sequence (568 aa):
FPAVRLALQNNFDTYSVQFGDLWPSIRVSLLSEQKYGALVNNFAAWDHVSAKLEQLSAKDFVNEAISHWELQSAAPSPASWACSPNLRCFTFDRGDISRFPPARPGSLGVEYYLDAASSSLLPVLALGLQPGDIIVLDLCAAPGGKTLALLLQQTGCCRNLAANDLSPSRIARLQKILHSYVPEEIRDGNQVRVTSSWDGRKWGELEGDTYDRVLVDVPCTTDRHSLHEEENNNIFKRSRKKERQILPVLQVQLLAAGLLATKPGGHVVYSTCSLSHLQNEYVVQGAIEELLANQYSIQVQQVEDLTHFRRVVFDTFCFFSSCCQVGELVIPNLANFGPYFCKRRLTQQLLDIISEFILLGLNPEPVCVVLKKSPQLLKLPIMQMRKRSSYLQKLGLGEGKLKRVLYCCPEIFTMRQQDINDTVRLLKEKCLFTVQQVTKILHSCPSVLREDLGQLEYKFQYAYFRMGIKHPDIVKSEYLQYSLTKIKQRHIYLERLGRYQTPDKKGQTQIPNPLLKDILRVSEAEFLARTACTSVEEFQVFKKLLAREEEESE

Organism: Homo sapiens (NCBI:txid9606)

CATH classification: 6.20.240.40 (+1 more: 3.40.50.150)